Protein AF-0000000083108757 (afdb_homodimer)

Nearest PDB structures (foldseek):
  1luc-assembly1_A  TM=7.631E-01  e=4.977E-15  Vibrio harveyi
  1xkj-assembly1_A  TM=7.632E-01  e=8.273E-14  Vibrio harveyi
  3fgc-assembly2_C  TM=7.037E-01  e=3.645E-14  Vibrio harveyi
  3fgc-assembly1_A  TM=7.265E-01  e=8.772E-14  Vibrio harveyi
  6fri-assembly2_C  TM=7.377E-01  e=7.221E-13  Photobacterium leiognathi

Sequence (750 aa):
MTVQCAAFLRTTLPLDLSGLDELDSGRYHSIWLPDHMVSFWPDSIWTPEFTDLAAASPSPHRHLDGLAVAAAAAVLTENVPLVSAVVDTVRRHPAMLAQTALTIQHLAKGRFILGLGSGESENTLPYGFDFARPVSRFEEALAVIRSLWESERPVDFDGRFYSLRHARLDTEPYEGRAPQIWVGASGPRMLEIAGRHADGWWPAGAWTPEHYAQMLSVVRTSAQRAGRDPMAITPCFIQVCLIGADDDALAEILRAPLVKAFLLQVSAETLRGFGFEHPMGEGWRGFQDIDPAVLTRERIAAFLARVQPEMILAVVPHGTPKEVAEIVKTYVDAGLRVPKILDYGAMAGLRYAAASAANVRAAEDELMQLCGVPAMTVQCAAFLRTTLPLDLSGLDELDSGRYHSIWLPDHMVSFWPDSIWTPEFTDLAAASPSPHRHLDGLAVAAAAAVLTENVPLVSAVVDTVRRHPAMLAQTALTIQHLAKGRFILGLGSGESENTLPYGFDFARPVSRFEEALAVIRSLWESERPVDFDGRFYSLRHARLDTEPYEGRAPQIWVGASGPRMLEIAGRHADGWWPAGAWTPEHYAQMLSVVRTSAQRAGRDPMAITPCFIQVCLIGADDDALAEILRAPLVKAFLLQVSAETLRGFGFEHPMGEGWRGFQDIDPAVLTRERIAAFLARVQPEMILAVVPHGTPKEVAEIVKTYVDAGLRVPKILDYGAMAGLRYAAASAANVRAAEDELMQLCGVPA

Solvent-accessible surface area (backbone atoms only — not comparable to full-atom values): 38375 Å² total; per-residue (Å²): 130,77,70,37,40,36,43,76,47,76,41,32,70,84,72,72,72,82,57,44,62,66,60,34,66,66,78,30,60,26,36,32,26,38,48,48,46,52,53,86,71,47,72,68,55,59,32,68,89,52,31,61,47,33,76,79,35,91,57,85,26,22,36,26,36,25,63,38,52,47,18,29,46,22,67,69,46,87,69,44,29,40,30,36,61,33,40,40,60,63,82,39,50,36,71,57,49,41,38,41,48,47,37,34,15,52,54,31,72,55,33,30,30,48,19,31,31,48,62,56,63,74,63,31,48,26,63,51,46,80,75,72,61,34,63,63,47,33,55,54,34,53,51,51,27,50,50,42,71,71,41,94,57,61,36,71,40,86,56,96,84,50,39,30,48,66,27,63,50,58,49,67,39,46,94,76,45,68,67,48,37,27,27,54,32,67,50,73,70,43,25,39,49,34,20,61,67,30,45,20,37,25,42,85,70,62,64,41,40,66,53,41,30,51,52,50,48,47,21,31,50,31,7,44,76,65,73,42,66,43,83,64,39,45,38,36,35,72,41,60,26,37,60,18,92,43,72,66,48,39,53,54,30,52,66,20,53,58,38,49,51,54,55,55,54,47,29,14,66,59,37,41,74,74,74,39,81,36,63,82,33,81,80,35,62,8,61,80,64,58,40,67,87,72,48,37,56,69,55,46,50,54,31,55,71,58,59,50,59,66,65,53,59,65,54,28,50,47,39,31,36,61,49,28,17,56,50,52,46,48,32,37,74,39,58,44,28,32,44,24,74,37,50,51,29,28,53,43,18,60,71,40,41,72,44,28,63,59,44,40,51,48,16,49,52,41,31,34,54,76,68,72,41,84,127,129,76,71,36,39,37,43,77,46,76,42,31,70,85,70,71,72,83,56,43,63,65,58,34,66,66,75,29,60,26,37,32,26,39,47,50,47,52,54,88,71,44,69,69,57,58,32,67,89,52,30,61,48,33,75,77,35,91,57,83,25,24,36,24,37,26,64,39,51,47,18,29,48,22,67,68,45,88,70,46,28,41,28,35,60,32,40,40,59,64,83,38,50,36,70,56,50,41,39,40,49,46,37,34,14,51,54,31,72,56,33,30,30,49,19,31,32,48,61,55,62,72,65,30,48,27,64,51,46,80,73,72,61,35,63,63,49,33,55,53,34,52,51,51,27,50,49,41,71,71,41,92,58,61,36,72,41,87,57,96,83,50,40,30,49,65,27,64,50,58,50,68,41,48,94,76,45,68,67,48,36,27,28,53,31,68,51,72,68,42,24,39,48,34,21,62,67,29,44,21,35,27,41,87,68,63,64,42,41,66,54,41,29,51,52,52,48,47,20,30,50,31,7,44,76,65,73,42,68,42,83,63,39,44,38,34,36,72,42,59,24,38,62,18,91,42,71,68,48,40,54,54,29,51,67,20,55,58,40,49,50,53,55,55,54,47,29,14,66,60,38,40,74,75,75,39,80,36,64,83,34,80,78,36,60,8,60,80,64,54,42,65,89,73,49,38,54,67,56,46,50,55,32,55,72,58,59,50,59,66,64,53,60,66,54,29,50,49,38,31,34,60,50,28,16,54,50,53,45,46,30,37,74,41,58,43,28,32,45,25,73,37,51,50,31,27,52,43,18,59,72,40,40,72,45,27,65,60,44,39,52,48,16,50,52,42,30,33,55,76,69,73,40,85,126

Radius of gyration: 27.82 Å; Cα contacts (8 Å, |Δi|>4): 1594; chains: 2; bounding box: 58×86×63 Å

Secondary structure (DSSP, 8-state):
------EE---BSSP--TTHHHHTSSSSS-EEE---SS-SS-GGG-STTT-THHHH-S-S--B--HHHHHHHHHHH-SSS-EEES-EETTTS-HHHHHHHHHHHHHHTTT-EEEEEE---GGGTGGGT---SSHHHHHHHHHHHHHHHHH-SS-EEEE-SS-EEEEE------GGG-PPEEEEE--SHHHHHHHHHH-SEEE-S---SHHHHHHHHHHHHHHHHHTT--GGGSEEEEEEEEEE-SSHHHHHHHHHSHHHHGGGGGS-HHHHHHTT---TT-TT--GGGG--TTT--HHHHHHHHHH--HHHHHTTS-EESHHHHHHHHHHHHHTT--EEEEEEGGGGG-HHHHHHHHHHHHHHHHHHHHHHT---/------EE---BSSP--TTHHHHTSSSSS-EEE---SS-SS-GGG-STTT-THHHH-S-TT-B--HHHHHHHHHHH-SSS-EEES-EETTTS-HHHHHHHHHHHHHHTTT-EEEEEE---GGGTGGGT---SSHHHHHHHHHHHHHHHHH-SS-EEEE-SS-EEEEE------GGG-PPEEEEE--SHHHHHHHHHH-SEEE-S---SHHHHHHHHHHHHHHHHHTT--GGGSEEEEEEEEEE-SSHHHHHHHHHSHHHHGGGGGS-HHHHHHTT---TT-TT--GGGG--TTT--HHHHHHHHHH--HHHHHTTS-EESHHHHHHHHHHHHHTT--EEEEEEGGGGG-HHHHHHHHHHHHHHHHHHHHHHT---

Foldseek 3Di:
DAFAAEAEQEQFPPHDCPCLCVNQVPRGQAYEFEAFQADLDFQLQLDPVFFQVCVVPVGRRRGHGRLVVLLVSLQVHAHHAYEYQAAECFVPPLVRVLQSQQNSCVSNLNRYAHEYELDACVRAVVVPTDSPPSLVSRLLSLVVSCCQQPDPWQDADDDPVDTGDRHHDNSHHRVRDGHFYEYADDDLSSLLSCLQRHQEYEYPFDQALVSLLVSLVSSLVSVVVNVHHSVSYAYEYEAEEAADQAPVLSVLLLLRLVLLCQCLQPAQVRLVVLPDGQQLGNGRGHSRPRDNVVCDSVNSVSNSVPRDSVSSVSRHQYYHLLSSLVRVLSSVVSPHRYYYYFHPSLRSHDVSVVCRVVRRVSNSCNNCVVSVHDD/DAFAAEAEQEQFPPHDCPCLCVNQVPRGQAYEFEAFQADLDFQLQLDPVFFQVCVVPVGRRRGHGRLVVLLVSLQVHAHHAYEYLAAECFVPPLVRVLQSQQNSCVSNLNRYAHEYELDACQRAVVVPTDSPPSLVSRLLSLVVSCQQQPDPWQDADDDPVDTGDRHHDNSHHRVRDGHFYEYADDDLSSLLSCLQRHQEYEYPFDQALVSLLVSLVSSLVSVVVNVHHSVSYAYEYEAEEAADQAPVLSVLLLLRLVLLCQCLQPAQVRLVVLPDGQQLGNGRGHSRPRDNVVCHSVNSVSNSVPRDSVSSVSRHQYYHLLSSLVRVLSSVVSPHRYYYYFHPSLRSHDVSVVCRVVRRVSNSCNNCVVSVHDD

InterPro domains:
  IPR011251 Luciferase-like domain [PF00296] (44-336)
  IPR036661 Luciferase-like domain superfamily [G3DSA:3.20.20.30] (19-348)
  IPR036661 Luciferase-like domain superfamily [SSF51679] (23-337)
  IPR050564 F420-dependent glucose-6-phosphate dehydrogenase/mer [PTHR43244] (61-337)

pLDDT: mean 95.13, std 5.5, range [57.59, 98.94]

Organism: NCBI:txid185642

Structure (mmCIF, N/CA/C/O backbone):
data_AF-0000000083108757-model_v1
#
loop_
_entity.id
_entity.type
_entity.pdbx_description
1 polymer 'Phthiodiolone/phenolphthiodiolone dimycocerosates ketoreductase'
#
loop_
_atom_site.group_PDB
_atom_site.id
_atom_site.type_symbol
_atom_site.label_atom_id
_atom_site.label_alt_id
_atom_site.label_comp_id
_atom_site.label_asym_id
_atom_site.label_entity_id
_atom_site.label_seq_id
_atom_site.pdbx_PDB_ins_code
_atom_site.Cartn_x
_atom_site.Cartn_y
_atom_site.Cartn_z
_atom_site.occupancy
_atom_site.B_iso_or_equiv
_atom_site.auth_seq_id
_atom_site.auth_comp_id
_atom_site.auth_asym_id
_atom_site.auth_atom_id
_atom_site.pdbx_PDB_model_num
ATOM 1 N N . MET A 1 1 ? 22.047 24.969 1.645 1 74.69 1 MET A N 1
ATOM 2 C CA . MET A 1 1 ? 20.906 24.5 0.857 1 74.69 1 MET A CA 1
ATOM 3 C C . MET A 1 1 ? 20 25.656 0.464 1 74.69 1 MET A C 1
ATOM 5 O O . MET A 1 1 ? 19.719 26.531 1.281 1 74.69 1 MET A O 1
ATOM 9 N N . THR A 1 2 ? 19.625 25.672 -0.758 1 88.06 2 THR A N 1
ATOM 10 C CA . THR A 1 2 ? 18.75 26.703 -1.276 1 88.06 2 THR A CA 1
ATOM 11 C C . THR A 1 2 ? 17.297 26.469 -0.83 1 88.06 2 THR A C 1
ATOM 13 O O . THR A 1 2 ? 16.875 25.328 -0.657 1 88.06 2 THR A O 1
ATOM 16 N N . VAL A 1 3 ? 16.625 27.562 -0.493 1 96.38 3 VAL A N 1
ATOM 17 C CA . VAL A 1 3 ? 15.227 27.484 -0.08 1 96.38 3 VAL A CA 1
ATOM 18 C C . VAL A 1 3 ? 14.352 27.141 -1.283 1 96.38 3 VAL A C 1
ATOM 20 O O . VAL A 1 3 ? 14.5 27.719 -2.355 1 96.38 3 VAL A O 1
ATOM 23 N N . GLN A 1 4 ? 13.555 26.203 -1.188 1 97 4 GLN A N 1
ATOM 24 C CA . GLN A 1 4 ? 12.586 25.812 -2.217 1 97 4 GLN A CA 1
ATOM 25 C C . GLN A 1 4 ? 11.312 25.25 -1.595 1 97 4 GLN A C 1
ATOM 27 O O . GLN A 1 4 ? 11.383 24.406 -0.702 1 97 4 GLN A O 1
ATOM 32 N N . CYS A 1 5 ? 10.18 25.656 -2.086 1 97.81 5 CYS A N 1
ATOM 33 C CA . CYS A 1 5 ? 8.906 25.25 -1.506 1 97.81 5 CYS A CA 1
ATOM 34 C C . CYS A 1 5 ? 8.555 23.812 -1.905 1 97.81 5 CYS A C 1
ATOM 36 O O . CYS A 1 5 ? 8.969 23.344 -2.965 1 97.81 5 CYS A O 1
ATOM 38 N N . ALA A 1 6 ? 7.855 23.172 -1.035 1 98.12 6 ALA A N 1
ATOM 39 C CA . ALA A 1 6 ? 7.219 21.891 -1.372 1 98.12 6 ALA A CA 1
ATOM 40 C C . ALA A 1 6 ? 5.754 22.109 -1.75 1 98.12 6 ALA A C 1
ATOM 42 O O . ALA A 1 6 ? 5.16 23.125 -1.42 1 98.12 6 ALA A O 1
ATOM 43 N N . ALA A 1 7 ? 5.215 21.156 -2.459 1 96.88 7 ALA A N 1
ATOM 44 C CA . ALA A 1 7 ? 3.793 21.141 -2.797 1 96.88 7 ALA A CA 1
ATOM 45 C C . ALA A 1 7 ? 3.066 20.016 -2.061 1 96.88 7 ALA A C 1
ATOM 47 O O . ALA A 1 7 ? 3.701 19.109 -1.51 1 96.88 7 ALA A O 1
ATOM 48 N N . PHE A 1 8 ? 1.773 20.141 -2.074 1 94.38 8 PHE A N 1
ATOM 49 C CA . PHE A 1 8 ? 0.914 19.109 -1.505 1 94.38 8 PHE A CA 1
ATOM 50 C C . PHE A 1 8 ? 0.016 18.5 -2.576 1 94.38 8 PHE A C 1
ATOM 52 O O . PHE A 1 8 ? -0.58 19.219 -3.377 1 94.38 8 PHE A O 1
ATOM 59 N N . LEU A 1 9 ? -0.003 17.25 -2.588 1 95.81 9 LEU A N 1
ATOM 60 C CA . LEU A 1 9 ? -1.047 16.516 -3.307 1 95.81 9 LEU A CA 1
ATOM 61 C C . LEU A 1 9 ? -2.068 15.938 -2.336 1 95.81 9 LEU A C 1
ATOM 63 O O . LEU A 1 9 ? -1.738 15.062 -1.535 1 95.81 9 LEU A O 1
ATOM 67 N N . ARG A 1 10 ? -3.285 16.453 -2.445 1 93.5 10 ARG A N 1
ATOM 68 C CA . ARG A 1 10 ? -4.332 15.984 -1.545 1 93.5 10 ARG A CA 1
ATOM 69 C C . ARG A 1 10 ? -4.68 14.523 -1.821 1 93.5 10 ARG A C 1
ATOM 71 O O . ARG A 1 10 ? -4.879 14.141 -2.975 1 93.5 10 ARG A O 1
ATOM 78 N N . THR A 1 11 ? -4.734 13.719 -0.762 1 97.19 11 THR A N 1
ATOM 79 C CA . THR A 1 11 ? -5.074 12.305 -0.881 1 97.19 11 THR A CA 1
ATOM 80 C C . THR A 1 11 ? -6.461 12.031 -0.305 1 97.19 11 THR A C 1
ATOM 82 O O . THR A 1 11 ? -6.625 11.164 0.554 1 97.19 11 THR A O 1
ATOM 85 N N . THR A 1 12 ? -7.441 12.781 -0.716 1 96.31 12 THR A N 1
ATOM 86 C CA . THR A 1 12 ? -8.852 12.648 -0.369 1 96.31 12 THR A CA 1
ATOM 87 C C . THR A 1 12 ? -9.727 12.656 -1.623 1 96.31 12 THR A C 1
ATOM 89 O O . THR A 1 12 ? -9.266 13.031 -2.701 1 96.31 12 THR A O 1
ATOM 92 N N . LEU A 1 13 ? -10.922 12.242 -1.473 1 96.69 13 LEU A N 1
ATOM 93 C CA . LEU A 1 13 ? -11.883 12.375 -2.559 1 96.69 13 LEU A CA 1
ATOM 94 C C . LEU A 1 13 ? -12.422 13.797 -2.633 1 96.69 13 LEU A C 1
ATOM 96 O O . LEU A 1 13 ? -12.609 14.453 -1.603 1 96.69 13 LEU A O 1
ATOM 100 N N . PRO A 1 14 ? -12.766 14.367 -3.793 1 95.25 14 PRO A N 1
ATOM 101 C CA . PRO A 1 14 ? -12.375 13.742 -5.059 1 95.25 14 PRO A CA 1
ATOM 102 C C . PRO A 1 14 ? -10.883 13.844 -5.332 1 95.25 14 PRO A C 1
ATOM 104 O O . PRO A 1 14 ? -10.273 14.891 -5.113 1 95.25 14 PRO A O 1
ATOM 107 N N . LEU A 1 15 ? -10.312 12.773 -5.781 1 96.12 15 LEU A N 1
ATOM 108 C CA . LEU A 1 15 ? -8.891 12.75 -6.129 1 96.12 15 LEU A CA 1
ATOM 109 C C . LEU A 1 15 ? -8.656 13.422 -7.477 1 96.12 15 LEU A C 1
ATOM 111 O O . LEU A 1 15 ? -9.344 13.125 -8.453 1 96.12 15 LEU A O 1
ATOM 115 N N . ASP A 1 16 ? -7.781 14.359 -7.48 1 95.25 16 ASP A N 1
ATOM 116 C CA . ASP A 1 16 ? -7.449 15.07 -8.711 1 95.25 16 ASP A CA 1
ATOM 117 C C . ASP A 1 16 ? -5.953 14.984 -9.008 1 95.25 16 ASP A C 1
ATOM 119 O O . ASP A 1 16 ? -5.148 15.672 -8.375 1 95.25 16 ASP A O 1
ATOM 123 N N . LEU A 1 17 ? -5.617 14.195 -10.039 1 97.62 17 LEU A N 1
ATOM 124 C CA . LEU A 1 17 ? -4.219 14.008 -10.398 1 97.62 17 LEU A CA 1
ATOM 125 C C . LEU A 1 17 ? -3.844 14.883 -11.594 1 97.62 17 LEU A C 1
ATOM 127 O O . LEU A 1 17 ? -2.693 14.875 -12.031 1 97.62 17 LEU A O 1
ATOM 131 N N . SER A 1 18 ? -4.754 15.672 -12.102 1 95 18 SER A N 1
ATOM 132 C CA . SER A 1 18 ? -4.527 16.453 -13.305 1 95 18 SER A CA 1
ATOM 133 C C . SER A 1 18 ? -3.525 17.578 -13.055 1 95 18 SER A C 1
ATOM 135 O O . SER A 1 18 ? -2.918 18.094 -13.992 1 95 18 SER A O 1
ATOM 137 N N . GLY A 1 19 ? -3.283 17.953 -11.812 1 94.81 19 GLY A N 1
ATOM 138 C CA . GLY A 1 19 ? -2.361 19.031 -11.477 1 94.81 19 GLY A CA 1
ATOM 139 C C . GLY A 1 19 ? -0.922 18.562 -11.352 1 94.81 19 GLY A C 1
ATOM 140 O O . GLY A 1 19 ? -0.015 19.375 -11.156 1 94.81 19 GLY A O 1
ATOM 141 N N . LEU A 1 20 ? -0.687 17.266 -11.531 1 97.62 20 LEU A N 1
ATOM 142 C CA . LEU A 1 20 ? 0.631 16.703 -11.273 1 97.62 20 LEU A CA 1
ATOM 143 C C . LEU A 1 20 ? 1.667 17.25 -12.242 1 97.62 20 LEU A C 1
ATOM 145 O O . LEU A 1 20 ? 2.832 17.438 -11.875 1 97.62 20 LEU A O 1
ATOM 149 N N . ASP A 1 21 ? 1.25 17.516 -13.461 1 96.06 21 ASP A N 1
ATOM 150 C CA . ASP A 1 21 ? 2.18 18.078 -14.438 1 96.06 21 ASP A CA 1
ATOM 151 C C . ASP A 1 21 ? 2.742 19.422 -13.961 1 96.06 21 ASP A C 1
ATOM 153 O O . ASP A 1 21 ? 3.941 19.672 -14.094 1 96.06 21 ASP A O 1
ATOM 157 N N . GLU A 1 22 ? 1.905 20.203 -13.391 1 95.69 22 GLU A N 1
ATOM 158 C CA . GLU A 1 22 ? 2.342 21.5 -12.859 1 95.69 22 GLU A CA 1
ATOM 159 C C . GLU A 1 22 ? 3.236 21.312 -11.633 1 95.69 22 GLU A C 1
ATOM 161 O O . GLU A 1 22 ? 4.242 22.016 -11.484 1 95.69 22 GLU A O 1
ATOM 166 N N . LEU A 1 23 ? 2.857 20.391 -10.828 1 97.19 23 LEU A N 1
ATOM 167 C CA . LEU A 1 23 ? 3.635 20.141 -9.617 1 97.19 23 LEU A CA 1
ATOM 168 C C . LEU A 1 23 ? 5.004 19.562 -9.961 1 97.19 23 LEU A C 1
ATOM 170 O O . LEU A 1 23 ? 5.961 19.734 -9.203 1 97.19 23 LEU A O 1
ATOM 174 N N . ASP A 1 24 ? 5.082 18.938 -11.078 1 97.62 24 ASP A N 1
ATOM 175 C CA . ASP A 1 24 ? 6.305 18.281 -11.516 1 97.62 24 ASP A CA 1
ATOM 176 C C . ASP A 1 24 ? 7.141 19.188 -12.414 1 97.62 24 ASP A C 1
ATOM 178 O O . ASP A 1 24 ? 8.062 18.719 -13.094 1 97.62 24 ASP A O 1
ATOM 182 N N . SER A 1 25 ? 6.949 20.422 -12.516 1 94.06 25 SER A N 1
ATOM 183 C CA . SER A 1 25 ? 7.516 21.391 -13.453 1 94.06 25 SER A CA 1
ATOM 184 C C . SER A 1 25 ? 8.93 21.797 -13.047 1 94.06 25 SER A C 1
ATOM 186 O O . SER A 1 25 ? 9.656 22.422 -13.82 1 94.06 25 SER A O 1
ATOM 188 N N . GLY A 1 26 ? 9.32 21.516 -11.82 1 89.81 26 GLY A N 1
ATOM 189 C CA . GLY A 1 26 ? 10.594 21.984 -11.297 1 89.81 26 GLY A CA 1
ATOM 190 C C . GLY A 1 26 ? 10.453 23.125 -10.297 1 89.81 26 GLY A C 1
ATOM 191 O O . GLY A 1 26 ? 11.414 23.469 -9.609 1 89.81 26 GLY A O 1
ATOM 192 N N . ARG A 1 27 ? 9.312 23.641 -10.148 1 93.31 27 ARG A N 1
ATOM 193 C CA . ARG A 1 27 ? 9.055 24.719 -9.211 1 93.31 27 ARG A CA 1
ATOM 194 C C . ARG A 1 27 ? 9.211 24.25 -7.77 1 93.31 27 ARG A C 1
ATOM 196 O O . ARG A 1 27 ? 9.648 25 -6.902 1 93.31 27 ARG A O 1
ATOM 203 N N . TYR A 1 28 ? 8.922 23.062 -7.59 1 97.31 28 TYR A N 1
ATOM 204 C CA . TYR A 1 28 ? 8.82 22.578 -6.219 1 97.31 28 TYR A CA 1
ATOM 205 C C . TYR A 1 28 ? 9.984 21.641 -5.883 1 97.31 28 TYR A C 1
ATOM 207 O O . TYR A 1 28 ? 10.477 20.922 -6.75 1 97.31 28 TYR A O 1
ATOM 215 N N . HIS A 1 29 ? 10.383 21.688 -4.629 1 97.5 29 HIS A N 1
ATOM 216 C CA . HIS A 1 29 ? 11.398 20.766 -4.109 1 97.5 29 HIS A CA 1
ATOM 217 C C . HIS A 1 29 ? 10.898 19.328 -4.125 1 97.5 29 HIS A C 1
ATOM 219 O O . HIS A 1 29 ? 11.648 18.422 -4.496 1 97.5 29 HIS A O 1
ATOM 225 N N . SER A 1 30 ? 9.648 19.172 -3.818 1 98.38 30 SER A N 1
ATOM 226 C CA . SER A 1 30 ? 9.031 17.859 -3.652 1 98.38 30 SER A CA 1
ATOM 227 C C . SER A 1 30 ? 7.512 17.969 -3.561 1 98.38 30 SER A C 1
ATOM 229 O O . SER A 1 30 ? 6.977 19.062 -3.322 1 98.38 30 SER A O 1
ATOM 231 N N . ILE A 1 31 ? 6.844 16.891 -3.787 1 98.62 31 ILE A N 1
ATOM 232 C CA . ILE A 1 31 ? 5.402 16.75 -3.609 1 98.62 31 ILE A CA 1
ATOM 233 C C . ILE A 1 31 ? 5.113 15.898 -2.371 1 98.62 31 ILE A C 1
ATOM 235 O O . ILE A 1 31 ? 5.555 14.75 -2.281 1 98.62 31 ILE A O 1
ATOM 239 N N . TRP A 1 32 ? 4.445 16.484 -1.418 1 98.56 32 TRP A N 1
ATOM 240 C CA . TRP A 1 32 ? 4.137 15.82 -0.159 1 98.56 32 TRP A CA 1
ATOM 241 C C . TRP A 1 32 ? 2.738 15.219 -0.195 1 98.56 32 TRP A C 1
ATOM 243 O O . TRP A 1 32 ? 1.785 15.867 -0.635 1 98.56 32 TRP A O 1
ATOM 253 N N . LEU A 1 33 ? 2.627 13.945 0.245 1 98.38 33 LEU A N 1
ATOM 254 C CA . LEU A 1 33 ? 1.369 13.203 0.242 1 98.38 33 LEU A CA 1
ATOM 255 C C . LEU A 1 33 ? 1.001 12.75 1.651 1 98.38 33 LEU A C 1
ATOM 257 O O . LEU A 1 33 ? 1.691 11.914 2.24 1 98.38 33 LEU A O 1
ATOM 261 N N . PRO A 1 34 ? -0.101 13.258 2.227 1 96.5 34 PRO A N 1
ATOM 262 C CA . PRO A 1 34 ? -0.539 12.828 3.557 1 96.5 34 PRO A CA 1
ATOM 263 C C . PRO A 1 34 ? -1.144 11.422 3.557 1 96.5 34 PRO A C 1
ATOM 265 O O . PRO A 1 34 ? -1.545 10.922 2.506 1 96.5 34 PRO A O 1
ATOM 268 N N . ASP A 1 35 ? -1.166 10.805 4.699 1 97.38 35 ASP A N 1
ATOM 269 C CA . ASP A 1 35 ? -1.742 9.477 4.891 1 97.38 35 ASP A CA 1
ATOM 270 C C . AS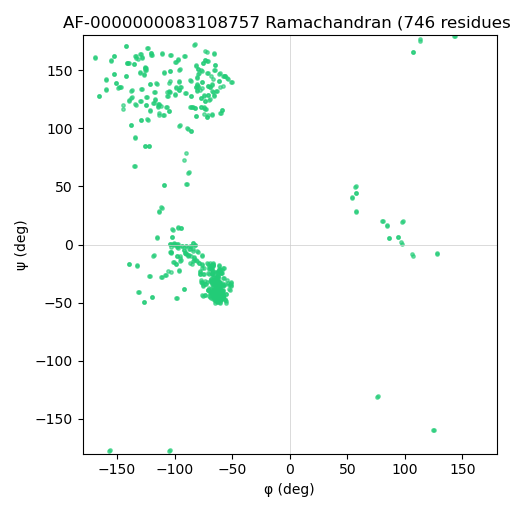P A 1 35 ? -2.549 9.406 6.184 1 97.38 35 ASP A C 1
ATOM 272 O O . ASP A 1 35 ? -1.979 9.328 7.273 1 97.38 35 ASP A O 1
ATOM 276 N N . HIS A 1 36 ? -3.902 9.453 6.039 1 95.5 36 HIS A N 1
ATOM 277 C CA . HIS A 1 36 ? -4.816 9.445 7.176 1 95.5 36 HIS A CA 1
ATOM 278 C C . HIS A 1 36 ? -5.98 8.492 6.941 1 95.5 36 HIS A C 1
ATOM 280 O O . HIS A 1 36 ? -6.293 8.148 5.797 1 95.5 36 HIS A O 1
ATOM 286 N N . MET A 1 37 ? -6.527 8.047 8.078 1 94.88 37 MET A N 1
ATOM 287 C CA . MET A 1 37 ? -7.824 7.379 8.031 1 94.88 37 MET A CA 1
ATOM 288 C C . MET A 1 37 ? -8.961 8.383 8.234 1 94.88 37 MET A C 1
ATOM 290 O O . MET A 1 37 ? -9.984 8.305 7.547 1 94.88 37 MET A O 1
ATOM 294 N N . VAL A 1 38 ? -8.68 9.32 9.141 1 92.44 38 VAL A N 1
ATOM 295 C CA . VAL A 1 38 ? -9.688 10.32 9.469 1 92.44 38 VAL A CA 1
ATOM 296 C C . VAL A 1 38 ? -9.023 11.688 9.641 1 92.44 38 VAL A C 1
ATOM 298 O O . VAL A 1 38 ? -7.812 11.766 9.883 1 92.44 38 VAL A O 1
ATOM 301 N N . SER A 1 39 ? -9.844 12.695 9.438 1 90.38 39 SER A N 1
ATOM 302 C CA . SER A 1 39 ? -9.422 14.062 9.734 1 90.38 39 SER A CA 1
ATOM 303 C C . SER A 1 39 ? -9.602 14.383 11.211 1 90.38 39 SER A C 1
ATOM 305 O O . SER A 1 39 ? -10.18 13.594 11.961 1 90.38 39 SER A O 1
ATOM 307 N N . PHE A 1 40 ? -9.094 15.531 11.594 1 83 40 PHE A N 1
ATOM 308 C CA . PHE A 1 40 ? -9.164 15.914 13 1 83 40 PHE A CA 1
ATOM 309 C C . PHE A 1 40 ? -10.461 16.641 13.289 1 83 40 PHE A C 1
ATOM 311 O O . PHE A 1 40 ? -10.82 16.844 14.453 1 83 40 PHE A O 1
ATOM 318 N N . TRP A 1 41 ? -11.25 17.016 12.266 1 82.88 41 TRP A N 1
ATOM 319 C CA . TRP A 1 41 ? -12.492 17.75 12.484 1 82.88 41 TRP A CA 1
ATOM 320 C C . TRP A 1 41 ? -13.586 16.812 12.992 1 82.88 41 TRP A C 1
ATOM 322 O O . TRP A 1 41 ? -13.781 15.727 12.445 1 82.88 41 TRP A O 1
ATOM 332 N N . PRO A 1 42 ? -14.266 17.297 14 1 78.75 42 PRO A N 1
ATOM 333 C CA . PRO A 1 42 ? -15.391 16.484 14.461 1 78.75 42 PRO A CA 1
ATOM 334 C C . PRO A 1 42 ? -16.531 16.422 13.438 1 78.75 42 PRO A C 1
ATOM 336 O O . PRO A 1 42 ? -16.828 17.406 12.781 1 78.75 42 PRO A O 1
ATOM 339 N N . ASP A 1 43 ? -17.172 15.336 13.359 1 79.25 43 ASP A N 1
ATOM 340 C CA . ASP A 1 43 ? -18.281 15.125 12.445 1 79.25 43 ASP A CA 1
ATOM 341 C C . ASP A 1 43 ? -19.438 16.078 12.758 1 79.25 43 ASP A C 1
ATOM 343 O O . ASP A 1 43 ? -20.156 16.516 11.859 1 79.25 43 ASP A O 1
ATOM 347 N N . SER A 1 44 ? -19.5 16.406 13.969 1 80.81 44 SER A N 1
ATOM 348 C CA . SER A 1 44 ? -20.672 17.125 14.453 1 80.81 44 SER A CA 1
ATOM 349 C C . SER A 1 44 ? -20.719 18.547 13.883 1 80.81 44 SER A C 1
ATOM 351 O O . SER A 1 44 ? -21.781 19.172 13.859 1 80.81 44 SER A O 1
ATOM 353 N N . ILE A 1 45 ? -19.625 18.969 13.367 1 84.44 45 ILE A N 1
ATOM 354 C CA . ILE A 1 45 ? -19.625 20.344 12.875 1 84.44 45 ILE A CA 1
ATOM 355 C C . ILE A 1 45 ? -19.438 20.344 11.359 1 84.44 45 ILE A C 1
ATOM 357 O O . ILE A 1 45 ? -19.281 21.406 10.758 1 84.44 45 ILE A O 1
ATOM 361 N N . TRP A 1 46 ? -19.422 19.203 10.766 1 90.44 46 TRP A N 1
ATOM 362 C CA . TRP A 1 46 ? -19.422 19.109 9.305 1 90.44 46 TRP A CA 1
ATOM 363 C C . TRP A 1 46 ? -20.844 19.094 8.766 1 90.44 46 TRP A C 1
ATOM 365 O O . TRP A 1 46 ? -21.297 18.078 8.211 1 90.44 46 TRP A O 1
ATOM 375 N N . THR A 1 47 ? -21.547 20.156 9.023 1 91.62 47 THR A N 1
ATOM 376 C CA . THR A 1 47 ? -22.922 20.359 8.602 1 91.62 47 THR A CA 1
ATOM 377 C C . THR A 1 47 ? -23.109 21.734 7.969 1 91.62 47 THR A C 1
ATOM 379 O O . THR A 1 47 ? -22.297 22.641 8.188 1 91.62 47 THR A O 1
ATOM 382 N N . PRO A 1 48 ? -24.172 21.859 7.195 1 92.06 48 PRO A N 1
ATOM 383 C CA . PRO A 1 48 ? -24.422 23.156 6.547 1 92.06 48 PRO A CA 1
ATOM 384 C C . PRO A 1 48 ? -24.578 24.297 7.551 1 92.06 48 PRO A C 1
ATOM 386 O O . PRO A 1 48 ? -24.359 25.453 7.203 1 92.06 48 PRO A O 1
ATOM 389 N N . GLU A 1 49 ? -24.906 23.953 8.727 1 91.06 49 GLU A N 1
ATOM 390 C CA . GLU A 1 49 ? -25.031 24.953 9.781 1 91.06 49 GLU A CA 1
ATOM 391 C C . GLU A 1 49 ? -23.688 25.594 10.109 1 91.06 49 GLU A C 1
ATOM 393 O O . GLU A 1 49 ? -23.625 26.797 10.375 1 91.06 49 GLU A O 1
ATOM 398 N N . PHE A 1 50 ? -22.641 24.844 9.945 1 92.19 50 PHE A N 1
ATOM 399 C CA . PHE A 1 50 ? -21.344 25.312 10.406 1 92.19 50 PHE A CA 1
ATOM 400 C C . PHE A 1 50 ? -20.453 25.672 9.219 1 92.19 50 PHE A C 1
ATOM 402 O O . PHE A 1 50 ? -19.547 26.5 9.344 1 92.19 50 PHE A O 1
ATOM 409 N N . THR A 1 51 ? -20.688 25.078 8.117 1 95.12 51 THR A N 1
ATOM 410 C CA . THR A 1 51 ? -19.812 25.328 6.973 1 95.12 51 THR A CA 1
ATOM 411 C C . THR A 1 51 ? -20.516 24.953 5.672 1 95.12 51 THR A C 1
ATOM 413 O O . THR A 1 51 ? -21.203 23.938 5.602 1 95.12 51 THR A O 1
ATOM 416 N N . ASP A 1 52 ? -20.328 25.734 4.59 1 96 52 ASP A N 1
ATOM 417 C CA . ASP A 1 52 ? -20.891 25.422 3.283 1 96 52 ASP A CA 1
ATOM 418 C C . ASP A 1 52 ? -20.062 24.359 2.562 1 96 52 ASP A C 1
ATOM 420 O O . ASP A 1 52 ? -20.484 23.828 1.541 1 96 52 ASP A O 1
ATOM 424 N N . LEU A 1 53 ? -18.938 24 3.16 1 95.06 53 LEU A N 1
ATOM 425 C CA . LEU A 1 53 ? -18.125 22.906 2.621 1 95.06 53 LEU A CA 1
ATOM 426 C C . LEU A 1 53 ? -18.859 21.578 2.725 1 95.06 53 LEU A C 1
ATOM 428 O O . LEU A 1 53 ? -18.625 20.672 1.917 1 95.06 53 LEU A O 1
ATOM 432 N N . ALA A 1 54 ? -19.719 21.484 3.686 1 93.94 54 ALA A N 1
ATOM 433 C CA . ALA A 1 54 ? -20.453 20.25 3.926 1 93.94 54 ALA A CA 1
ATOM 434 C C . ALA A 1 54 ? -21.438 19.969 2.795 1 93.94 54 ALA A C 1
ATOM 436 O O . ALA A 1 54 ? -21.906 18.844 2.631 1 93.94 54 ALA A O 1
ATOM 437 N N . ALA A 1 55 ? -21.75 21.047 2.045 1 92.5 55 ALA A N 1
ATOM 438 C CA . ALA A 1 55 ? -22.625 20.875 0.884 1 92.5 55 ALA A CA 1
ATOM 439 C C . ALA A 1 55 ? -21.875 20.219 -0.272 1 92.5 55 ALA A C 1
ATOM 441 O O . ALA A 1 55 ? -22.469 19.5 -1.079 1 92.5 55 ALA A O 1
ATOM 442 N N . ALA A 1 56 ? -20.578 20.406 -0.25 1 90.5 56 ALA A N 1
ATOM 443 C CA . ALA A 1 56 ? -19.75 19.938 -1.366 1 90.5 56 ALA A CA 1
ATOM 444 C C . ALA A 1 56 ? -19.141 18.578 -1.064 1 90.5 56 ALA A C 1
ATOM 446 O O . ALA A 1 56 ? -18.75 17.844 -1.98 1 90.5 56 ALA A O 1
ATOM 447 N N . SER A 1 57 ? -19.016 18.234 0.151 1 92.44 57 SER A N 1
ATOM 448 C CA . SER A 1 57 ? -18.422 16.984 0.594 1 92.44 57 SER A CA 1
ATOM 449 C C . SER A 1 57 ? -19.234 16.359 1.722 1 92.44 57 SER A C 1
ATOM 451 O O . SER A 1 57 ? -19.453 16.984 2.762 1 92.44 57 SER A O 1
ATOM 453 N N . PRO A 1 58 ? -19.594 15.141 1.532 1 91.44 58 PRO A N 1
ATOM 454 C CA . PRO A 1 58 ? -20.469 14.523 2.533 1 91.44 58 PRO A CA 1
ATOM 455 C C . PRO A 1 58 ? -19.75 14.266 3.857 1 91.44 58 PRO A C 1
ATOM 457 O O . PRO A 1 58 ? -20.406 14.07 4.887 1 91.44 58 PRO A O 1
ATOM 460 N N . SER A 1 59 ? -18.422 14.219 3.781 1 92.75 59 SER A N 1
ATOM 461 C CA . SER A 1 59 ? -17.641 13.938 4.98 1 92.75 59 SER A CA 1
ATOM 462 C C . SER A 1 59 ? -16.25 14.555 4.887 1 92.75 59 SER A C 1
ATOM 464 O O . SER A 1 59 ? -15.672 14.625 3.807 1 92.75 59 SER A O 1
ATOM 466 N N . PRO A 1 60 ? -15.719 14.977 6.043 1 91.06 60 PRO A N 1
ATOM 467 C CA . PRO A 1 60 ? -14.336 15.461 6.035 1 91.06 60 PRO A CA 1
ATOM 468 C C . PRO A 1 60 ? -13.312 14.32 6.109 1 91.06 60 PRO A C 1
ATOM 470 O O . PRO A 1 60 ? -12.109 14.57 6.148 1 91.06 60 PRO A O 1
ATOM 473 N N . HIS A 1 61 ? -13.766 13.023 6.172 1 93.81 61 HIS A N 1
ATOM 474 C CA . HIS A 1 61 ? -12.906 11.883 6.453 1 93.81 61 HIS A CA 1
ATOM 475 C C . HIS A 1 61 ? -12.75 10.992 5.223 1 93.81 61 HIS A C 1
ATOM 477 O O . HIS A 1 61 ? -12.57 9.773 5.352 1 93.81 61 HIS A O 1
ATOM 483 N N . ARG A 1 62 ? -12.797 11.555 4.012 1 95.69 62 ARG A N 1
ATOM 484 C CA . ARG A 1 62 ? -12.758 10.781 2.777 1 95.69 62 ARG A CA 1
ATOM 485 C C . ARG A 1 62 ? -11.32 10.562 2.309 1 95.69 62 ARG A C 1
ATOM 487 O O . ARG A 1 62 ? -10.992 10.82 1.148 1 95.69 62 ARG A O 1
ATOM 494 N N . HIS A 1 63 ? -10.484 10.062 3.227 1 97.12 63 HIS A N 1
ATOM 495 C CA . HIS A 1 63 ? -9.047 9.922 3.006 1 97.12 63 HIS A CA 1
ATOM 496 C C . HIS A 1 63 ? -8.734 8.664 2.201 1 97.12 63 HIS A C 1
ATOM 498 O O . HIS A 1 63 ? -9.359 7.621 2.404 1 97.12 63 HIS A O 1
ATOM 504 N N . LEU A 1 64 ? -7.762 8.781 1.351 1 98.62 64 LEU A N 1
ATOM 505 C CA . LEU A 1 64 ? -7.234 7.684 0.549 1 98.62 64 LEU A CA 1
ATOM 506 C C . LEU A 1 64 ? -5.906 7.188 1.116 1 98.62 64 LEU A C 1
ATOM 508 O O . LEU A 1 64 ? -5.312 7.836 1.979 1 98.62 64 LEU A O 1
ATOM 512 N N . ASP A 1 65 ? -5.516 5.973 0.67 1 98.75 65 ASP A N 1
ATOM 513 C CA . ASP A 1 65 ? -4.203 5.43 1.007 1 98.75 65 ASP A CA 1
ATOM 514 C C . ASP A 1 65 ? -3.086 6.238 0.349 1 98.75 65 ASP A C 1
ATOM 516 O O . ASP A 1 65 ? -2.908 6.184 -0.869 1 98.75 65 ASP A O 1
ATOM 520 N N . GLY A 1 66 ? -2.332 6.918 1.167 1 98.69 66 GLY A N 1
ATOM 521 C CA . GLY A 1 66 ? -1.323 7.832 0.658 1 98.69 66 GLY A CA 1
ATOM 522 C C . GLY A 1 66 ? -0.252 7.141 -0.165 1 98.69 66 GLY A C 1
ATOM 523 O O . GLY A 1 66 ? 0.247 7.703 -1.141 1 98.69 66 GLY A O 1
ATOM 524 N N . LEU A 1 67 ? 0.119 5.906 0.191 1 98.88 67 LEU A N 1
ATOM 525 C CA . LEU A 1 67 ? 1.189 5.215 -0.518 1 98.88 67 LEU A CA 1
ATOM 526 C C . LEU A 1 67 ? 0.7 4.691 -1.863 1 98.88 67 LEU A C 1
ATOM 528 O O . LEU A 1 67 ? 1.463 4.645 -2.832 1 98.88 67 LEU A O 1
ATOM 532 N N . ALA A 1 68 ? -0.589 4.305 -1.955 1 98.88 68 ALA A N 1
ATOM 533 C CA . ALA A 1 68 ? -1.152 3.934 -3.252 1 98.88 68 ALA A CA 1
ATOM 534 C C . ALA A 1 68 ? -1.194 5.133 -4.195 1 98.88 68 ALA A C 1
ATOM 536 O O . ALA A 1 68 ? -0.843 5.016 -5.371 1 98.88 68 ALA A O 1
ATOM 537 N N . VAL A 1 69 ? -1.566 6.281 -3.674 1 98.94 69 VAL A N 1
ATOM 538 C CA . VAL A 1 69 ? -1.585 7.496 -4.48 1 98.94 69 VAL A CA 1
ATOM 539 C C . VAL A 1 69 ? -0.16 7.871 -4.883 1 98.94 69 VAL A C 1
ATOM 541 O O . VAL A 1 69 ? 0.079 8.312 -6.008 1 98.94 69 VAL A O 1
ATOM 544 N N . ALA A 1 70 ? 0.788 7.695 -3.951 1 98.94 70 ALA A N 1
ATOM 545 C CA . ALA A 1 70 ? 2.188 7.973 -4.262 1 98.94 70 ALA A CA 1
ATOM 546 C C . ALA A 1 70 ? 2.682 7.098 -5.406 1 98.94 70 ALA A C 1
ATOM 548 O O . ALA A 1 70 ? 3.41 7.562 -6.285 1 98.94 70 ALA A O 1
ATOM 549 N N . ALA A 1 71 ? 2.291 5.824 -5.402 1 98.94 71 ALA A N 1
ATOM 550 C CA . ALA A 1 71 ? 2.678 4.91 -6.477 1 98.94 71 ALA A CA 1
ATOM 551 C C . ALA A 1 71 ? 2.123 5.375 -7.82 1 98.94 71 ALA A C 1
ATOM 553 O O . ALA A 1 71 ? 2.828 5.355 -8.828 1 98.94 71 ALA A O 1
ATOM 554 N N . ALA A 1 72 ? 0.865 5.812 -7.844 1 98.94 72 ALA A N 1
ATOM 555 C CA . ALA A 1 72 ? 0.253 6.355 -9.055 1 98.94 72 ALA A CA 1
ATOM 556 C C . ALA A 1 72 ? 0.979 7.617 -9.516 1 98.94 72 ALA A C 1
ATOM 558 O O . ALA A 1 72 ? 1.326 7.742 -10.695 1 98.94 72 ALA A O 1
ATOM 559 N N . ALA A 1 73 ? 1.264 8.516 -8.555 1 98.88 73 ALA A N 1
ATOM 560 C CA . ALA A 1 73 ? 1.941 9.773 -8.875 1 98.88 73 ALA A CA 1
ATOM 561 C C . ALA A 1 73 ? 3.348 9.508 -9.406 1 98.88 73 ALA A C 1
ATOM 563 O O . ALA A 1 73 ? 3.842 10.25 -10.266 1 98.88 73 ALA A O 1
ATOM 564 N N . ALA A 1 74 ? 3.963 8.469 -8.898 1 98.88 74 ALA A N 1
ATOM 565 C CA . ALA A 1 74 ? 5.336 8.133 -9.273 1 98.88 74 ALA A CA 1
ATOM 566 C C . ALA A 1 74 ? 5.453 7.91 -10.773 1 98.88 74 ALA A C 1
ATOM 568 O O . ALA A 1 74 ? 6.41 8.367 -11.406 1 98.88 74 ALA A O 1
ATOM 569 N N . VAL A 1 75 ? 4.441 7.25 -11.398 1 98.69 75 VAL A N 1
ATOM 570 C CA . VAL A 1 75 ? 4.543 6.898 -12.805 1 98.69 75 VAL A CA 1
ATOM 571 C C . VAL A 1 75 ? 3.936 8.008 -13.664 1 98.69 75 VAL A C 1
ATOM 573 O O . VAL A 1 75 ? 4.02 7.973 -14.891 1 98.69 75 VAL A O 1
ATOM 576 N N . LEU A 1 76 ? 3.342 9.031 -13.023 1 98.44 76 LEU A N 1
ATOM 577 C CA . LEU A 1 76 ? 2.752 10.148 -13.742 1 98.44 76 LEU A CA 1
ATOM 578 C C . LEU A 1 76 ? 3.658 11.375 -13.68 1 98.44 76 LEU A C 1
ATOM 580 O O . LEU A 1 76 ? 3.346 12.414 -14.266 1 98.44 76 LEU A O 1
ATOM 584 N N . THR A 1 77 ? 4.762 11.32 -12.898 1 98.5 77 THR A N 1
ATOM 585 C CA . THR A 1 77 ? 5.738 12.398 -12.789 1 98.5 77 THR A CA 1
ATOM 586 C C . THR A 1 77 ? 7.137 11.906 -13.141 1 98.5 77 THR A C 1
ATOM 588 O O . THR A 1 77 ? 7.375 10.695 -13.211 1 98.5 77 THR A O 1
ATOM 591 N N . GLU A 1 78 ? 8.117 12.875 -13.312 1 97.75 78 GLU A N 1
ATOM 592 C CA . GLU A 1 78 ? 9.438 12.477 -13.789 1 97.75 78 GLU A CA 1
ATOM 593 C C . GLU A 1 78 ? 10.539 13.227 -13.055 1 97.75 78 GLU A C 1
ATOM 595 O O . GLU A 1 78 ? 11.703 12.812 -13.078 1 97.75 78 GLU A O 1
ATOM 600 N N . ASN A 1 79 ? 10.219 14.32 -12.383 1 97.62 79 ASN A N 1
ATOM 601 C CA . ASN A 1 79 ? 11.281 15.234 -11.984 1 97.62 7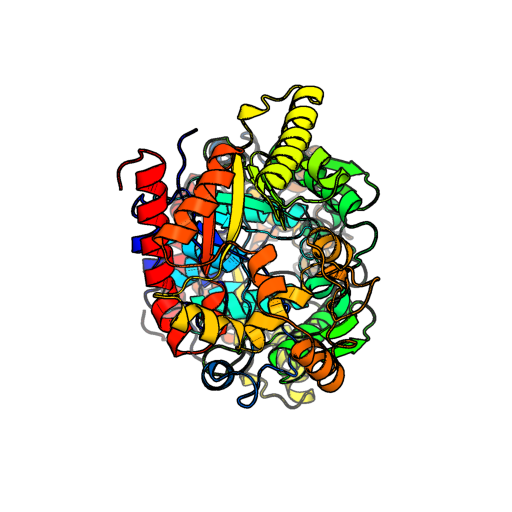9 ASN A CA 1
ATOM 602 C C . ASN A 1 79 ? 11.336 15.391 -10.469 1 97.62 79 ASN A C 1
ATOM 604 O O . ASN A 1 79 ? 12.414 15.312 -9.867 1 97.62 79 ASN A O 1
ATOM 608 N N . VAL A 1 80 ? 10.203 15.555 -9.875 1 97.25 80 VAL A N 1
ATOM 609 C CA . VAL A 1 80 ? 10.133 16.047 -8.508 1 97.25 80 VAL A CA 1
ATOM 610 C C . VAL A 1 80 ? 10.031 14.867 -7.539 1 97.25 80 VAL A C 1
ATOM 612 O O . VAL A 1 80 ? 9.32 13.898 -7.801 1 97.25 80 VAL A O 1
ATOM 615 N N . PRO A 1 81 ? 10.789 14.875 -6.434 1 98.5 81 PRO A N 1
ATOM 616 C CA . PRO A 1 81 ? 10.633 13.844 -5.406 1 98.5 81 PRO A CA 1
ATOM 617 C C . PRO A 1 81 ? 9.211 13.773 -4.852 1 98.5 81 PRO A C 1
ATOM 619 O O . PRO A 1 81 ? 8.516 14.789 -4.801 1 98.5 81 PRO A O 1
ATOM 622 N N . LEU A 1 82 ? 8.766 12.602 -4.531 1 98.81 82 LEU A N 1
ATOM 623 C CA . LEU A 1 82 ? 7.508 12.336 -3.854 1 98.81 82 LEU A CA 1
ATOM 624 C C . LEU A 1 82 ? 7.746 11.938 -2.402 1 98.81 82 LEU A C 1
ATOM 626 O O . LEU A 1 82 ? 8.531 11.023 -2.125 1 98.81 82 LEU A O 1
ATOM 630 N N . VAL A 1 83 ? 7.082 12.586 -1.404 1 98.88 83 VAL A N 1
ATOM 631 C CA . VAL A 1 83 ? 7.352 12.359 0.013 1 98.88 83 VAL A CA 1
ATOM 632 C C . VAL A 1 83 ? 6.062 11.969 0.73 1 98.88 83 VAL A C 1
ATOM 634 O O . VAL A 1 83 ? 5.07 12.695 0.678 1 98.88 83 VAL A O 1
ATOM 637 N N . SER A 1 84 ? 6.039 10.789 1.326 1 98.69 84 SER A N 1
ATOM 638 C CA . SER A 1 84 ? 4.949 10.531 2.262 1 98.69 84 SER A CA 1
ATOM 639 C C . SER A 1 84 ? 5.035 11.445 3.48 1 98.69 84 SER A C 1
ATOM 641 O O . SER A 1 84 ? 6.047 11.453 4.184 1 98.69 84 SER A O 1
ATOM 643 N N . ALA A 1 85 ? 3.98 12.18 3.91 1 96.94 85 ALA A N 1
ATOM 644 C CA . ALA A 1 85 ? 4.078 13.242 4.91 1 96.94 85 ALA A CA 1
ATOM 645 C C . ALA A 1 85 ? 2.947 13.141 5.93 1 96.94 85 ALA A C 1
ATOM 647 O O . ALA A 1 85 ? 2.064 14 5.98 1 96.94 85 ALA A O 1
ATOM 648 N N . VAL A 1 86 ? 2.977 12.141 6.68 1 95.5 86 VAL A N 1
ATOM 649 C CA . VAL A 1 86 ? 3.844 10.984 6.859 1 95.5 86 VAL A CA 1
ATOM 650 C C . VAL A 1 86 ? 2.998 9.719 6.977 1 95.5 86 VAL A C 1
ATOM 652 O O . VAL A 1 86 ? 1.785 9.789 7.184 1 95.5 86 VAL A O 1
ATOM 655 N N . VAL A 1 87 ? 3.584 8.617 6.789 1 97.56 87 VAL A N 1
ATOM 656 C CA . VAL A 1 87 ? 3.002 7.324 7.129 1 97.56 87 VAL A CA 1
ATOM 657 C C . VAL A 1 87 ? 3.5 6.875 8.5 1 97.56 87 VAL A C 1
ATOM 659 O O . VAL A 1 87 ? 4.648 7.133 8.867 1 97.56 87 VAL A O 1
ATOM 662 N N . ASP A 1 88 ? 2.562 6.285 9.281 1 96.44 88 ASP A N 1
ATOM 663 C CA . ASP A 1 88 ? 2.982 5.832 10.602 1 96.44 88 ASP A CA 1
ATOM 664 C C . ASP A 1 88 ? 3.459 4.383 10.562 1 96.44 88 ASP A C 1
ATOM 666 O O . ASP A 1 88 ? 3.164 3.652 9.617 1 96.44 88 ASP A O 1
ATOM 670 N N . THR A 1 89 ? 4.184 3.992 11.594 1 96.31 89 THR A N 1
ATOM 671 C CA . THR A 1 89 ? 4.723 2.639 11.688 1 96.31 89 THR A CA 1
ATOM 672 C C . THR A 1 89 ? 3.822 1.758 12.547 1 96.31 89 THR A C 1
ATOM 674 O O . THR A 1 89 ? 4.258 0.723 13.055 1 96.31 89 THR A O 1
ATOM 677 N N . VAL A 1 90 ? 2.578 2.252 12.805 1 95.56 90 VAL A N 1
ATOM 678 C CA . VAL A 1 90 ? 1.632 1.492 13.617 1 95.56 90 VAL A CA 1
ATOM 679 C C . VAL A 1 90 ? 0.663 0.738 12.711 1 95.56 90 VAL A C 1
ATOM 681 O O . VAL A 1 90 ? 0.524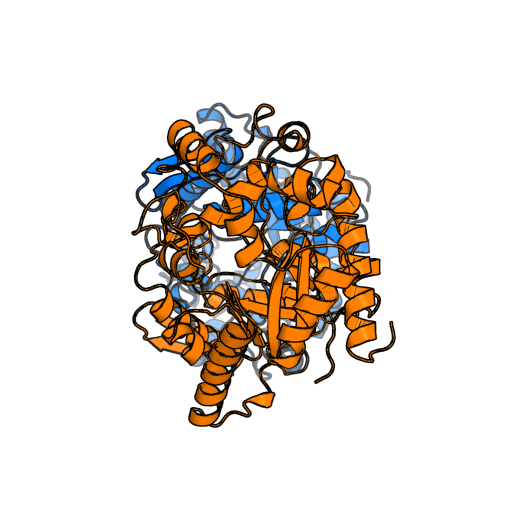 -0.483 12.82 1 95.56 90 VAL A O 1
ATOM 684 N N . ARG A 1 91 ? 0.169 1.446 11.742 1 96.62 91 ARG A N 1
ATOM 685 C CA . ARG A 1 91 ? -0.829 0.844 10.867 1 96.62 91 ARG A CA 1
ATOM 686 C C . ARG A 1 91 ? -0.174 -0.082 9.844 1 96.62 91 ARG A C 1
ATOM 688 O O . ARG A 1 91 ? -0.812 -1.009 9.344 1 96.62 91 ARG A O 1
ATOM 695 N N . ARG A 1 92 ? 1.091 0.112 9.562 1 97.12 92 ARG A N 1
ATOM 696 C CA . ARG A 1 92 ? 1.819 -0.689 8.586 1 97.12 92 ARG A CA 1
ATOM 697 C C . ARG A 1 92 ? 3.062 -1.316 9.203 1 97.12 92 ARG A C 1
ATOM 699 O O . ARG A 1 92 ? 3.883 -0.618 9.805 1 97.12 92 ARG A O 1
ATOM 706 N N . HIS A 1 93 ? 3.18 -2.582 9.062 1 97.56 93 HIS A N 1
ATOM 707 C CA . HIS A 1 93 ? 4.348 -3.301 9.555 1 97.56 93 HIS A CA 1
ATOM 708 C C . HIS A 1 93 ? 5.621 -2.818 8.875 1 97.56 93 HIS A C 1
ATOM 710 O O . HIS A 1 93 ? 5.633 -2.584 7.66 1 97.56 93 HIS A O 1
ATOM 716 N N . PRO A 1 94 ? 6.758 -2.697 9.633 1 98.25 94 PRO A N 1
ATOM 717 C CA . PRO A 1 94 ? 7.969 -2.111 9.055 1 98.25 94 PRO A CA 1
ATOM 718 C C . PRO A 1 94 ? 8.516 -2.926 7.879 1 98.25 94 PRO A C 1
ATOM 720 O O . PRO A 1 94 ? 9.086 -2.361 6.941 1 98.25 94 PRO A O 1
ATOM 723 N N . ALA A 1 95 ? 8.359 -4.254 7.891 1 98.31 95 ALA A N 1
ATOM 724 C CA . ALA A 1 95 ? 8.805 -5.055 6.758 1 98.31 95 ALA A CA 1
ATOM 725 C C . ALA A 1 95 ? 8.016 -4.719 5.496 1 98.31 95 ALA A C 1
ATOM 727 O O . ALA A 1 95 ? 8.57 -4.656 4.402 1 98.31 95 ALA A O 1
ATOM 728 N N . MET A 1 96 ? 6.715 -4.469 5.656 1 98.31 96 MET A N 1
ATOM 729 C CA . MET A 1 96 ? 5.875 -4.066 4.531 1 98.31 96 MET A CA 1
ATOM 730 C C . MET A 1 96 ? 6.246 -2.672 4.043 1 98.31 96 MET A C 1
ATOM 732 O O . MET A 1 96 ? 6.332 -2.432 2.838 1 98.31 96 MET A O 1
ATOM 736 N N . LEU A 1 97 ? 6.512 -1.799 4.992 1 98.69 97 LEU A N 1
ATOM 737 C CA . LEU A 1 97 ? 6.922 -0.447 4.625 1 98.69 97 LEU A CA 1
ATOM 738 C C . LEU A 1 97 ? 8.227 -0.469 3.844 1 98.69 97 LEU A C 1
ATOM 740 O O . LEU A 1 97 ? 8.391 0.28 2.877 1 98.69 97 LEU A O 1
ATOM 744 N N . ALA A 1 98 ? 9.141 -1.325 4.305 1 98.81 98 ALA A N 1
ATOM 745 C CA . ALA A 1 98 ? 10.422 -1.458 3.609 1 98.81 98 ALA A CA 1
ATOM 746 C C . ALA A 1 98 ? 10.219 -1.866 2.154 1 98.81 98 ALA A C 1
ATOM 748 O O . ALA A 1 98 ? 10.797 -1.266 1.246 1 98.81 98 ALA A O 1
ATOM 749 N N . GLN A 1 99 ? 9.367 -2.822 1.916 1 98.75 99 GLN A N 1
ATOM 750 C CA . GLN A 1 99 ? 9.109 -3.301 0.562 1 98.75 99 GLN A CA 1
ATOM 751 C C . GLN A 1 99 ? 8.375 -2.248 -0.262 1 98.75 99 GLN A C 1
ATOM 753 O O . GLN A 1 99 ? 8.734 -1.982 -1.409 1 98.75 99 GLN A O 1
ATOM 758 N N . THR A 1 100 ? 7.355 -1.636 0.33 1 98.88 100 THR A N 1
ATOM 759 C CA . THR A 1 100 ? 6.551 -0.645 -0.379 1 98.88 100 THR A CA 1
ATOM 760 C C . THR A 1 100 ? 7.41 0.546 -0.797 1 98.88 100 THR A C 1
ATOM 762 O O . THR A 1 100 ? 7.305 1.026 -1.928 1 98.88 100 THR A O 1
ATOM 765 N N . ALA A 1 101 ? 8.273 0.959 0.085 1 98.94 101 ALA A N 1
ATOM 766 C CA . ALA A 1 101 ? 9.125 2.109 -0.209 1 98.94 101 ALA A CA 1
ATOM 767 C C . ALA A 1 101 ? 10.062 1.812 -1.375 1 98.94 101 ALA A C 1
ATOM 769 O O . ALA A 1 101 ? 10.219 2.637 -2.281 1 98.94 101 ALA A O 1
ATOM 770 N N . LEU A 1 102 ? 10.68 0.656 -1.358 1 98.88 102 LEU A N 1
ATOM 771 C CA . LEU A 1 102 ? 11.547 0.278 -2.465 1 98.88 102 LEU A CA 1
ATOM 772 C C . LEU A 1 102 ? 10.766 0.178 -3.768 1 98.88 102 LEU A C 1
ATOM 774 O O . LEU A 1 102 ? 11.25 0.579 -4.824 1 98.88 102 LEU A O 1
ATOM 778 N N . THR A 1 103 ? 9.547 -0.36 -3.686 1 98.94 103 THR A N 1
ATOM 779 C CA . THR A 1 103 ? 8.703 -0.48 -4.863 1 98.94 103 THR A CA 1
ATOM 780 C C . THR A 1 103 ? 8.406 0.894 -5.465 1 98.94 103 THR A C 1
ATOM 782 O O . THR A 1 103 ? 8.609 1.108 -6.66 1 98.94 103 THR A O 1
ATOM 785 N N . ILE A 1 104 ? 7.977 1.827 -4.633 1 98.94 104 ILE A N 1
ATOM 786 C CA . ILE A 1 104 ? 7.637 3.154 -5.129 1 98.94 104 ILE A CA 1
ATOM 787 C C . ILE A 1 104 ? 8.898 3.865 -5.609 1 98.94 104 ILE A C 1
ATOM 789 O O . ILE A 1 104 ? 8.867 4.609 -6.594 1 98.94 104 ILE A O 1
ATOM 793 N N . GLN A 1 105 ? 10.023 3.617 -4.973 1 98.88 105 GLN A N 1
ATOM 794 C CA . GLN A 1 105 ? 11.289 4.172 -5.441 1 98.88 105 GLN A CA 1
ATOM 795 C C . GLN A 1 105 ? 11.578 3.748 -6.879 1 98.88 105 GLN A C 1
ATOM 797 O O . GLN A 1 105 ? 11.977 4.57 -7.703 1 98.88 105 GLN A O 1
ATOM 802 N N . HIS A 1 106 ? 11.367 2.477 -7.156 1 98.81 106 HIS A N 1
ATOM 803 C CA . HIS A 1 106 ? 11.578 1.995 -8.516 1 98.81 106 HIS A CA 1
ATOM 804 C C . HIS A 1 106 ? 10.578 2.621 -9.484 1 98.81 106 HIS A C 1
ATOM 806 O O . HIS A 1 106 ? 10.945 3.027 -10.586 1 98.81 106 HIS A O 1
ATOM 812 N N . LEU A 1 107 ? 9.32 2.729 -9.078 1 98.81 107 LEU A N 1
ATOM 813 C CA . LEU A 1 107 ? 8.297 3.359 -9.914 1 98.81 107 LEU A CA 1
ATOM 814 C C . LEU A 1 107 ? 8.641 4.816 -10.188 1 98.81 107 LEU A C 1
ATOM 816 O O . LEU A 1 107 ? 8.359 5.336 -11.266 1 98.81 107 LEU A O 1
ATOM 820 N N . ALA A 1 108 ? 9.328 5.465 -9.203 1 98.75 108 ALA A N 1
ATOM 821 C CA . ALA A 1 108 ? 9.633 6.891 -9.273 1 98.75 108 ALA A CA 1
ATOM 822 C C . ALA A 1 108 ? 11.055 7.121 -9.773 1 98.75 108 ALA A C 1
ATOM 824 O O . ALA A 1 108 ? 11.523 8.258 -9.836 1 98.75 108 ALA A O 1
ATOM 825 N N . LYS A 1 109 ? 11.781 6.055 -10.078 1 98.19 109 LYS A N 1
ATOM 826 C CA . LYS A 1 109 ? 13.156 6.121 -10.562 1 98.19 109 LYS A CA 1
ATOM 827 C C . LYS A 1 109 ? 14.055 6.863 -9.578 1 98.19 109 LYS A C 1
ATOM 829 O O . LYS A 1 109 ? 14.773 7.789 -9.961 1 98.19 109 LYS A O 1
ATOM 834 N N . GLY A 1 110 ? 13.859 6.512 -8.328 1 98.56 110 GLY A N 1
ATOM 835 C CA . GLY A 1 110 ? 14.766 6.961 -7.285 1 98.56 110 GLY A CA 1
ATOM 836 C C . GLY A 1 110 ? 14.266 8.188 -6.547 1 98.56 110 GLY A C 1
ATOM 837 O O . GLY A 1 110 ? 14.891 8.641 -5.586 1 98.56 110 GLY A O 1
ATOM 838 N N . ARG A 1 111 ? 13.086 8.711 -6.852 1 98.5 111 ARG A N 1
ATOM 839 C CA . ARG A 1 111 ? 12.672 10.023 -6.367 1 98.5 111 ARG A CA 1
ATOM 840 C C . ARG A 1 111 ? 11.789 9.898 -5.129 1 98.5 111 ARG A C 1
ATOM 842 O O . ARG A 1 111 ? 11.391 10.906 -4.539 1 98.5 111 ARG A O 1
ATOM 849 N N . PHE A 1 112 ? 11.492 8.703 -4.703 1 98.88 112 PHE A N 1
ATOM 850 C CA . PHE A 1 112 ? 10.594 8.547 -3.572 1 98.88 112 PHE A CA 1
ATOM 851 C C . PHE A 1 112 ? 11.336 8.734 -2.254 1 98.88 112 PHE A C 1
ATOM 853 O O . PHE A 1 112 ? 12.438 8.211 -2.076 1 98.88 112 PHE A O 1
ATOM 860 N N . ILE A 1 113 ? 10.781 9.477 -1.31 1 98.88 113 ILE A N 1
ATOM 861 C CA . ILE A 1 113 ? 11.242 9.68 0.057 1 98.88 113 ILE A CA 1
ATOM 862 C C . ILE A 1 113 ? 10.211 9.141 1.042 1 98.88 113 ILE A C 1
ATOM 864 O O . ILE A 1 113 ? 9.031 9.508 0.979 1 98.88 113 ILE A O 1
ATOM 868 N N . LEU A 1 114 ? 10.656 8.25 1.906 1 98.88 114 LEU A N 1
ATOM 869 C CA . LEU A 1 114 ? 9.766 7.664 2.904 1 98.88 114 LEU A CA 1
ATOM 870 C C . LEU A 1 114 ? 9.68 8.547 4.145 1 98.88 114 LEU A C 1
ATOM 872 O O . LEU A 1 114 ? 10.57 8.516 4.996 1 98.88 114 LEU A O 1
ATOM 876 N N . GLY A 1 115 ? 8.617 9.352 4.176 1 98.81 115 GLY A N 1
ATOM 877 C CA . GLY A 1 115 ? 8.352 10.117 5.387 1 98.81 115 GLY A CA 1
ATOM 878 C C . GLY A 1 115 ? 7.551 9.336 6.414 1 98.81 115 GLY A C 1
ATOM 879 O O . GLY A 1 115 ? 6.469 8.828 6.117 1 98.81 115 GLY A O 1
ATOM 880 N N . LEU A 1 116 ? 8.102 9.312 7.613 1 98.69 116 LEU A N 1
ATOM 881 C CA . LEU A 1 116 ? 7.539 8.469 8.664 1 98.69 116 LEU A CA 1
ATOM 882 C C . LEU A 1 116 ? 7.238 9.297 9.914 1 98.69 116 LEU A C 1
ATOM 884 O O . LEU A 1 116 ? 7.875 10.32 10.148 1 98.69 116 LEU A O 1
ATOM 888 N N . GLY A 1 117 ? 6.27 8.844 10.656 1 97.25 117 GLY A N 1
ATOM 889 C CA . GLY A 1 117 ? 5.957 9.328 11.992 1 97.25 117 GLY A CA 1
ATOM 890 C C . GLY A 1 117 ? 5.523 8.227 12.938 1 97.25 117 GLY A C 1
ATOM 891 O O . GLY A 1 117 ? 5.285 7.09 12.516 1 97.25 117 GLY A O 1
ATOM 892 N N . SER A 1 118 ? 5.41 8.555 14.211 1 94.75 118 SER A N 1
ATOM 893 C CA . SER A 1 118 ? 5.105 7.562 15.227 1 94.75 118 SER A CA 1
ATOM 894 C C . SER A 1 118 ? 3.613 7.254 15.273 1 94.75 118 SER A C 1
ATOM 896 O O . SER A 1 118 ? 3.191 6.273 15.891 1 94.75 118 SER A O 1
ATOM 898 N N . GLY A 1 119 ? 2.834 8.086 14.641 1 90.81 119 GLY A N 1
ATOM 899 C CA . GLY A 1 119 ? 1.406 7.82 14.57 1 90.81 119 GLY A CA 1
ATOM 900 C C . GLY A 1 119 ? 0.582 8.734 15.461 1 90.81 119 GLY A C 1
ATOM 901 O O . GLY A 1 119 ? 1.133 9.516 16.234 1 90.81 119 GLY A O 1
ATOM 902 N N . GLU A 1 120 ? -0.753 8.727 15.195 1 88 120 GLU A N 1
ATOM 903 C CA . GLU A 1 120 ? -1.752 9.469 15.953 1 88 120 GLU A CA 1
ATOM 904 C C . GLU A 1 120 ? -2.875 8.555 16.438 1 88 120 GLU A C 1
ATOM 906 O O . GLU A 1 120 ? -3.289 7.645 15.711 1 88 120 GLU A O 1
ATOM 911 N N . SER A 1 121 ? -3.418 8.828 17.562 1 88.31 121 SER A N 1
ATOM 912 C CA . SER A 1 121 ? -4.395 7.949 18.203 1 88.31 121 SER A CA 1
ATOM 913 C C . SER A 1 121 ? -5.668 7.844 17.359 1 88.31 121 SER A C 1
ATOM 915 O O . SER A 1 121 ? -6.25 6.762 17.25 1 88.31 121 SER A O 1
ATOM 917 N N . GLU A 1 122 ? -6.102 8.953 16.75 1 86.38 122 GLU A N 1
ATOM 918 C CA . GLU A 1 122 ? -7.367 8.977 16.016 1 86.38 122 GLU A CA 1
ATOM 919 C C . GLU A 1 122 ? -7.305 8.094 14.773 1 86.38 122 GLU A C 1
ATOM 921 O O . GLU A 1 122 ? -8.336 7.633 14.281 1 86.38 122 GLU A O 1
ATOM 926 N N . ASN A 1 123 ? -6.105 7.836 14.266 1 91.19 123 ASN A N 1
ATOM 927 C CA . ASN A 1 123 ? -5.922 7.031 13.07 1 91.19 123 ASN A CA 1
ATOM 928 C C . ASN A 1 123 ? -5.586 5.582 13.414 1 91.19 123 ASN A C 1
ATOM 930 O O . ASN A 1 123 ? -5.445 4.746 12.516 1 91.19 123 ASN A O 1
ATOM 934 N N . THR A 1 124 ? -5.469 5.199 14.758 1 93.44 124 THR A N 1
ATOM 935 C CA . THR A 1 124 ? -4.969 3.875 15.125 1 93.44 124 THR A CA 1
ATOM 936 C C . THR A 1 124 ? -5.945 3.166 16.062 1 93.44 124 THR A C 1
ATOM 938 O O . THR A 1 124 ? -6.488 2.113 15.711 1 93.44 124 THR A O 1
ATOM 941 N N . LEU A 1 125 ? -6.379 3.859 17.125 1 92.44 125 LEU A N 1
ATOM 942 C CA . LEU A 1 125 ? -7.117 3.227 18.203 1 92.44 125 LEU A CA 1
ATOM 943 C C . LEU A 1 125 ? -8.484 2.746 17.734 1 92.44 125 LEU A C 1
ATOM 945 O O . LEU A 1 125 ? -8.898 1.624 18.031 1 92.44 125 LEU A O 1
ATOM 949 N N . PRO A 1 126 ? -9.211 3.566 16.922 1 93.25 126 PRO A N 1
ATOM 950 C CA . PRO A 1 126 ? -10.531 3.104 16.484 1 93.25 126 PRO A CA 1
ATOM 951 C C . PRO A 1 126 ? -10.461 1.822 15.656 1 93.25 126 PRO A C 1
ATOM 953 O O . PRO A 1 126 ? -11.453 1.094 15.562 1 93.25 126 PRO A O 1
ATOM 956 N N . TYR A 1 127 ? -9.289 1.519 15.141 1 96.56 127 TYR A N 1
ATOM 957 C CA . TYR A 1 127 ? -9.141 0.386 14.234 1 96.56 127 TYR A CA 1
ATOM 958 C C . TYR A 1 127 ? -8.5 -0.801 14.938 1 96.56 127 TYR A C 1
ATOM 960 O O . TYR A 1 127 ? -8.188 -1.812 14.305 1 96.56 127 TYR A O 1
ATOM 968 N N . GLY A 1 128 ? -8.195 -0.616 16.219 1 96.38 128 GLY A N 1
ATOM 969 C CA . GLY A 1 128 ? -7.77 -1.737 17.031 1 96.38 128 GLY A CA 1
ATOM 970 C C . GLY A 1 128 ? -6.262 -1.89 17.094 1 96.38 128 GLY A C 1
ATOM 971 O O . GLY A 1 128 ? -5.758 -2.885 17.625 1 96.38 128 GLY A O 1
ATOM 972 N N . PHE A 1 129 ? -5.512 -1.002 16.562 1 95.94 129 PHE A N 1
ATOM 973 C CA . PHE A 1 129 ? -4.055 -1.06 16.656 1 95.94 129 PHE A CA 1
ATOM 974 C C . PHE A 1 129 ? -3.582 -0.749 18.062 1 95.94 129 PHE A C 1
ATOM 976 O O . PHE A 1 129 ? -4.188 0.068 18.766 1 95.94 129 PHE A O 1
ATOM 983 N N . ASP A 1 130 ? -2.477 -1.384 18.438 1 92.06 130 ASP A N 1
ATOM 984 C CA . ASP A 1 130 ? -1.825 -1.063 19.703 1 92.06 130 ASP A CA 1
ATOM 985 C C . ASP A 1 130 ? -1.024 0.233 19.594 1 92.06 130 ASP A C 1
ATOM 987 O O . ASP A 1 130 ? -0.077 0.321 18.812 1 92.06 130 ASP A O 1
ATOM 991 N N . PHE A 1 131 ? -1.411 1.139 20.359 1 90.88 131 PHE A N 1
ATOM 992 C CA . PHE A 1 131 ? -0.748 2.438 20.312 1 90.88 131 PHE A CA 1
ATOM 993 C C . PHE A 1 131 ? -0.003 2.717 21.609 1 90.88 131 PHE A C 1
ATOM 995 O O . PHE A 1 131 ? 0.227 3.875 21.953 1 90.88 131 PHE A O 1
ATOM 1002 N N . ALA A 1 132 ? 0.395 1.574 22.188 1 90.5 132 ALA A N 1
ATOM 1003 C CA . ALA A 1 132 ? 1.226 1.713 23.375 1 90.5 132 ALA A CA 1
ATOM 1004 C C . ALA A 1 132 ? 2.682 1.981 23 1 90.5 132 ALA A C 1
ATOM 1006 O O . ALA A 1 132 ? 3.217 1.361 22.078 1 90.5 132 ALA A O 1
ATOM 1007 N N . ARG A 1 133 ? 3.383 2.908 23.547 1 94.31 133 ARG A N 1
ATOM 1008 C CA . ARG A 1 133 ? 4.793 3.254 23.375 1 94.31 133 ARG A CA 1
ATOM 1009 C C . ARG A 1 133 ? 5.121 3.547 21.922 1 94.31 133 ARG A C 1
ATOM 1011 O O . ARG A 1 133 ? 6.059 2.973 21.359 1 94.31 133 ARG A O 1
ATOM 1018 N N . PRO A 1 134 ? 4.379 4.383 21.203 1 94.06 134 PRO A N 1
ATOM 1019 C CA . PRO A 1 134 ? 4.52 4.613 19.766 1 94.06 134 PRO A CA 1
ATOM 1020 C C . PRO A 1 134 ? 5.922 5.078 19.375 1 94.06 134 PRO A C 1
ATOM 1022 O O . PRO A 1 134 ? 6.414 4.738 18.297 1 94.06 134 PRO A O 1
ATOM 1025 N N . VAL A 1 135 ? 6.648 5.785 20.312 1 96.88 135 VAL A N 1
ATOM 1026 C CA . VAL A 1 135 ? 7.965 6.316 19.969 1 96.88 135 VAL A CA 1
ATOM 1027 C C . VAL A 1 135 ? 8.992 5.188 19.969 1 96.88 135 VAL A C 1
ATOM 1029 O O . VAL A 1 135 ? 9.812 5.086 19.062 1 96.88 135 VAL A O 1
ATOM 1032 N N . SER A 1 136 ? 8.906 4.293 21.016 1 97.5 136 SER A N 1
ATOM 1033 C CA . SER A 1 136 ? 9.805 3.145 21.062 1 97.5 136 SER A CA 1
ATOM 1034 C C . SER A 1 136 ? 9.562 2.213 19.875 1 97.5 136 SER A C 1
ATOM 1036 O O . SER A 1 136 ? 10.516 1.693 19.297 1 97.5 136 SER A O 1
ATOM 1038 N N . ARG A 1 137 ? 8.336 2.023 19.594 1 97.19 137 ARG A N 1
ATOM 1039 C CA . ARG A 1 137 ? 7.969 1.199 18.453 1 97.19 137 ARG A CA 1
ATOM 1040 C C . ARG A 1 137 ? 8.516 1.794 17.156 1 97.19 137 ARG A C 1
ATOM 1042 O O . ARG A 1 137 ? 9.008 1.067 16.297 1 97.19 137 ARG A O 1
ATOM 1049 N N . PHE A 1 138 ? 8.461 3.086 17.047 1 98.31 138 PHE A N 1
ATOM 1050 C CA . PHE A 1 138 ? 8.938 3.809 15.883 1 98.31 138 PHE A CA 1
ATOM 1051 C C . PHE A 1 138 ? 10.438 3.596 15.688 1 98.31 138 PHE A C 1
ATOM 1053 O O . PHE A 1 138 ? 10.891 3.281 14.586 1 98.31 138 PHE A O 1
ATOM 1060 N N . GLU A 1 139 ? 11.117 3.775 16.688 1 98.38 139 GLU A N 1
ATOM 1061 C CA . GLU A 1 139 ? 12.57 3.627 16.609 1 98.38 139 GLU A CA 1
ATOM 1062 C C . GLU A 1 139 ? 12.953 2.211 16.188 1 98.38 139 GLU A C 1
ATOM 1064 O O . GLU A 1 139 ? 13.836 2.023 15.352 1 98.38 139 GLU A O 1
ATOM 1069 N N . GLU A 1 140 ? 12.297 1.229 16.812 1 98.25 140 GLU A N 1
ATOM 1070 C CA . GLU A 1 140 ? 12.555 -0.16 16.453 1 98.25 140 GLU A CA 1
ATOM 1071 C C . GLU A 1 140 ? 12.172 -0.429 15 1 98.25 140 GLU A C 1
ATOM 1073 O O . GLU A 1 140 ? 12.859 -1.171 14.297 1 98.25 140 GLU A O 1
ATOM 1078 N N . ALA A 1 141 ? 11.094 0.171 14.523 1 98.56 141 ALA A N 1
ATOM 1079 C CA . ALA A 1 141 ? 10.656 0.025 13.133 1 98.56 141 ALA A CA 1
ATOM 1080 C C . ALA A 1 141 ? 11.719 0.547 12.172 1 98.56 141 ALA A C 1
ATOM 1082 O O . ALA A 1 141 ? 11.984 -0.072 11.141 1 98.56 141 ALA A O 1
ATOM 1083 N N . LEU A 1 142 ? 12.328 1.679 12.492 1 98.62 142 LEU A N 1
ATOM 1084 C CA . LEU A 1 142 ? 13.398 2.232 11.672 1 98.62 142 LEU A CA 1
ATOM 1085 C C . LEU A 1 142 ? 14.555 1.241 11.539 1 98.62 142 LEU A C 1
ATOM 1087 O O . LEU A 1 142 ? 15.094 1.049 10.445 1 98.62 142 LEU A O 1
ATOM 1091 N N . ALA A 1 143 ? 14.82 0.608 12.648 1 98.19 143 ALA A N 1
ATOM 1092 C CA . ALA A 1 143 ? 15.906 -0.368 12.648 1 98.19 143 ALA A CA 1
ATOM 1093 C C . ALA A 1 143 ? 15.578 -1.559 11.75 1 98.19 143 ALA A C 1
ATOM 1095 O O . ALA A 1 143 ? 16.438 -2.037 11.008 1 98.19 143 ALA A O 1
ATOM 1096 N N . VAL A 1 144 ? 14.391 -1.981 11.805 1 98.62 144 VAL A N 1
ATOM 1097 C CA . VAL A 1 144 ? 13.945 -3.104 10.984 1 98.62 144 VAL A CA 1
ATOM 1098 C C . VAL A 1 144 ? 14.023 -2.73 9.508 1 98.62 144 VAL A C 1
ATOM 1100 O O . VAL A 1 144 ? 14.602 -3.471 8.703 1 98.62 144 VAL A O 1
ATOM 1103 N N . ILE A 1 145 ? 13.516 -1.568 9.133 1 98.69 145 ILE A N 1
ATOM 1104 C CA . ILE A 1 145 ? 13.5 -1.113 7.746 1 98.69 145 ILE A CA 1
ATOM 1105 C C . ILE A 1 145 ? 14.93 -1.025 7.215 1 98.69 145 ILE A C 1
ATOM 1107 O O . ILE A 1 145 ? 15.242 -1.572 6.156 1 98.69 145 ILE A O 1
ATOM 1111 N N . ARG A 1 146 ? 15.797 -0.443 7.953 1 97.5 146 ARG A N 1
ATOM 1112 C CA . ARG A 1 146 ? 17.188 -0.262 7.527 1 97.5 146 ARG A CA 1
ATOM 1113 C C . ARG A 1 146 ? 17.906 -1.604 7.414 1 97.5 146 ARG A C 1
ATOM 1115 O O . ARG A 1 146 ? 18.656 -1.829 6.469 1 97.5 146 ARG A O 1
ATOM 1122 N N . SER A 1 147 ? 17.609 -2.496 8.398 1 97.19 147 SER A N 1
ATOM 1123 C CA . SER A 1 147 ? 18.25 -3.809 8.359 1 97.19 147 SER A CA 1
ATOM 1124 C C . SER A 1 147 ? 17.844 -4.574 7.098 1 97.19 147 SER A C 1
ATOM 1126 O O . SER A 1 147 ? 18.688 -5.223 6.473 1 97.19 147 SER A O 1
ATOM 1128 N N . LEU A 1 148 ? 16.656 -4.434 6.691 1 97.75 148 LEU A N 1
ATOM 1129 C CA . LEU A 1 148 ? 16.172 -5.141 5.516 1 97.75 148 LEU A CA 1
ATOM 1130 C C . LEU A 1 148 ? 16.719 -4.512 4.238 1 97.75 148 LEU A C 1
ATOM 1132 O O . LEU A 1 148 ? 17 -5.215 3.266 1 97.75 148 LEU A O 1
ATOM 1136 N N . TRP A 1 149 ? 16.859 -3.182 4.223 1 97.94 149 TRP A N 1
ATOM 1137 C CA . TRP A 1 149 ? 17.359 -2.486 3.037 1 97.94 149 TRP A CA 1
ATOM 1138 C C . TRP A 1 149 ? 18.844 -2.732 2.848 1 97.94 149 TRP A C 1
ATOM 1140 O O . TRP A 1 149 ? 19.328 -2.807 1.715 1 97.94 149 TRP A O 1
ATOM 1150 N N . GLU A 1 150 ? 19.562 -2.889 3.887 1 94.44 150 GLU A N 1
ATOM 1151 C CA . GLU A 1 150 ? 21.031 -2.828 3.828 1 94.44 150 GLU A CA 1
ATOM 1152 C C . GLU A 1 150 ? 21.641 -4.227 3.82 1 94.44 150 GLU A C 1
ATOM 1154 O O . GLU A 1 150 ? 22.797 -4.398 3.449 1 94.44 150 GLU A O 1
ATOM 1159 N N . SER A 1 151 ? 20.828 -5.16 4.164 1 91.31 151 SER A N 1
ATOM 1160 C CA . SER A 1 151 ? 21.406 -6.496 4.301 1 91.31 151 SER A CA 1
ATOM 1161 C C . SER A 1 151 ? 21.438 -7.227 2.965 1 91.31 151 SER A C 1
ATOM 1163 O O . SER A 1 151 ? 20.484 -7.137 2.182 1 91.31 151 SER A O 1
ATOM 1165 N N . GLU A 1 152 ? 22.5 -7.941 2.752 1 86.56 152 GLU A N 1
ATOM 1166 C CA . GLU A 1 152 ? 22.609 -8.805 1.583 1 86.56 152 GLU A CA 1
ATOM 1167 C C . GLU A 1 152 ? 22.203 -10.242 1.912 1 86.56 152 GLU A C 1
ATOM 1169 O O . GLU A 1 152 ? 22.094 -11.078 1.018 1 86.56 152 GLU A O 1
ATOM 1174 N N . ARG A 1 153 ? 22.031 -10.516 3.166 1 86.31 153 ARG A N 1
ATOM 1175 C CA . ARG A 1 153 ? 21.641 -11.828 3.67 1 86.31 153 ARG A CA 1
ATOM 1176 C C . ARG A 1 153 ? 20.328 -11.758 4.438 1 86.31 153 ARG A C 1
ATOM 1178 O O . ARG A 1 153 ? 19.875 -10.672 4.781 1 86.31 153 ARG A O 1
ATOM 1185 N N . PRO A 1 154 ? 19.719 -12.938 4.625 1 90.62 154 PRO A N 1
ATOM 1186 C CA . PRO A 1 154 ? 18.531 -12.93 5.469 1 90.62 154 PRO A CA 1
ATOM 1187 C C . PRO A 1 154 ? 18.766 -12.297 6.836 1 90.62 154 PRO A C 1
ATOM 1189 O O . PRO A 1 154 ? 19.828 -12.477 7.426 1 90.62 154 PRO A O 1
ATOM 1192 N N . VAL A 1 155 ? 17.797 -11.578 7.332 1 94.88 155 VAL A N 1
ATOM 1193 C CA . VAL A 1 155 ? 17.938 -10.742 8.523 1 94.88 155 VAL A CA 1
ATOM 1194 C C . VAL A 1 155 ? 17.266 -11.422 9.711 1 94.88 155 VAL A C 1
ATOM 1196 O O . VAL A 1 155 ? 16.156 -11.93 9.586 1 94.88 155 VAL A O 1
ATOM 1199 N N . ASP A 1 156 ? 18 -11.469 10.805 1 96.06 156 ASP A N 1
ATOM 1200 C CA . ASP A 1 156 ? 17.422 -11.773 12.109 1 96.06 156 ASP A CA 1
ATOM 1201 C C . ASP A 1 156 ? 17.312 -10.516 12.969 1 96.06 156 ASP A C 1
ATOM 1203 O O . ASP A 1 156 ? 18.25 -9.703 13 1 96.06 156 ASP A O 1
ATOM 1207 N N . PHE A 1 157 ? 16.203 -10.297 13.531 1 97.44 157 PHE A N 1
ATOM 1208 C CA . PHE A 1 157 ? 15.938 -9.156 14.398 1 97.44 157 PHE A CA 1
ATOM 1209 C C . PHE A 1 157 ? 15.094 -9.578 15.594 1 97.44 157 PHE A C 1
ATOM 1211 O O . PHE A 1 157 ? 14.016 -10.148 15.43 1 97.44 157 PHE A O 1
ATOM 1218 N N . ASP A 1 158 ? 15.562 -9.344 16.766 1 97.5 158 ASP A N 1
ATOM 1219 C CA . ASP A 1 158 ? 14.859 -9.672 18 1 97.5 158 ASP A CA 1
ATOM 1220 C C . ASP A 1 158 ? 14.641 -8.438 18.859 1 97.5 158 ASP A C 1
ATOM 1222 O O . ASP A 1 158 ? 15.406 -8.18 19.797 1 97.5 158 ASP A O 1
ATOM 1226 N N . GLY A 1 159 ? 13.57 -7.754 18.531 1 97.62 159 GLY A N 1
ATOM 1227 C CA . GLY A 1 159 ? 13.242 -6.547 19.281 1 97.62 159 GLY A CA 1
ATOM 1228 C C . GLY A 1 159 ? 12.109 -6.746 20.25 1 97.62 159 GLY A C 1
ATOM 1229 O O . GLY A 1 159 ? 11.648 -7.875 20.469 1 97.62 159 GLY A O 1
ATOM 1230 N N . ARG A 1 160 ? 11.711 -5.648 20.922 1 96.75 160 ARG A N 1
ATOM 1231 C CA . ARG A 1 160 ? 10.586 -5.66 21.844 1 96.75 160 ARG A CA 1
ATOM 1232 C C . ARG A 1 160 ? 9.258 -5.742 21.094 1 96.75 160 ARG A C 1
ATOM 1234 O O . ARG A 1 160 ? 8.32 -6.391 21.562 1 96.75 160 ARG A O 1
ATOM 1241 N N . PHE A 1 161 ? 9.219 -5.125 19.922 1 96.94 161 PHE A N 1
ATOM 1242 C CA . PHE A 1 161 ? 7.953 -4.977 19.219 1 96.94 161 PHE A CA 1
ATOM 1243 C C . PHE A 1 161 ? 7.945 -5.82 17.938 1 96.94 161 PHE A C 1
ATOM 1245 O O . PHE A 1 161 ? 6.887 -6.238 17.469 1 96.94 161 PHE A O 1
ATOM 1252 N N . TYR A 1 162 ? 9.109 -6.039 17.375 1 97.56 162 TYR A N 1
ATOM 1253 C CA . TYR A 1 162 ? 9.219 -6.758 16.109 1 97.56 162 TYR A CA 1
ATOM 1254 C C . TYR A 1 162 ? 10.258 -7.871 16.203 1 97.56 162 TYR A C 1
ATOM 1256 O O . TYR A 1 162 ? 11.242 -7.746 16.938 1 97.56 162 TYR A O 1
ATOM 1264 N N . SER A 1 163 ? 9.953 -8.922 15.445 1 97.62 163 SER A N 1
ATOM 1265 C CA . SER A 1 163 ? 10.891 -10.031 15.32 1 97.62 163 SER A CA 1
ATOM 1266 C C . SER A 1 163 ? 10.984 -10.516 13.875 1 97.62 163 SER A C 1
ATOM 1268 O O . SER A 1 163 ? 9.969 -10.602 13.18 1 97.62 163 SER A O 1
ATOM 1270 N N . LEU A 1 164 ? 12.156 -10.695 13.414 1 97.12 164 LEU A N 1
ATOM 1271 C CA . LEU A 1 164 ? 12.461 -11.297 12.117 1 97.12 164 LEU A CA 1
ATOM 1272 C C . LEU A 1 164 ? 13.336 -12.531 12.281 1 97.12 164 LEU A C 1
ATOM 1274 O O . LEU A 1 164 ? 14.227 -12.555 13.133 1 97.12 164 LEU A O 1
ATOM 1278 N N . ARG A 1 165 ? 13.008 -13.547 11.523 1 94.38 165 ARG A N 1
ATOM 1279 C CA . ARG A 1 165 ? 13.805 -14.766 11.492 1 94.38 165 ARG A CA 1
ATOM 1280 C C . ARG A 1 165 ? 14.141 -15.164 10.055 1 94.38 165 ARG A C 1
ATOM 1282 O O . ARG A 1 165 ? 13.266 -15.625 9.312 1 94.38 165 ARG A O 1
ATOM 1289 N N . HIS A 1 166 ? 15.32 -14.992 9.68 1 90.94 166 HIS A N 1
ATOM 1290 C CA . HIS A 1 166 ? 15.781 -15.281 8.32 1 90.94 166 HIS A CA 1
ATOM 1291 C C . HIS A 1 166 ? 14.922 -14.562 7.285 1 90.94 166 HIS A C 1
ATOM 1293 O O . HIS A 1 166 ? 14.523 -15.156 6.285 1 90.94 166 HIS A O 1
ATOM 1299 N N . ALA A 1 167 ? 14.602 -13.367 7.617 1 94.25 167 ALA A N 1
ATOM 1300 C CA . ALA A 1 167 ? 13.734 -12.586 6.738 1 94.25 167 ALA A CA 1
ATOM 1301 C C . ALA A 1 167 ? 14.516 -12 5.57 1 94.25 167 ALA A C 1
ATOM 1303 O O . ALA A 1 167 ? 15.633 -11.5 5.75 1 94.25 167 ALA A O 1
ATOM 1304 N N . ARG A 1 168 ? 13.891 -12.125 4.379 1 91.88 168 ARG A N 1
ATOM 1305 C CA . ARG A 1 168 ? 14.555 -11.625 3.182 1 91.88 168 ARG A CA 1
ATOM 1306 C C . ARG A 1 168 ? 13.766 -10.469 2.562 1 91.88 168 ARG A C 1
ATOM 1308 O O . ARG A 1 168 ? 12.539 -10.5 2.535 1 91.88 168 ARG A O 1
ATOM 1315 N N . LEU A 1 169 ? 14.477 -9.477 2.135 1 96.25 169 LEU A N 1
ATOM 1316 C CA . LEU A 1 169 ? 13.992 -8.469 1.199 1 96.25 169 LEU A CA 1
ATOM 1317 C C . LEU A 1 169 ? 15.023 -8.203 0.107 1 96.25 169 LEU A C 1
ATOM 1319 O O . LEU A 1 169 ? 15.883 -7.328 0.254 1 96.25 169 LEU A O 1
ATOM 1323 N N . ASP A 1 170 ? 14.867 -8.938 -0.959 1 95.25 170 ASP A N 1
ATOM 1324 C CA . ASP A 1 170 ? 15.938 -8.961 -1.951 1 95.25 170 ASP A CA 1
ATOM 1325 C C . ASP A 1 170 ? 15.695 -7.93 -3.047 1 95.25 170 ASP A C 1
ATOM 1327 O O . ASP A 1 170 ? 16.484 -7.824 -3.994 1 95.25 170 ASP A O 1
ATOM 1331 N N . THR A 1 171 ? 14.602 -7.211 -2.982 1 96.56 171 THR A N 1
ATOM 1332 C CA . THR A 1 171 ? 14.438 -6.039 -3.834 1 96.56 171 THR A CA 1
ATOM 1333 C C . THR A 1 171 ? 15.539 -5.02 -3.566 1 96.56 171 THR A C 1
ATOM 1335 O O . THR A 1 171 ? 15.602 -4.434 -2.484 1 96.56 171 THR A O 1
ATOM 1338 N N . GLU A 1 172 ? 16.359 -4.836 -4.531 1 95.94 172 GLU A N 1
ATOM 1339 C CA . GLU A 1 172 ? 17.469 -3.92 -4.332 1 95.94 172 GLU A CA 1
ATOM 1340 C C . GLU A 1 172 ? 17.031 -2.469 -4.488 1 95.94 172 GLU A C 1
ATOM 1342 O O . GLU A 1 172 ? 16.094 -2.176 -5.238 1 95.94 172 GLU A O 1
ATOM 1347 N N . PRO A 1 173 ? 17.719 -1.594 -3.787 1 97.31 173 PRO A N 1
ATOM 1348 C CA . PRO A 1 173 ? 17.438 -0.169 -3.98 1 97.31 173 PRO A CA 1
ATOM 1349 C C . PRO A 1 173 ? 17.688 0.292 -5.414 1 97.31 173 PRO A C 1
ATOM 1351 O O . PRO A 1 173 ? 18.562 -0.255 -6.098 1 97.31 173 PRO A O 1
ATOM 1354 N N . TYR A 1 174 ? 16.922 1.24 -5.879 1 97.94 174 TYR A N 1
ATOM 1355 C CA . TYR A 1 174 ? 17.078 1.827 -7.203 1 97.94 174 TYR A CA 1
ATOM 1356 C C . TYR A 1 174 ? 18.469 2.438 -7.359 1 97.94 174 TYR A C 1
ATOM 1358 O O . TYR A 1 174 ? 18.859 3.328 -6.598 1 97.94 174 TYR A O 1
ATOM 1366 N N . GLU A 1 175 ? 19.281 1.94 -8.234 1 97.12 175 GLU A N 1
ATOM 1367 C CA . GLU A 1 175 ? 20.641 2.391 -8.523 1 97.12 175 GLU A CA 1
ATOM 1368 C C . GLU A 1 175 ? 21.516 2.35 -7.27 1 97.12 175 GLU A C 1
ATOM 1370 O O . GLU A 1 175 ? 22.344 3.23 -7.059 1 97.12 175 GLU A O 1
ATOM 1375 N N . GLY A 1 176 ? 21.188 1.469 -6.402 1 95.81 176 GLY A N 1
ATOM 1376 C CA . GLY A 1 176 ? 22.047 1.149 -5.281 1 95.81 176 GLY A CA 1
ATOM 1377 C C . GLY A 1 176 ? 21.844 2.068 -4.09 1 95.81 176 GLY A C 1
ATOM 1378 O O . GLY A 1 176 ? 22.547 1.952 -3.084 1 95.81 176 GLY A O 1
ATOM 1379 N N . ARG A 1 177 ? 20.875 2.934 -4.164 1 95.88 177 ARG A N 1
ATOM 1380 C CA . ARG A 1 177 ? 20.641 3.859 -3.057 1 95.88 177 ARG A CA 1
ATOM 1381 C C . ARG A 1 177 ? 19.266 3.658 -2.443 1 95.88 177 ARG A C 1
ATOM 1383 O O . ARG A 1 177 ? 18.25 3.828 -3.121 1 95.88 177 ARG A O 1
ATOM 1390 N N . ALA A 1 178 ? 19.266 3.375 -1.179 1 97.25 178 ALA A N 1
ATOM 1391 C CA . ALA A 1 178 ? 17.984 3.209 -0.48 1 97.25 178 ALA A CA 1
ATOM 1392 C C . ALA A 1 178 ? 17.203 4.52 -0.446 1 97.25 178 ALA A C 1
ATOM 1394 O O . ALA A 1 178 ? 17.797 5.602 -0.546 1 97.25 178 ALA A O 1
ATOM 1395 N N . PRO A 1 179 ? 15.891 4.418 -0.336 1 98.31 179 PRO A N 1
ATOM 1396 C CA . PRO A 1 179 ? 15.109 5.645 -0.177 1 98.31 179 PRO A CA 1
ATOM 1397 C C . PRO A 1 179 ? 15.555 6.477 1.025 1 98.31 179 PRO A C 1
ATOM 1399 O O . PRO A 1 179 ? 15.977 5.922 2.041 1 98.31 179 PRO A O 1
ATOM 1402 N N . GLN A 1 180 ? 15.477 7.762 0.865 1 98.5 180 GLN A N 1
ATOM 1403 C CA . GLN A 1 180 ? 15.648 8.617 2.037 1 98.5 180 GLN A CA 1
ATOM 1404 C C . GLN A 1 180 ? 14.508 8.414 3.035 1 98.5 180 GLN A C 1
ATOM 1406 O O . GLN A 1 180 ? 13.391 8.086 2.648 1 98.5 180 GLN A O 1
ATOM 1411 N N . ILE A 1 181 ? 14.883 8.633 4.273 1 98.75 181 ILE A N 1
ATOM 1412 C CA . ILE A 1 181 ? 13.883 8.609 5.336 1 98.75 181 ILE A CA 1
ATOM 1413 C C . ILE A 1 181 ? 13.75 10.008 5.941 1 98.75 181 ILE A C 1
ATOM 1415 O O . ILE A 1 181 ? 14.727 10.578 6.422 1 98.75 181 ILE A O 1
ATOM 1419 N N . TRP A 1 182 ? 12.586 10.578 5.848 1 98.81 182 TRP A N 1
ATOM 1420 C CA . TRP A 1 182 ? 12.25 11.805 6.566 1 98.81 182 TRP A CA 1
ATOM 1421 C C . TRP A 1 182 ? 11.359 11.5 7.77 1 98.81 182 TRP A C 1
ATOM 1423 O O . TRP A 1 182 ? 10.625 10.516 7.773 1 98.81 182 TRP A O 1
ATOM 1433 N N . VAL A 1 183 ? 11.492 12.32 8.828 1 98.69 183 VAL A N 1
ATOM 1434 C CA . VAL A 1 183 ? 10.789 11.992 10.07 1 98.69 183 VAL A CA 1
ATOM 1435 C C . VAL A 1 183 ? 10.016 13.211 10.555 1 98.69 183 VAL A C 1
ATOM 1437 O O . VAL A 1 183 ? 10.57 14.312 10.656 1 98.69 183 VAL A O 1
ATOM 1440 N N . GLY A 1 184 ? 8.703 13.031 10.734 1 97.69 184 GLY A N 1
ATOM 1441 C CA . GLY A 1 184 ? 7.949 13.992 11.523 1 97.69 184 GLY A CA 1
ATOM 1442 C C . GLY A 1 184 ? 8.195 13.859 13.016 1 97.69 184 GLY A C 1
ATOM 1443 O O . GLY A 1 184 ? 7.883 12.828 13.609 1 97.69 184 GLY A O 1
ATOM 1444 N N . ALA A 1 185 ? 8.75 14.906 13.641 1 96.88 185 ALA A N 1
ATOM 1445 C CA . ALA A 1 185 ? 9.148 14.812 15.039 1 96.88 185 ALA A CA 1
ATOM 1446 C C . ALA A 1 185 ? 9 16.156 15.75 1 96.88 185 ALA A C 1
ATOM 1448 O O . ALA A 1 185 ? 9.383 17.203 15.211 1 96.88 185 ALA A O 1
ATOM 1449 N N . SER A 1 186 ? 8.438 16.109 16.953 1 93.56 186 SER A N 1
ATOM 1450 C CA . SER A 1 186 ? 8.305 17.328 17.734 1 93.56 186 SER A CA 1
ATOM 1451 C C . SER A 1 186 ? 8.797 17.109 19.172 1 93.56 186 SER A C 1
ATOM 1453 O O . SER A 1 186 ? 9.484 17.969 19.734 1 93.56 186 SER A O 1
ATOM 1455 N N . GLY A 1 187 ? 8.477 15.984 19.75 1 92.81 187 GLY A N 1
ATOM 1456 C CA . GLY A 1 187 ? 8.898 15.703 21.109 1 92.81 187 GLY A CA 1
ATOM 1457 C C . GLY A 1 187 ? 10.383 15.438 21.234 1 92.81 187 GLY A C 1
ATOM 1458 O O . GLY A 1 187 ? 11.031 15.062 20.266 1 92.81 187 GLY A O 1
ATOM 1459 N N . PRO A 1 188 ? 10.891 15.617 22.422 1 95.25 188 PRO A N 1
ATOM 1460 C CA . PRO A 1 188 ? 12.344 15.531 22.609 1 95.25 188 PRO A CA 1
ATOM 1461 C C . PRO A 1 188 ? 12.922 14.203 22.141 1 95.25 188 PRO A C 1
ATOM 1463 O O . PRO A 1 188 ? 13.93 14.188 21.438 1 95.25 188 PRO A O 1
ATOM 1466 N N . ARG A 1 189 ? 12.336 13.125 22.516 1 97.31 189 ARG A N 1
ATOM 1467 C CA . ARG A 1 189 ? 12.859 11.828 22.109 1 97.31 189 ARG A CA 1
ATOM 1468 C C . ARG A 1 189 ? 12.797 11.656 20.594 1 97.31 189 ARG A C 1
ATOM 1470 O O . ARG A 1 189 ? 13.727 11.125 19.984 1 97.31 189 ARG A O 1
ATOM 1477 N N . MET A 1 190 ? 11.703 12.109 20.016 1 97.69 190 MET A N 1
ATOM 1478 C CA . MET A 1 190 ? 11.539 12 18.562 1 97.69 190 MET A CA 1
ATOM 1479 C C . MET A 1 190 ? 12.555 12.875 17.828 1 97.69 190 MET A C 1
ATOM 1481 O O . MET A 1 190 ? 13.047 12.5 16.766 1 97.69 190 MET A O 1
ATOM 1485 N N . LEU A 1 191 ? 12.844 14 18.391 1 98.5 191 LEU A N 1
ATOM 1486 C CA . LEU A 1 191 ? 13.844 14.875 17.781 1 98.5 191 LEU A CA 1
ATOM 1487 C C . LEU A 1 191 ? 15.219 14.211 17.797 1 98.5 191 LEU A C 1
ATOM 1489 O O . LEU A 1 191 ? 15.953 14.289 16.812 1 98.5 191 LEU A O 1
ATOM 1493 N N . GLU A 1 192 ? 15.484 13.562 18.875 1 98.69 192 GLU A N 1
ATOM 1494 C CA . GLU A 1 192 ? 16.75 12.844 18.969 1 98.69 192 GLU A CA 1
ATOM 1495 C C . GLU A 1 192 ? 16.828 11.711 17.953 1 98.69 192 GLU A C 1
ATOM 1497 O O . GLU A 1 192 ? 17.859 11.523 17.297 1 98.69 192 GLU A O 1
ATOM 1502 N N . ILE A 1 193 ? 15.758 11.023 17.812 1 98.62 193 ILE A N 1
ATOM 1503 C CA . ILE A 1 193 ? 15.688 9.938 16.844 1 98.62 193 ILE A CA 1
ATOM 1504 C C . ILE A 1 193 ? 15.883 10.492 15.43 1 98.62 193 ILE A C 1
ATOM 1506 O O . ILE A 1 193 ? 16.625 9.914 14.625 1 98.62 193 ILE A O 1
ATOM 1510 N N . ALA A 1 194 ? 15.227 11.602 15.086 1 98.62 194 ALA A N 1
ATOM 1511 C CA . ALA A 1 194 ? 15.367 12.227 13.781 1 98.62 194 ALA A CA 1
ATOM 1512 C C . ALA A 1 194 ? 16.828 12.586 13.5 1 98.62 194 ALA A C 1
ATOM 1514 O O . ALA A 1 194 ? 17.328 12.336 12.406 1 98.62 194 ALA A O 1
ATOM 1515 N N . GLY A 1 195 ? 17.469 13.117 14.492 1 98.69 195 GLY A N 1
ATOM 1516 C CA . GLY A 1 195 ? 18.859 13.453 14.32 1 98.69 195 GLY A CA 1
ATOM 1517 C C . GLY A 1 195 ? 19.734 12.25 14.008 1 98.69 195 GLY A C 1
ATOM 1518 O O . GLY A 1 195 ? 20.609 12.32 13.141 1 98.69 195 GLY A O 1
ATOM 1519 N N . ARG A 1 196 ? 19.422 11.141 14.664 1 98.31 196 ARG A N 1
ATOM 1520 C CA . ARG A 1 196 ? 20.25 9.945 14.531 1 98.31 196 ARG A CA 1
ATOM 1521 C C . ARG A 1 196 ? 19.969 9.227 13.211 1 98.31 196 ARG A C 1
ATOM 1523 O O . ARG A 1 196 ? 20.859 8.578 12.656 1 98.31 196 ARG A O 1
ATOM 1530 N N . HIS A 1 197 ? 18.734 9.438 12.664 1 97.75 197 HIS A N 1
ATOM 1531 C CA . HIS A 1 197 ? 18.375 8.453 11.648 1 97.75 197 HIS A CA 1
ATOM 1532 C C . HIS A 1 197 ? 17.828 9.117 10.398 1 97.75 197 HIS A C 1
ATOM 1534 O O . HIS A 1 197 ? 17.781 8.508 9.328 1 97.75 197 HIS A O 1
ATOM 1540 N N . ALA A 1 198 ? 17.406 10.328 10.43 1 98.5 198 ALA A N 1
ATOM 1541 C CA . ALA A 1 198 ? 16.594 10.883 9.344 1 98.5 198 ALA A CA 1
ATOM 1542 C C . ALA A 1 198 ? 17.469 11.641 8.344 1 98.5 198 ALA A C 1
ATOM 1544 O O . ALA A 1 198 ? 18.516 12.188 8.711 1 98.5 198 ALA A O 1
ATOM 1545 N N . ASP A 1 199 ? 17.016 11.656 7.105 1 98.56 199 ASP A N 1
ATOM 1546 C CA . ASP A 1 199 ? 17.625 12.477 6.059 1 98.56 199 ASP A CA 1
ATOM 1547 C C . ASP A 1 199 ? 16.891 13.812 5.922 1 98.56 199 ASP A C 1
ATOM 1549 O O . ASP A 1 199 ? 17.391 14.727 5.258 1 98.56 199 ASP A O 1
ATOM 1553 N N . GLY A 1 200 ? 15.734 13.945 6.488 1 98.69 200 GLY A N 1
ATOM 1554 C CA . GLY A 1 200 ? 14.914 15.141 6.566 1 98.69 200 GLY A CA 1
ATOM 1555 C C . GLY A 1 200 ? 14 15.164 7.777 1 98.69 200 GLY A C 1
ATOM 1556 O O . GLY A 1 200 ? 13.742 14.117 8.391 1 98.69 200 GLY A O 1
ATOM 1557 N N . TRP A 1 201 ? 13.539 16.297 8.086 1 98.62 201 TRP A N 1
ATOM 1558 C CA . TRP A 1 201 ? 12.766 16.469 9.312 1 98.62 201 TRP A CA 1
ATOM 1559 C C . TRP A 1 201 ? 11.758 17.594 9.172 1 98.62 201 TRP A C 1
ATOM 1561 O O . TRP A 1 201 ? 12.039 18.625 8.539 1 98.62 201 TRP A O 1
ATOM 1571 N N . TRP A 1 202 ? 10.547 17.328 9.711 1 96.44 202 TRP A N 1
ATOM 1572 C CA . TRP A 1 202 ? 9.641 18.453 9.945 1 96.44 202 TRP A CA 1
ATOM 1573 C C . TRP A 1 202 ? 8.875 18.266 11.25 1 96.44 202 TRP A C 1
ATOM 1575 O O . TRP A 1 202 ? 8.562 17.141 11.641 1 96.44 202 TRP A O 1
ATOM 1585 N N . PRO A 1 203 ? 8.586 19.297 11.984 1 95.25 203 PRO A N 1
ATOM 1586 C CA . PRO A 1 203 ? 7.762 19.234 13.195 1 95.25 203 PRO A CA 1
ATOM 1587 C C . PRO A 1 203 ? 6.266 19.219 12.898 1 95.25 203 PRO A C 1
ATOM 1589 O O . PRO A 1 203 ? 5.84 19.703 11.844 1 95.25 203 PRO A O 1
ATOM 1592 N N . ALA A 1 204 ? 5.551 18.625 13.844 1 83.81 204 ALA A N 1
ATOM 1593 C CA . ALA A 1 204 ? 4.094 18.734 13.758 1 83.81 204 ALA A CA 1
ATOM 1594 C C . ALA A 1 204 ? 3.639 20.172 14.008 1 83.81 204 ALA A C 1
ATOM 1596 O O . ALA A 1 204 ? 2.584 20.578 13.523 1 83.81 204 ALA A O 1
ATOM 1597 N N . GLY A 1 205 ? 4.41 20.828 14.781 1 84.31 205 GLY A N 1
ATOM 1598 C CA . GLY A 1 205 ? 4.141 22.219 15.094 1 84.31 205 GLY A CA 1
ATOM 1599 C C . GLY A 1 205 ? 5.359 22.969 15.602 1 84.31 205 GLY A C 1
ATOM 1600 O O . GLY A 1 205 ? 6.16 22.406 16.359 1 84.31 205 GLY A O 1
ATOM 1601 N N . ALA A 1 206 ? 5.523 24.109 15.023 1 84.12 206 ALA A N 1
ATOM 1602 C CA . ALA A 1 206 ? 6.453 25.125 15.508 1 84.12 206 ALA A CA 1
ATOM 1603 C C . ALA A 1 206 ? 5.801 26.5 15.531 1 84.12 206 ALA A C 1
ATOM 1605 O O . ALA A 1 206 ? 5.395 27.031 14.492 1 84.12 206 ALA A O 1
ATOM 1606 N N . TRP A 1 207 ? 5.742 27.062 16.656 1 86.94 207 TRP A N 1
ATOM 1607 C CA . TRP A 1 207 ? 4.812 28.172 16.859 1 86.94 207 TRP A CA 1
ATOM 1608 C C . TRP A 1 207 ? 5.527 29.516 16.75 1 86.94 207 TRP A C 1
ATOM 1610 O O . TRP A 1 207 ? 4.883 30.562 16.625 1 86.94 207 TRP A O 1
ATOM 1620 N N . THR A 1 208 ? 6.816 29.547 16.828 1 93.56 208 THR A N 1
ATOM 1621 C CA . THR A 1 208 ? 7.66 30.703 16.547 1 93.56 208 THR A CA 1
ATOM 1622 C C . THR A 1 208 ? 8.938 30.281 15.828 1 93.56 208 THR A C 1
ATOM 1624 O O . THR A 1 208 ? 9.328 29.109 15.898 1 93.56 208 THR A O 1
ATOM 1627 N N . PRO A 1 209 ? 9.539 31.234 15.086 1 97 209 PRO A N 1
ATOM 1628 C CA . PRO A 1 209 ? 10.828 30.906 14.461 1 97 209 PRO A CA 1
ATOM 1629 C C . PRO A 1 209 ? 11.875 30.453 15.477 1 97 209 PRO A C 1
ATOM 1631 O O . PRO A 1 209 ? 12.688 29.578 15.172 1 97 209 PRO A O 1
ATOM 1634 N N . GLU A 1 210 ? 11.828 31.031 16.688 1 96.44 210 GLU A N 1
ATOM 1635 C CA . GLU A 1 210 ? 12.766 30.625 17.734 1 96.44 210 GLU A CA 1
ATOM 1636 C C . GLU A 1 210 ? 12.523 29.188 18.156 1 96.44 210 GLU A C 1
ATOM 1638 O O . GLU A 1 210 ? 13.477 28.422 18.359 1 96.44 210 GLU A O 1
ATOM 1643 N N . HIS A 1 211 ? 11.242 28.891 18.297 1 95.38 211 HIS A N 1
ATOM 1644 C CA . HIS A 1 211 ? 10.883 27.516 18.641 1 95.38 211 HIS A CA 1
ATOM 1645 C C . HIS A 1 211 ? 11.367 26.547 17.578 1 95.38 211 HIS A C 1
ATOM 1647 O O . HIS A 1 211 ? 11.906 25.484 17.906 1 95.38 211 HIS A O 1
ATOM 1653 N N . TYR A 1 212 ? 11.195 26.859 16.297 1 97.69 212 TYR A N 1
ATOM 1654 C CA . TYR A 1 212 ? 11.664 26.031 15.188 1 97.69 212 TYR A CA 1
ATOM 1655 C C . TYR A 1 212 ? 13.18 25.844 15.25 1 97.69 212 TYR A C 1
ATOM 1657 O O . TYR A 1 212 ? 13.672 24.719 15.133 1 97.69 212 TYR A O 1
ATOM 1665 N N . ALA A 1 213 ? 13.883 26.953 15.484 1 98.25 213 ALA A N 1
ATOM 1666 C CA . ALA A 1 213 ? 15.344 26.922 15.555 1 98.25 213 ALA A CA 1
ATOM 1667 C C . ALA A 1 213 ? 15.812 26.031 16.703 1 98.25 213 ALA A C 1
ATOM 1669 O O . ALA A 1 213 ? 16.812 25.312 16.562 1 98.25 213 ALA A O 1
ATOM 1670 N N . GLN A 1 214 ? 15.117 26.109 17.766 1 97.94 214 GLN A N 1
ATOM 1671 C CA . GLN A 1 214 ? 15.469 25.281 18.922 1 97.94 214 GLN A CA 1
ATOM 1672 C C . GLN A 1 214 ? 15.336 23.797 18.609 1 97.94 214 GLN A C 1
ATOM 1674 O O . GLN A 1 214 ? 16.219 23 18.922 1 97.94 214 GLN A O 1
ATOM 1679 N N . MET A 1 215 ? 14.227 23.406 18.016 1 98.25 215 MET A N 1
ATOM 1680 C CA . MET A 1 215 ? 14.008 22 17.656 1 98.25 215 MET A CA 1
ATOM 1681 C C . MET A 1 215 ? 15.047 21.547 16.641 1 98.25 215 MET A C 1
ATOM 1683 O O . MET A 1 215 ? 15.594 20.453 16.766 1 98.25 215 MET A O 1
ATOM 1687 N N . LEU A 1 216 ? 15.305 22.406 15.625 1 98.62 216 LEU A N 1
ATOM 1688 C CA . LEU A 1 216 ? 16.312 22.078 14.625 1 98.62 216 LEU A CA 1
ATOM 1689 C C . LEU A 1 216 ? 17.688 21.875 15.273 1 98.62 216 LEU A C 1
ATOM 1691 O O . LEU A 1 216 ? 18.422 20.969 14.898 1 98.62 216 LEU A O 1
ATOM 1695 N N . SER A 1 217 ? 17.969 22.734 16.266 1 98.56 217 SER A N 1
ATOM 1696 C CA . SER A 1 217 ? 19.234 22.609 16.984 1 98.56 217 SER A CA 1
ATOM 1697 C C . SER A 1 217 ? 19.344 21.266 17.688 1 98.56 217 SER A C 1
ATOM 1699 O O . SER A 1 217 ? 20.406 20.656 17.703 1 98.56 217 SER A O 1
ATOM 1701 N N . VAL A 1 218 ? 18.25 20.797 18.281 1 98.69 218 VAL A N 1
ATOM 1702 C CA . VAL A 1 218 ? 18.234 19.484 18.953 1 98.69 218 VAL A CA 1
ATOM 1703 C C . VAL A 1 218 ? 18.516 18.391 17.922 1 98.69 218 VAL A C 1
ATOM 1705 O O . VAL A 1 218 ? 19.328 17.5 18.172 1 98.69 218 VAL A O 1
ATOM 1708 N N . VAL A 1 219 ? 17.891 18.422 16.75 1 98.81 219 VAL A N 1
ATOM 1709 C CA . VAL A 1 219 ? 18.062 17.453 15.68 1 98.81 219 VAL A CA 1
ATOM 1710 C C . VAL A 1 219 ? 19.516 17.438 15.234 1 98.81 219 VAL A C 1
ATOM 1712 O O . VAL A 1 219 ? 20.141 16.375 15.133 1 98.81 219 VAL A O 1
ATOM 1715 N N . ARG A 1 220 ? 20.094 18.609 15.039 1 98.69 220 ARG A N 1
ATOM 1716 C CA . ARG A 1 220 ? 21.453 18.719 14.531 1 98.69 220 ARG A CA 1
ATOM 1717 C C . ARG A 1 220 ? 22.469 18.266 15.578 1 98.69 220 ARG A C 1
ATOM 1719 O O . ARG A 1 220 ? 23.469 17.609 15.25 1 98.69 220 ARG A O 1
ATOM 1726 N N . THR A 1 221 ? 22.219 18.609 16.797 1 98.75 221 THR A N 1
ATOM 1727 C CA . THR A 1 221 ? 23.094 18.156 17.875 1 98.75 221 THR A CA 1
ATOM 1728 C C . THR A 1 221 ? 23.078 16.625 17.984 1 98.75 221 THR A C 1
ATOM 1730 O O . THR A 1 221 ? 24.125 16 18.156 1 98.75 221 THR A O 1
ATOM 1733 N N . SER A 1 222 ? 21.875 16.125 17.922 1 98.75 222 SER A N 1
ATOM 1734 C CA . SER A 1 222 ? 21.734 14.664 17.953 1 98.75 222 SER A CA 1
ATOM 1735 C C . SER A 1 222 ? 22.484 14.016 16.797 1 98.75 222 SER A C 1
ATOM 1737 O O . SER A 1 222 ? 23.141 12.984 16.969 1 98.75 222 SER A O 1
ATOM 1739 N N . ALA A 1 223 ? 22.375 14.555 15.625 1 98.75 223 ALA A N 1
ATOM 1740 C CA . ALA A 1 223 ? 23.109 14.055 14.461 1 98.75 223 ALA A CA 1
ATOM 1741 C C . ALA A 1 223 ? 24.625 14.07 14.711 1 98.75 223 ALA A C 1
ATOM 1743 O O . ALA A 1 223 ? 25.312 13.086 14.453 1 98.75 223 ALA A O 1
ATOM 1744 N N . GLN A 1 224 ? 25.094 15.148 15.258 1 98.56 224 GLN A N 1
ATOM 1745 C CA . GLN A 1 224 ? 26.516 15.289 15.555 1 98.56 224 GLN A CA 1
ATOM 1746 C C . GLN A 1 224 ? 26.984 14.219 16.547 1 98.56 224 GLN A C 1
ATOM 1748 O O . GLN A 1 224 ? 28.031 13.594 16.344 1 98.56 224 GLN A O 1
ATOM 1753 N N . ARG A 1 225 ? 26.219 14.031 17.531 1 98.5 225 ARG A N 1
ATOM 1754 C CA . ARG A 1 225 ? 26.547 13.031 18.547 1 98.5 225 ARG A CA 1
ATOM 1755 C C . ARG A 1 225 ? 26.594 11.633 17.938 1 98.5 225 ARG A C 1
ATOM 1757 O O . ARG A 1 225 ? 27.375 10.781 18.391 1 98.5 225 ARG A O 1
ATOM 1764 N N . ALA A 1 226 ? 25.859 11.469 16.922 1 98.19 226 ALA A N 1
ATOM 1765 C CA . ALA A 1 226 ? 25.797 10.164 16.266 1 98.19 226 ALA A CA 1
ATOM 1766 C C . ALA A 1 226 ? 26.859 10.039 15.18 1 98.19 226 ALA A C 1
ATOM 1768 O O . ALA A 1 226 ? 26.906 9.047 14.453 1 98.19 226 ALA A O 1
ATOM 1769 N N . GLY A 1 227 ? 27.641 11.062 14.953 1 98.38 227 GLY A N 1
ATOM 1770 C CA . GLY A 1 227 ? 28.703 11.031 13.969 1 98.38 227 GLY A CA 1
ATOM 1771 C C . GLY A 1 227 ? 28.234 11.359 12.57 1 98.38 227 GLY A C 1
ATOM 1772 O O . GLY A 1 227 ? 28.922 11.039 11.586 1 98.38 227 GLY A O 1
ATOM 1773 N N . ARG A 1 228 ? 27.062 11.938 12.469 1 98 228 ARG A N 1
ATOM 1774 C CA . ARG A 1 228 ? 26.516 12.32 11.164 1 98 228 ARG A CA 1
ATOM 1775 C C . ARG A 1 228 ? 26.734 13.805 10.891 1 98 228 ARG A C 1
ATOM 1777 O O . ARG A 1 228 ? 26.922 14.586 11.82 1 98 228 ARG A O 1
ATOM 1784 N N . ASP A 1 229 ? 26.719 14.172 9.609 1 98 229 ASP A N 1
ATOM 1785 C CA . ASP A 1 229 ? 26.734 15.578 9.227 1 98 229 ASP A CA 1
ATOM 1786 C C . ASP A 1 229 ? 25.391 16.25 9.539 1 98 229 ASP A C 1
ATOM 1788 O O . ASP A 1 229 ? 24.391 15.945 8.898 1 98 229 ASP A O 1
ATOM 1792 N N . PRO A 1 230 ? 25.359 17.094 10.477 1 97.06 230 PRO A N 1
ATOM 1793 C CA . PRO A 1 230 ? 24.094 17.734 10.828 1 97.06 230 PRO A CA 1
ATOM 1794 C C . PRO A 1 230 ? 23.484 18.516 9.664 1 97.06 230 PRO A C 1
ATOM 1796 O O . PRO A 1 230 ? 22.25 18.672 9.586 1 97.06 230 PRO A O 1
ATOM 1799 N N . MET A 1 231 ? 24.297 18.938 8.734 1 96.81 231 MET A N 1
ATOM 1800 C CA . MET A 1 231 ? 23.812 19.766 7.629 1 96.81 231 MET A CA 1
ATOM 1801 C C . MET A 1 231 ? 23.234 18.891 6.516 1 96.81 231 MET A C 1
ATOM 1803 O O . MET A 1 231 ? 22.625 19.406 5.578 1 96.81 231 MET A O 1
ATOM 1807 N N . ALA A 1 232 ? 23.344 17.609 6.699 1 96.81 232 ALA A N 1
ATOM 1808 C CA . ALA A 1 232 ? 22.797 16.688 5.699 1 96.81 232 ALA A CA 1
ATOM 1809 C C . ALA A 1 232 ? 21.312 16.453 5.922 1 96.81 232 ALA A C 1
ATOM 1811 O O . ALA A 1 232 ? 20.625 15.906 5.055 1 96.81 232 ALA A O 1
ATOM 1812 N N . ILE A 1 233 ? 20.781 16.828 7.062 1 98.44 233 ILE A N 1
ATOM 1813 C CA . ILE A 1 233 ? 19.359 16.672 7.359 1 98.44 233 ILE A CA 1
ATOM 1814 C C . ILE A 1 233 ? 18.578 17.859 6.797 1 98.44 233 ILE A C 1
ATOM 1816 O O . ILE A 1 233 ? 18.828 19.016 7.172 1 98.44 233 ILE A O 1
ATOM 1820 N N . THR A 1 234 ? 17.656 17.609 5.879 1 98.69 234 THR A N 1
ATOM 1821 C CA . THR A 1 234 ? 16.859 18.656 5.25 1 98.69 234 THR A CA 1
ATOM 1822 C C . THR A 1 234 ? 15.82 19.203 6.223 1 98.69 234 THR A C 1
ATOM 1824 O O . THR A 1 234 ? 14.938 18.453 6.672 1 98.69 234 THR A O 1
ATOM 1827 N N . PRO A 1 235 ? 15.914 20.438 6.562 1 98.56 235 PRO A N 1
ATOM 1828 C CA . PRO A 1 235 ? 14.914 21.016 7.461 1 98.56 235 PRO A CA 1
ATOM 1829 C C . PRO A 1 235 ? 13.641 21.438 6.73 1 98.56 235 PRO A C 1
ATOM 1831 O O . PRO A 1 235 ? 13.68 22.328 5.879 1 98.56 235 PRO A O 1
ATOM 1834 N N . CYS A 1 236 ? 12.555 20.828 7.07 1 98.5 236 CYS A N 1
ATOM 1835 C CA . CYS A 1 236 ? 11.258 21.047 6.434 1 98.5 236 CYS A CA 1
ATOM 1836 C C . CYS A 1 236 ? 10.227 21.531 7.441 1 98.5 236 CYS A C 1
ATOM 1838 O O . CYS A 1 236 ? 10.469 21.5 8.648 1 98.5 236 CYS A O 1
ATOM 1840 N N . PHE A 1 237 ? 9.141 22.047 6.902 1 98.06 237 PHE A N 1
ATOM 1841 C CA . PHE A 1 237 ? 8.055 22.453 7.785 1 98.06 237 PHE A CA 1
ATOM 1842 C C . PHE A 1 237 ? 6.773 22.688 6.992 1 98.06 237 PHE A C 1
ATOM 1844 O O . PHE A 1 237 ? 6.793 23.359 5.957 1 98.06 237 PHE A O 1
ATOM 1851 N N . ILE A 1 238 ? 5.707 22.047 7.434 1 96.38 238 ILE A N 1
ATOM 1852 C CA . ILE A 1 238 ? 4.383 22.406 6.93 1 96.38 238 ILE A CA 1
ATOM 1853 C C . ILE A 1 238 ? 3.861 23.641 7.676 1 96.38 238 ILE A C 1
ATOM 1855 O O . ILE A 1 238 ? 3.508 23.547 8.852 1 96.38 238 ILE A O 1
ATOM 1859 N N . GLN A 1 239 ? 3.77 24.719 7.023 1 94.56 239 GLN A N 1
ATOM 1860 C CA . GLN A 1 239 ? 3.314 25.969 7.621 1 94.56 239 GLN A CA 1
ATOM 1861 C C . GLN A 1 239 ? 1.824 26.188 7.379 1 94.56 239 GLN A C 1
ATOM 1863 O O . GLN A 1 239 ? 1.425 26.641 6.305 1 94.56 239 GLN A O 1
ATOM 1868 N N . VAL A 1 240 ? 1.079 25.922 8.438 1 96.06 240 VAL A N 1
ATOM 1869 C CA . VAL A 1 240 ? -0.34 26.25 8.367 1 96.06 240 VAL A CA 1
ATOM 1870 C C . VAL A 1 240 ? -0.522 27.766 8.477 1 96.06 240 VAL A C 1
ATOM 1872 O O . VAL A 1 240 ? -0.055 28.375 9.438 1 96.06 240 VAL A O 1
ATOM 1875 N N . CYS A 1 241 ? -1.154 28.312 7.492 1 97.88 241 CYS A N 1
ATOM 1876 C CA . CYS A 1 241 ? -1.321 29.766 7.426 1 97.88 241 CYS A CA 1
ATOM 1877 C C . CYS A 1 241 ? -2.783 30.125 7.207 1 97.88 241 CYS A C 1
ATOM 1879 O O . CYS A 1 241 ? -3.6 29.281 6.859 1 97.88 241 CYS A O 1
ATOM 1881 N N . LEU A 1 242 ? -3.078 31.359 7.512 1 98.5 242 LEU A N 1
ATOM 1882 C CA . LEU A 1 242 ? -4.316 32 7.082 1 98.5 242 LEU A CA 1
ATOM 1883 C C . LEU A 1 242 ? -4.031 33.125 6.109 1 98.5 242 LEU A C 1
ATOM 1885 O O . LEU A 1 242 ? -3.465 34.156 6.496 1 98.5 242 LEU A O 1
ATOM 1889 N N . ILE A 1 243 ? -4.453 32.938 4.852 1 98.69 243 ILE A N 1
ATOM 1890 C CA . ILE A 1 243 ? -4.129 33.906 3.814 1 98.69 243 ILE A CA 1
ATOM 1891 C C . ILE A 1 243 ? -5.406 34.594 3.338 1 98.69 243 ILE A C 1
ATOM 1893 O O . ILE A 1 243 ? -6.332 33.938 2.863 1 98.69 243 ILE A O 1
ATOM 1897 N N . GLY A 1 244 ? -5.48 35.875 3.479 1 96.75 244 GLY A N 1
ATOM 1898 C CA . GLY A 1 244 ? -6.562 36.719 2.984 1 96.75 244 GLY A CA 1
ATOM 1899 C C . GLY A 1 244 ? -6.082 37.844 2.111 1 96.75 244 GLY A C 1
ATOM 1900 O O . GLY A 1 244 ? -4.98 38.375 2.309 1 96.75 244 GLY A O 1
ATOM 1901 N N . ALA A 1 245 ? -6.953 38.25 1.235 1 95.06 245 ALA A N 1
ATOM 1902 C CA . ALA A 1 245 ? -6.605 39.344 0.307 1 95.06 245 ALA A CA 1
ATOM 1903 C C . ALA A 1 245 ? -6.426 40.656 1.042 1 95.06 245 ALA A C 1
ATOM 1905 O O . ALA A 1 245 ? -5.68 41.531 0.592 1 95.06 245 ALA A O 1
ATOM 1906 N N . ASP A 1 246 ? -7.172 40.844 2.133 1 95.81 246 ASP A N 1
ATOM 1907 C CA . ASP A 1 246 ? -7.113 42.031 2.975 1 95.81 246 ASP A CA 1
ATOM 1908 C C . ASP A 1 246 ? -7.598 41.719 4.391 1 95.81 246 ASP A C 1
ATOM 1910 O O . ASP A 1 246 ? -7.883 40.562 4.723 1 95.81 246 ASP A O 1
ATOM 1914 N N . ASP A 1 247 ? -7.613 42.781 5.152 1 96 247 ASP A N 1
ATOM 1915 C CA . ASP A 1 247 ? -7.965 42.625 6.559 1 96 247 ASP A CA 1
ATOM 1916 C C . ASP A 1 247 ? -9.406 42.125 6.723 1 96 247 ASP A C 1
ATOM 1918 O O . ASP A 1 247 ? -9.711 41.375 7.641 1 96 247 ASP A O 1
ATOM 1922 N N . ASP A 1 248 ? -10.25 42.562 5.867 1 97.44 248 ASP A N 1
ATOM 1923 C CA . ASP A 1 248 ? -11.648 42.156 5.941 1 97.44 248 ASP A CA 1
ATOM 1924 C C . ASP A 1 248 ? -11.797 40.656 5.652 1 97.44 248 ASP A C 1
ATOM 1926 O O . ASP A 1 248 ? -12.539 39.969 6.344 1 97.44 248 ASP A O 1
ATOM 1930 N N . ALA A 1 249 ? -11.094 40.25 4.641 1 97.38 249 ALA A N 1
ATOM 1931 C CA . ALA A 1 249 ? -11.109 38.844 4.312 1 97.38 249 ALA A CA 1
ATOM 1932 C C . ALA A 1 249 ? -10.57 38 5.469 1 97.38 249 ALA A C 1
ATOM 1934 O O . ALA A 1 249 ? -11.156 36.969 5.82 1 97.38 249 ALA A O 1
ATOM 1935 N N . LEU A 1 250 ? -9.508 38.406 6.043 1 98 250 LEU A N 1
ATOM 1936 C CA . LEU A 1 250 ? -8.914 37.688 7.164 1 98 250 LEU A CA 1
ATOM 1937 C C . LEU A 1 250 ? -9.883 37.625 8.344 1 98 250 LEU A C 1
ATOM 1939 O O . LEU A 1 250 ? -10.016 36.562 8.992 1 98 250 LEU A O 1
ATOM 1943 N N . ALA A 1 251 ? -10.578 38.75 8.562 1 97.88 251 ALA A N 1
ATOM 1944 C CA . ALA A 1 251 ? -11.555 38.781 9.648 1 97.88 251 ALA A CA 1
ATOM 1945 C C . ALA A 1 251 ? -12.688 37.781 9.398 1 97.88 251 ALA A C 1
ATOM 1947 O O . ALA A 1 251 ? -13.156 37.125 10.328 1 97.88 251 ALA A O 1
ATOM 1948 N N . GLU A 1 252 ? -13.125 37.75 8.211 1 97.81 252 GLU A N 1
ATOM 1949 C CA . GLU A 1 252 ? -14.172 36.781 7.852 1 97.81 252 GLU A CA 1
ATOM 1950 C C . GLU A 1 252 ? -13.695 35.344 8.031 1 97.81 252 GLU A C 1
ATOM 1952 O O . GLU A 1 252 ? -14.422 34.5 8.57 1 97.81 252 GLU A O 1
ATOM 1957 N N . ILE A 1 253 ? -12.477 35.062 7.617 1 98.38 253 ILE A N 1
ATOM 1958 C CA . ILE A 1 253 ? -11.883 33.719 7.75 1 98.38 253 ILE A CA 1
ATOM 1959 C C . ILE A 1 253 ? -11.852 33.312 9.227 1 98.38 253 ILE A C 1
ATOM 1961 O O . ILE A 1 253 ? -12.242 32.219 9.578 1 98.38 253 ILE A O 1
ATOM 1965 N N . LEU A 1 254 ? -11.484 34.219 10.062 1 98.12 254 LEU A N 1
ATOM 1966 C CA . LEU A 1 254 ? -11.281 33.938 11.477 1 98.12 254 LEU A CA 1
ATOM 1967 C C . LEU A 1 254 ? -12.609 33.688 12.188 1 98.12 254 LEU A C 1
ATOM 1969 O O . LEU A 1 254 ? -12.641 33.156 13.297 1 98.12 254 LEU A O 1
ATOM 1973 N N . ARG A 1 255 ? -13.719 34.094 11.555 1 96.75 255 ARG A N 1
ATOM 1974 C CA . ARG A 1 255 ? -15.031 33.906 12.148 1 96.75 255 ARG A CA 1
ATOM 1975 C C . ARG A 1 255 ? -15.578 32.5 11.828 1 96.75 255 ARG A C 1
ATOM 1977 O O . ARG A 1 255 ? -16.547 32.062 12.445 1 96.75 255 ARG A O 1
ATOM 1984 N N . ALA A 1 256 ? -15.008 31.875 10.867 1 96.81 256 ALA A N 1
ATOM 1985 C CA . ALA A 1 256 ? -15.516 30.594 10.414 1 96.81 256 ALA A CA 1
ATOM 1986 C C . ALA A 1 256 ? -15.289 29.5 11.469 1 96.81 256 ALA A C 1
ATOM 1988 O O . ALA A 1 256 ? -14.172 29.359 11.977 1 96.81 256 ALA A O 1
ATOM 1989 N N . PRO A 1 257 ? -16.25 28.688 11.734 1 95.56 257 PRO A N 1
ATOM 1990 C CA . PRO A 1 257 ? -16.156 27.688 12.781 1 95.56 257 PRO A CA 1
ATOM 1991 C C . PRO A 1 257 ? -15.023 26.688 12.547 1 95.56 257 PRO A C 1
ATOM 1993 O O . PRO A 1 257 ? -14.289 26.344 13.477 1 95.56 257 PRO A O 1
ATOM 1996 N N . LEU A 1 258 ? -14.867 26.234 11.359 1 94.81 258 LEU A N 1
ATOM 1997 C CA . LEU A 1 258 ? -13.844 25.234 11.086 1 94.81 258 LEU A CA 1
ATOM 1998 C C . LEU A 1 258 ? -12.453 25.828 11.227 1 94.81 258 LEU A C 1
ATOM 2000 O O . LEU A 1 258 ? -11.492 25.125 11.555 1 94.81 258 LEU A O 1
ATOM 2004 N N . VAL A 1 259 ? -12.32 27.094 10.938 1 96.88 259 VAL A N 1
ATOM 2005 C CA . VAL A 1 259 ? -11.039 27.766 11.172 1 96.88 259 VAL A CA 1
ATOM 2006 C C . VAL A 1 259 ? -10.773 27.875 12.672 1 96.88 259 VAL A C 1
ATOM 2008 O O . VAL A 1 259 ? -9.68 27.562 13.141 1 96.88 259 VAL A O 1
ATOM 2011 N N . LYS A 1 260 ? -11.797 28.203 13.406 1 95.94 260 LYS A N 1
ATOM 2012 C CA . LYS A 1 260 ? -11.688 28.25 14.867 1 95.94 260 LYS A CA 1
ATOM 2013 C C . LYS A 1 260 ? -11.273 26.906 15.43 1 95.94 260 LYS A C 1
ATOM 2015 O O . LYS A 1 260 ? -10.492 26.828 16.375 1 95.94 260 LYS A O 1
ATOM 2020 N N . ALA A 1 261 ? -11.742 25.906 14.805 1 92.81 261 ALA A N 1
ATOM 2021 C CA . ALA A 1 261 ? -11.508 24.547 15.281 1 92.81 261 ALA A CA 1
ATOM 2022 C C . ALA A 1 261 ? -10.031 24.172 15.18 1 92.81 261 ALA A C 1
ATOM 2024 O O . ALA A 1 261 ? -9.586 23.203 15.805 1 92.81 261 ALA A O 1
ATOM 2025 N N . PHE A 1 262 ? -9.289 24.875 14.453 1 93.06 262 PHE A N 1
ATOM 2026 C CA . PHE A 1 262 ? -7.852 24.656 14.375 1 93.06 262 PHE A CA 1
ATOM 2027 C C . PHE A 1 262 ? -7.238 24.609 15.773 1 93.06 262 PHE A C 1
ATOM 2029 O O . PHE A 1 262 ? -6.312 23.828 16.016 1 93.06 262 PHE A O 1
ATOM 2036 N N . LEU A 1 263 ? -7.742 25.375 16.672 1 94.19 263 LEU A N 1
ATOM 2037 C CA . LEU A 1 263 ? -7.172 25.516 18.016 1 94.19 263 LEU A CA 1
ATOM 2038 C C . LEU A 1 263 ? -7.297 24.203 18.797 1 94.19 263 LEU A C 1
ATOM 2040 O O . LEU A 1 263 ? -6.633 24.031 19.812 1 94.19 263 LEU A O 1
ATOM 2044 N N . LEU A 1 264 ? -8.172 23.344 18.328 1 90.94 264 LEU A N 1
ATOM 2045 C CA . LEU A 1 264 ? -8.258 22.031 18.969 1 90.94 264 LEU A CA 1
ATOM 2046 C C . LEU A 1 264 ? -6.93 21.281 18.859 1 90.94 264 LEU A C 1
ATOM 2048 O O . LEU A 1 264 ? -6.629 20.422 19.688 1 90.94 264 LEU A O 1
ATOM 2052 N N . GLN A 1 265 ? -6.129 21.641 17.875 1 89.69 265 GLN A N 1
ATOM 2053 C CA . GLN A 1 265 ? -4.863 20.953 17.641 1 89.69 265 GLN A CA 1
ATOM 2054 C C . GLN A 1 265 ? -3.738 21.562 18.453 1 89.69 265 GLN A C 1
ATOM 2056 O O . GLN A 1 265 ? -2.635 21.016 18.516 1 89.69 265 GLN A O 1
ATOM 2061 N N . VAL A 1 266 ? -4.039 22.688 19.062 1 92.19 266 VAL A N 1
ATOM 2062 C CA . VAL A 1 266 ? -3.043 23.422 19.844 1 92.19 266 VAL A CA 1
ATOM 2063 C C . VAL A 1 266 ? -3.209 23.109 21.328 1 92.19 266 VAL A C 1
ATOM 2065 O O . VAL A 1 266 ? -4.32 23.141 21.859 1 92.19 266 VAL A O 1
ATOM 2068 N N . SER A 1 267 ? -2.121 22.844 22.016 1 92.56 267 SER A N 1
ATOM 2069 C CA . SER A 1 267 ? -2.203 22.516 23.422 1 92.56 267 SER A CA 1
ATOM 2070 C C . SER A 1 267 ? -2.477 23.75 24.281 1 92.56 267 SER A C 1
ATOM 2072 O O . SER A 1 267 ? -2.16 24.875 23.859 1 92.56 267 SER A O 1
ATOM 2074 N N . ALA A 1 268 ? -3.039 23.484 25.453 1 96.06 268 ALA A N 1
ATOM 2075 C CA . ALA A 1 268 ? -3.248 24.562 26.406 1 96.06 268 ALA A CA 1
ATOM 2076 C C . ALA A 1 268 ? -1.922 25.203 26.812 1 96.06 268 ALA A C 1
ATOM 2078 O O . ALA A 1 268 ? -1.839 26.422 27 1 96.06 268 ALA A O 1
ATOM 2079 N N . GLU A 1 269 ? -0.947 24.391 26.953 1 93.56 269 GLU A N 1
ATOM 2080 C CA . GLU A 1 269 ? 0.38 24.875 27.312 1 93.56 269 GLU A CA 1
ATOM 2081 C C . GLU A 1 269 ? 0.9 25.859 26.266 1 93.56 269 GLU A C 1
ATOM 2083 O O . GLU A 1 269 ? 1.377 26.953 26.609 1 93.56 269 GLU A O 1
ATOM 2088 N N . THR A 1 270 ? 0.738 25.547 25.031 1 92.25 270 THR A N 1
ATOM 2089 C CA . THR A 1 270 ? 1.193 26.406 23.938 1 92.25 270 THR A CA 1
ATOM 2090 C C . THR A 1 270 ? 0.43 27.734 23.938 1 92.25 270 THR A C 1
ATOM 2092 O O . THR A 1 270 ? 1.034 28.797 23.859 1 92.25 270 THR A O 1
ATOM 2095 N N . LEU A 1 271 ? -0.835 27.672 24.031 1 95.56 271 LEU A N 1
ATOM 2096 C CA . LEU A 1 271 ? -1.648 28.891 23.984 1 95.56 271 LEU A CA 1
ATOM 2097 C C . LEU A 1 271 ? -1.353 29.781 25.188 1 95.56 271 LEU A C 1
ATOM 2099 O O . LEU A 1 271 ? -1.372 31 25.062 1 95.56 271 LEU A O 1
ATOM 2103 N N . ARG A 1 272 ? -1.099 29.125 26.297 1 96.06 272 ARG A N 1
ATOM 2104 C CA . ARG A 1 272 ? -0.728 29.875 27.484 1 96.06 272 ARG A CA 1
ATOM 2105 C C . ARG A 1 272 ? 0.554 30.672 27.25 1 96.06 272 ARG A C 1
ATOM 2107 O O . ARG A 1 272 ? 0.689 31.797 27.734 1 96.06 272 ARG A O 1
ATOM 2114 N N . GLY A 1 273 ? 1.412 30.141 26.547 1 94.25 273 GLY A N 1
ATOM 2115 C CA . GLY A 1 273 ? 2.646 30.828 26.188 1 94.25 273 GLY A CA 1
ATOM 2116 C C . GLY A 1 273 ? 2.418 32.094 25.406 1 94.25 273 GLY A C 1
ATOM 2117 O O . GLY A 1 273 ? 3.268 33 25.406 1 94.25 273 GLY A O 1
ATOM 2118 N N . PHE A 1 274 ? 1.33 32.188 24.797 1 95.69 274 PHE A N 1
ATOM 2119 C CA . PHE A 1 274 ? 0.985 33.375 24.031 1 95.69 274 PHE A CA 1
ATOM 2120 C C . PHE A 1 274 ? 0.037 34.281 24.828 1 95.69 274 PHE A C 1
ATOM 2122 O O . PHE A 1 274 ? -0.52 35.219 24.281 1 95.69 274 PHE A O 1
ATOM 2129 N N . GLY A 1 275 ? -0.27 33.844 26 1 95.94 275 GLY A N 1
ATOM 2130 C CA . GLY A 1 275 ? -1.029 34.688 26.891 1 95.94 275 GLY A CA 1
ATOM 2131 C C . GLY A 1 275 ? -2.518 34.375 26.891 1 95.94 275 GLY A C 1
ATOM 2132 O O . GLY A 1 275 ? -3.32 35.219 27.344 1 95.94 275 GLY A O 1
ATOM 2133 N N . PHE A 1 276 ? -2.873 33.188 26.438 1 97.38 276 PHE A N 1
ATOM 2134 C CA . PHE A 1 276 ? -4.293 32.875 26.344 1 97.38 276 PHE A CA 1
ATOM 2135 C C . PHE A 1 276 ? -4.625 31.609 27.109 1 97.38 276 PHE A C 1
ATOM 2137 O O . PHE A 1 276 ? -3.783 30.719 27.25 1 97.38 276 PHE A O 1
ATOM 2144 N N . GLU A 1 277 ? -5.84 31.578 27.594 1 96.88 277 GLU A N 1
ATOM 2145 C CA . GLU A 1 277 ? -6.383 30.344 28.156 1 96.88 277 GLU A CA 1
ATOM 2146 C C . GLU A 1 277 ? -7.102 29.516 27.094 1 96.88 277 GLU A C 1
ATOM 2148 O O . GLU A 1 277 ? -7.941 30.047 26.359 1 96.88 277 GLU A O 1
ATOM 2153 N N . HIS A 1 278 ? -6.742 28.312 27.078 1 97.38 278 HIS A N 1
ATOM 2154 C CA . HIS A 1 278 ? -7.348 27.469 26.062 1 97.38 278 HIS A CA 1
ATOM 2155 C C . HIS A 1 278 ? -8.836 27.266 26.328 1 97.38 278 HIS A C 1
ATOM 2157 O O . HIS A 1 278 ? -9.234 26.922 27.453 1 97.38 278 HIS A O 1
ATOM 2163 N N . PRO A 1 279 ? -9.625 27.328 25.312 1 96.31 279 PRO A N 1
ATOM 2164 C CA . PRO A 1 279 ? -11.07 27.203 25.5 1 96.31 279 PRO A CA 1
ATOM 2165 C C . PRO A 1 279 ? -11.492 25.812 25.984 1 96.31 279 PRO A C 1
ATOM 2167 O O . PRO A 1 279 ? -12.602 25.656 26.5 1 96.31 279 PRO A O 1
ATOM 2170 N N . MET A 1 280 ? -10.672 24.812 25.828 1 94.31 280 MET A N 1
ATOM 2171 C CA . MET A 1 280 ? -10.977 23.469 26.281 1 94.31 280 MET A CA 1
ATOM 2172 C C . MET A 1 280 ? -10.5 23.234 27.719 1 94.31 280 MET A C 1
ATOM 2174 O O . MET A 1 280 ? -10.75 22.188 28.297 1 94.31 280 MET A O 1
ATOM 2178 N N . GLY A 1 281 ? -9.781 24.188 28.203 1 94.44 281 GLY A N 1
ATOM 2179 C CA . GLY A 1 281 ? -9.297 24.078 29.562 1 94.44 281 GLY A CA 1
ATOM 2180 C C . GLY A 1 281 ? -7.793 23.938 29.656 1 94.44 281 GLY A C 1
ATOM 2181 O O . GLY A 1 281 ? -7.117 23.781 28.641 1 94.44 281 GLY A O 1
ATOM 2182 N N . GLU A 1 282 ? -7.215 23.922 30.828 1 93.94 282 GLU A N 1
ATOM 2183 C CA . GLU A 1 282 ? -5.781 24 31.094 1 93.94 282 GLU A CA 1
ATOM 2184 C C . GLU A 1 282 ? -5.09 22.672 30.797 1 93.94 282 GLU A C 1
ATOM 2186 O O . GLU A 1 282 ? -3.883 22.625 30.562 1 93.94 282 GLU A O 1
ATOM 2191 N N . GLY A 1 283 ? -5.82 21.656 30.703 1 93.19 283 GLY A N 1
ATOM 2192 C CA . GLY A 1 283 ? -5.227 20.328 30.531 1 93.19 283 GLY A CA 1
ATOM 2193 C C . GLY A 1 283 ? -5.305 19.828 29.109 1 93.19 283 GLY A C 1
ATOM 2194 O O . GLY A 1 283 ? -4.891 18.703 28.812 1 93.19 283 GLY A O 1
ATOM 2195 N N . TRP A 1 284 ? -5.766 20.672 28.172 1 93.62 284 TRP A N 1
ATOM 2196 C CA . TRP A 1 284 ? -5.941 20.234 26.797 1 93.62 284 TRP A CA 1
ATOM 2197 C C . TRP A 1 284 ? -4.594 19.984 26.125 1 93.62 284 TRP A C 1
ATOM 2199 O O . TRP A 1 284 ? -3.732 20.875 26.109 1 93.62 284 TRP A O 1
ATOM 2209 N N . ARG A 1 285 ? -4.391 18.797 25.578 1 88.94 285 ARG A N 1
ATOM 2210 C CA . ARG A 1 285 ? -3.086 18.406 25.062 1 88.94 285 ARG A CA 1
ATOM 2211 C C . ARG A 1 285 ? -3.053 18.5 23.531 1 88.94 285 ARG A C 1
ATOM 2213 O O . ARG A 1 285 ? -2.195 17.891 22.891 1 88.94 285 ARG A O 1
ATOM 2220 N N . GLY A 1 286 ? -4.086 19.172 22.906 1 85.19 286 GLY A N 1
ATOM 2221 C CA . GLY A 1 286 ? -4.102 19.359 21.469 1 85.19 286 GLY A CA 1
ATOM 2222 C C . GLY A 1 286 ? -4.48 18.109 20.703 1 85.19 286 GLY A C 1
ATOM 2223 O O . GLY A 1 286 ? -5.477 17.469 21.016 1 85.19 286 GLY A O 1
ATOM 2224 N N . PHE A 1 287 ? -3.668 17.781 19.672 1 77.25 287 PHE A N 1
ATOM 2225 C CA . PHE A 1 287 ? -3.916 16.656 18.766 1 77.25 287 PHE A CA 1
ATOM 2226 C C . PHE A 1 287 ? -4.176 15.375 19.547 1 77.25 287 PHE A C 1
ATOM 2228 O O . PHE A 1 287 ? -4.973 14.539 19.125 1 77.25 287 PHE A O 1
ATOM 2235 N N . GLN A 1 288 ? -3.574 15.227 20.656 1 77.56 288 GLN A N 1
ATOM 2236 C CA . GLN A 1 288 ? -3.617 13.984 21.422 1 77.56 288 GLN A CA 1
ATOM 2237 C C . GLN A 1 288 ? -4.996 13.758 22.031 1 77.56 288 GLN A C 1
ATOM 2239 O O . GLN A 1 288 ? -5.371 12.625 22.344 1 77.56 288 GLN A O 1
ATOM 2244 N N . ASP A 1 289 ? -5.742 14.836 22.234 1 82.88 289 ASP A N 1
ATOM 2245 C CA . ASP A 1 289 ? -7.012 14.727 22.953 1 82.88 289 ASP A CA 1
ATOM 2246 C C . ASP A 1 289 ? -8.188 14.766 21.984 1 82.88 289 ASP A C 1
ATOM 2248 O O . ASP A 1 289 ? -9.352 14.734 22.406 1 82.88 289 ASP A O 1
ATOM 2252 N N . ILE A 1 290 ? -7.898 14.922 20.703 1 80.44 290 ILE A N 1
ATOM 2253 C CA . ILE A 1 290 ? -8.977 14.969 19.719 1 80.44 290 ILE A CA 1
ATOM 2254 C C . ILE A 1 290 ? -9.594 13.578 19.562 1 80.44 290 ILE A C 1
ATOM 2256 O O . ILE A 1 290 ? -8.938 12.656 19.062 1 80.44 290 ILE A O 1
ATOM 2260 N N . ASP A 1 291 ? -10.828 13.438 20.016 1 74.56 291 ASP A N 1
ATOM 2261 C CA . ASP A 1 291 ? -11.609 12.203 20.031 1 74.56 291 ASP A CA 1
ATOM 2262 C C . ASP A 1 291 ? -13.094 12.492 19.781 1 74.56 291 ASP A C 1
ATOM 2264 O O . ASP A 1 291 ? -13.727 13.211 20.562 1 74.56 291 ASP A O 1
ATOM 2268 N N . PRO A 1 292 ? -13.578 11.945 18.781 1 68.12 292 PRO A N 1
ATOM 2269 C CA . PRO A 1 292 ? -14.992 12.219 18.5 1 68.12 292 PRO A CA 1
ATOM 2270 C C . PRO A 1 292 ? -15.898 11.898 19.688 1 68.12 292 PRO A C 1
ATOM 2272 O O . PRO A 1 292 ? -16.938 12.539 19.859 1 68.12 292 PRO A O 1
ATOM 2275 N N . ALA A 1 293 ? -15.508 10.961 20.422 1 66.44 293 ALA A N 1
ATOM 2276 C CA . ALA A 1 293 ? -16.344 10.562 21.547 1 66.44 293 ALA A CA 1
ATOM 2277 C C . ALA A 1 293 ? -16.453 11.68 22.578 1 66.44 293 ALA A C 1
ATOM 2279 O O . ALA A 1 293 ? -17.484 11.82 23.25 1 66.44 293 ALA A O 1
ATOM 2280 N N . VAL A 1 294 ? -15.5 12.453 22.641 1 70.69 294 VAL A N 1
ATOM 2281 C CA . VAL A 1 294 ? -15.469 13.492 23.672 1 70.69 294 VAL A CA 1
ATOM 2282 C C . VAL A 1 294 ? -15.836 14.836 23.047 1 70.69 294 VAL A C 1
ATOM 2284 O O . VAL A 1 294 ? -16.328 15.727 23.75 1 70.69 294 VAL A O 1
ATOM 2287 N N . LEU A 1 295 ? -15.648 14.945 21.844 1 83.88 295 LEU A N 1
ATOM 2288 C CA . LEU A 1 295 ? -15.938 16.203 21.156 1 83.88 295 LEU A CA 1
ATOM 2289 C C . LEU A 1 295 ? -17.359 16.219 20.609 1 83.88 295 LEU A C 1
ATOM 2291 O O . LEU A 1 295 ? -17.547 16.25 19.391 1 83.88 295 LEU A O 1
ATOM 2295 N N . THR A 1 296 ? -18.328 16.359 21.562 1 83.75 296 THR A N 1
ATOM 2296 C CA . THR A 1 296 ? -19.734 16.438 21.188 1 83.75 296 THR A CA 1
ATOM 2297 C C . THR A 1 296 ? -20.047 17.766 20.531 1 83.75 296 THR A C 1
ATOM 2299 O O . THR A 1 296 ? -19.266 18.719 20.641 1 83.75 296 THR A O 1
ATOM 2302 N N . ARG A 1 297 ? -21.188 17.781 19.922 1 87.69 297 ARG A N 1
ATOM 2303 C CA . ARG A 1 297 ? -21.625 19.016 19.281 1 87.69 297 ARG A CA 1
ATOM 2304 C C . ARG A 1 297 ? -21.719 20.156 20.281 1 87.69 297 ARG A C 1
ATOM 2306 O O . ARG A 1 297 ? -21.281 21.281 20.016 1 87.69 297 ARG A O 1
ATOM 2313 N N . GLU A 1 298 ? -22.281 19.859 21.422 1 90.25 298 GLU A N 1
ATOM 2314 C CA . GLU A 1 298 ? -22.438 20.875 22.453 1 90.25 298 GLU A CA 1
ATOM 2315 C C . GLU A 1 298 ? -21.078 21.375 22.953 1 90.25 298 GLU A C 1
ATOM 2317 O O . GLU A 1 298 ? -20.891 22.578 23.125 1 90.25 298 GLU A O 1
ATOM 2322 N N . ARG A 1 299 ? -20.188 20.438 23.141 1 90.38 299 ARG A N 1
ATOM 2323 C CA . ARG A 1 299 ? -18.859 20.781 23.625 1 90.38 299 ARG A CA 1
ATOM 2324 C C . ARG A 1 299 ? -18.109 21.641 22.609 1 90.38 299 ARG A C 1
ATOM 2326 O O . ARG A 1 299 ? -17.438 22.609 22.969 1 90.38 299 ARG A O 1
ATOM 2333 N N . ILE A 1 300 ? -18.25 21.312 21.375 1 91.5 300 ILE A N 1
ATOM 2334 C CA . ILE A 1 300 ? -17.562 22.047 20.312 1 91.5 300 ILE A CA 1
ATOM 2335 C C . ILE A 1 300 ? -18.188 23.438 20.156 1 91.5 300 ILE A C 1
ATOM 2337 O O . ILE A 1 300 ? -17.469 24.422 19.938 1 91.5 300 ILE A O 1
ATOM 2341 N N . ALA A 1 301 ? -19.5 23.5 20.266 1 92.31 301 ALA A N 1
ATOM 2342 C CA . ALA A 1 301 ? -20.172 24.797 20.203 1 92.31 301 ALA A CA 1
ATOM 2343 C C . ALA A 1 301 ? -19.688 25.719 21.328 1 92.31 301 ALA A C 1
ATOM 2345 O O . ALA A 1 301 ? -19.438 26.906 21.094 1 92.31 301 ALA A O 1
ATOM 2346 N N . ALA A 1 302 ? -19.562 25.172 22.453 1 94.31 302 ALA A N 1
ATOM 2347 C CA . ALA A 1 302 ? -19.047 25.938 23.594 1 94.31 302 ALA A CA 1
ATOM 2348 C C . ALA A 1 302 ? -17.609 26.375 23.344 1 94.31 302 ALA A C 1
ATOM 2350 O O . ALA A 1 302 ? -17.234 27.516 23.641 1 94.31 302 ALA A O 1
ATOM 2351 N N . PHE A 1 303 ? -16.797 25.484 22.875 1 95.25 303 PHE A N 1
ATOM 2352 C CA . PHE A 1 303 ? -15.414 25.781 22.516 1 95.25 303 PHE A CA 1
ATOM 2353 C C . PHE A 1 303 ? -15.359 26.906 21.5 1 95.25 303 PHE A C 1
ATOM 2355 O O . PHE A 1 303 ? -14.648 27.906 21.703 1 95.25 303 PHE A O 1
ATOM 2362 N N . LEU A 1 304 ? -16.188 26.828 20.453 1 95.06 304 LEU A N 1
ATOM 2363 C CA . LEU A 1 304 ? -16.172 27.812 19.375 1 95.06 304 LEU A CA 1
ATOM 2364 C C . LEU A 1 304 ? -16.562 29.188 19.875 1 95.06 304 LEU A C 1
ATOM 2366 O O . LEU A 1 304 ? -16.031 30.203 19.422 1 95.06 304 LEU A O 1
ATOM 2370 N N . ALA A 1 305 ? -17.438 29.203 20.812 1 96.06 305 ALA A N 1
ATOM 2371 C CA . ALA A 1 305 ? -17.922 30.453 21.359 1 96.06 305 ALA A CA 1
ATOM 2372 C C . ALA A 1 305 ? -16.828 31.188 22.141 1 96.06 305 ALA A C 1
ATOM 2374 O O . ALA A 1 305 ? -16.859 32.406 22.281 1 96.06 305 ALA A O 1
ATOM 2375 N N . ARG A 1 306 ? -15.852 30.438 22.547 1 97.31 306 ARG A N 1
ATOM 2376 C CA . ARG A 1 306 ? -14.828 31 23.422 1 97.31 306 ARG A CA 1
ATOM 2377 C C . ARG A 1 306 ? -13.547 31.297 22.641 1 97.31 306 ARG A C 1
ATOM 2379 O O . ARG A 1 306 ? -12.617 31.891 23.172 1 97.31 306 ARG A O 1
ATOM 2386 N N . VAL A 1 307 ? -13.523 30.875 21.422 1 97.69 307 VAL A N 1
ATOM 2387 C CA . VAL A 1 307 ? -12.336 31.109 20.609 1 97.69 307 VAL A CA 1
ATOM 2388 C C . VAL A 1 307 ? -12.281 32.562 20.188 1 97.69 307 VAL A C 1
ATOM 2390 O O . VAL A 1 307 ? -13.25 33.094 19.641 1 97.69 307 VAL A O 1
ATOM 2393 N N . GLN A 1 308 ? -11.164 33.188 20.422 1 97 308 GLN A N 1
ATOM 2394 C CA . GLN A 1 308 ? -10.898 34.531 19.969 1 97 308 GLN A CA 1
ATOM 2395 C C . GLN A 1 308 ? -9.945 34.531 18.781 1 97 308 GLN A C 1
ATOM 2397 O O . GLN A 1 308 ? -9 33.75 18.734 1 97 308 GLN A O 1
ATOM 2402 N N . PRO A 1 309 ? -10.25 35.406 17.812 1 97 309 PRO A N 1
ATOM 2403 C CA . PRO A 1 309 ? -9.383 35.469 16.625 1 97 309 PRO A CA 1
ATOM 2404 C C . PRO A 1 309 ? -7.906 35.625 16.984 1 97 309 PRO A C 1
ATOM 2406 O O . PRO A 1 309 ? -7.043 35.031 16.328 1 97 309 PRO A O 1
ATOM 2409 N N . GLU A 1 310 ? -7.609 36.375 18.062 1 97.06 310 GLU A N 1
ATOM 2410 C CA . GLU A 1 310 ? -6.234 36.656 18.469 1 97.06 310 GLU A CA 1
ATOM 2411 C C . GLU A 1 310 ? -5.5 35.375 18.859 1 97.06 310 GLU A C 1
ATOM 2413 O O . GLU A 1 310 ? -4.273 35.312 18.734 1 97.06 310 GLU A O 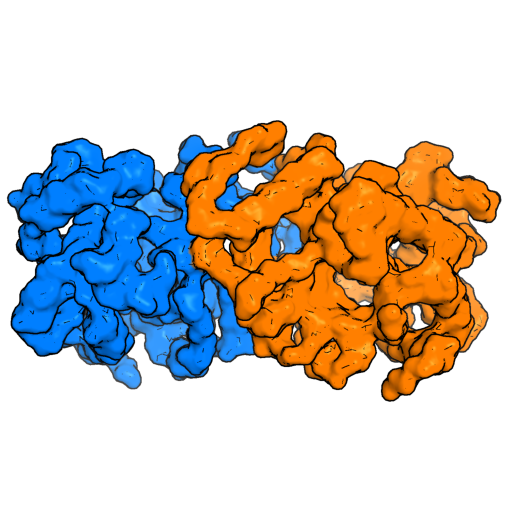1
ATOM 2418 N N . MET A 1 311 ? -6.25 34.438 19.391 1 97.31 311 MET A N 1
ATOM 2419 C CA . MET A 1 311 ? -5.648 33.156 19.766 1 97.31 311 MET A CA 1
ATOM 2420 C C . MET A 1 311 ? -5.062 32.438 18.547 1 97.31 311 MET A C 1
ATOM 2422 O O . MET A 1 311 ? -3.949 31.922 18.609 1 97.31 311 MET A O 1
ATOM 2426 N N . ILE A 1 312 ? -5.785 32.469 17.453 1 97.19 312 ILE A N 1
ATOM 2427 C CA . ILE A 1 312 ? -5.348 31.797 16.234 1 97.19 312 ILE A CA 1
ATOM 2428 C C . ILE A 1 312 ? -4.207 32.594 15.594 1 97.19 312 ILE A C 1
ATOM 2430 O O . ILE A 1 312 ? -3.193 32 15.195 1 97.19 312 ILE A O 1
ATOM 2434 N N . LEU A 1 313 ? -4.359 33.906 15.547 1 96.56 313 LEU A N 1
ATOM 2435 C CA . LEU A 1 313 ? -3.369 34.781 14.922 1 96.56 313 LEU A CA 1
ATOM 2436 C C . LEU A 1 313 ? -2.033 34.688 15.656 1 96.56 313 LEU A C 1
ATOM 2438 O O . LEU A 1 313 ? -0.981 34.938 15.062 1 96.56 313 LEU A O 1
ATOM 2442 N N . ALA A 1 314 ? -2.055 34.281 16.906 1 95.19 314 ALA A N 1
ATOM 2443 C CA . ALA A 1 314 ? -0.833 34.219 17.703 1 95.19 314 ALA A CA 1
ATOM 2444 C C . ALA A 1 314 ? -0.001 33 17.297 1 95.19 314 ALA A C 1
ATOM 2446 O O . ALA A 1 314 ? 1.213 32.969 17.5 1 95.19 314 ALA A O 1
ATOM 2447 N N . VAL A 1 315 ? -0.704 32 16.641 1 92.94 315 VAL A N 1
ATOM 2448 C CA . VAL A 1 315 ? 0.013 30.75 16.5 1 92.94 315 VAL A CA 1
ATOM 2449 C C . VAL A 1 315 ? 0.207 30.422 15.031 1 92.94 315 VAL A C 1
ATOM 2451 O O . VAL A 1 315 ? 0.976 29.516 14.688 1 92.94 315 VAL A O 1
ATOM 2454 N N . VAL A 1 316 ? -0.437 31.188 14.117 1 95.38 316 VAL A N 1
ATOM 2455 C CA . VAL A 1 316 ? -0.328 30.828 12.703 1 95.38 316 VAL A CA 1
ATOM 2456 C C . VAL A 1 316 ? 0.089 32.062 11.898 1 95.38 316 VAL A C 1
ATOM 2458 O O . VAL A 1 316 ? -0.452 33.156 12.086 1 95.38 316 VAL A O 1
ATOM 2461 N N . PRO A 1 317 ? 1.096 31.906 10.984 1 97.56 317 PRO A N 1
ATOM 2462 C CA . PRO A 1 317 ? 1.308 33 10.023 1 97.56 317 PRO A CA 1
ATOM 2463 C C . PRO A 1 317 ? 0.019 33.438 9.328 1 97.56 317 PRO A C 1
ATOM 2465 O O . PRO A 1 317 ? -0.819 32.594 9 1 97.56 317 PRO A O 1
ATOM 2468 N N . HIS A 1 318 ? -0.173 34.719 9.125 1 98.44 318 HIS A N 1
ATOM 2469 C CA . HIS A 1 318 ? -1.453 35.188 8.617 1 98.44 318 HIS A CA 1
ATOM 2470 C C . HIS A 1 318 ? -1.296 36.531 7.887 1 98.44 318 HIS A C 1
ATOM 2472 O O . HIS A 1 318 ? -0.297 37.219 8.07 1 98.44 318 HIS A O 1
ATOM 2478 N N . GLY A 1 319 ? -2.25 36.844 7.023 1 98.5 319 GLY A N 1
ATOM 2479 C CA . GLY A 1 319 ? -2.287 38.094 6.289 1 98.5 319 GLY A CA 1
ATOM 2480 C C . GLY A 1 319 ? -2.361 37.906 4.785 1 98.5 319 GLY A C 1
ATOM 2481 O O . GLY A 1 319 ? -2.861 36.875 4.309 1 98.5 319 GLY A O 1
ATOM 2482 N N . THR A 1 320 ? -1.973 38.969 4.082 1 98.25 320 THR A N 1
ATOM 2483 C CA . THR A 1 320 ? -1.849 38.875 2.633 1 98.25 320 THR A CA 1
ATOM 2484 C C . THR A 1 320 ? -0.729 37.906 2.254 1 98.25 320 THR A C 1
ATOM 2486 O O . THR A 1 320 ? 0.099 37.531 3.094 1 98.25 320 THR A O 1
ATOM 2489 N N . PRO A 1 321 ? -0.707 37.469 0.994 1 98.25 321 PRO A N 1
ATOM 2490 C CA . PRO A 1 321 ? 0.39 36.594 0.558 1 98.25 321 PRO A CA 1
ATOM 2491 C C . PRO A 1 321 ? 1.765 37.188 0.882 1 98.25 321 PRO A C 1
ATOM 2493 O O . PRO A 1 321 ? 2.654 36.469 1.336 1 98.25 321 PRO A O 1
ATOM 2496 N N . LYS A 1 322 ? 1.889 38.469 0.724 1 98.31 322 LYS A N 1
ATOM 2497 C CA . LYS A 1 322 ? 3.156 39.125 1.021 1 98.31 322 LYS A CA 1
ATOM 2498 C C . LYS A 1 322 ? 3.479 39.062 2.512 1 98.31 322 LYS A C 1
ATOM 2500 O O . LYS A 1 322 ? 4.609 38.75 2.893 1 98.31 322 LYS A O 1
ATOM 2505 N N . GLU A 1 323 ? 2.494 39.344 3.352 1 98.5 323 GLU A N 1
ATOM 2506 C CA . GLU A 1 323 ? 2.689 39.312 4.797 1 98.5 323 GLU A CA 1
ATOM 2507 C C . GLU A 1 323 ? 3.029 37.906 5.277 1 98.5 323 GLU A C 1
ATOM 2509 O O . GLU A 1 323 ? 3.912 37.719 6.117 1 98.5 323 GLU A O 1
ATOM 2514 N N . VAL A 1 324 ? 2.322 36.906 4.766 1 98.56 324 VAL A N 1
ATOM 2515 C CA . VAL A 1 324 ? 2.59 35.531 5.117 1 98.56 324 VAL A CA 1
ATOM 2516 C C . VAL A 1 324 ? 4.016 35.156 4.707 1 98.56 324 VAL A C 1
ATOM 2518 O O . VAL A 1 324 ? 4.754 34.562 5.488 1 98.56 324 VAL A O 1
ATOM 2521 N N . ALA A 1 325 ? 4.426 35.5 3.506 1 98.56 325 ALA A N 1
ATOM 2522 C CA . ALA A 1 325 ? 5.777 35.25 3.033 1 98.56 325 ALA A CA 1
ATOM 2523 C C . ALA A 1 325 ? 6.82 35.844 3.971 1 98.56 325 ALA A C 1
ATOM 2525 O O . ALA A 1 325 ? 7.84 35.219 4.262 1 98.56 325 ALA A O 1
ATOM 2526 N N . GLU A 1 326 ? 6.555 37.062 4.426 1 98.56 326 GLU A N 1
ATOM 2527 C CA . GLU A 1 326 ? 7.473 37.75 5.34 1 98.56 326 GLU A CA 1
ATOM 2528 C C . GLU A 1 326 ? 7.617 36.969 6.648 1 98.56 326 GLU A C 1
ATOM 2530 O O . GLU A 1 326 ? 8.719 36.844 7.184 1 98.56 326 GLU A O 1
ATOM 2535 N N . ILE A 1 327 ? 6.496 36.5 7.121 1 98.25 327 ILE A N 1
ATOM 2536 C CA . ILE A 1 327 ? 6.539 35.719 8.352 1 98.25 327 ILE A CA 1
ATOM 2537 C C . ILE A 1 327 ? 7.273 34.406 8.109 1 98.25 327 ILE A C 1
ATOM 2539 O O . ILE A 1 327 ? 8.148 34 8.891 1 98.25 327 ILE A O 1
ATOM 2543 N N . VAL A 1 328 ? 6.961 33.656 7.004 1 98.38 328 VAL A N 1
ATOM 2544 C CA . VAL A 1 328 ? 7.605 32.406 6.699 1 98.38 328 VAL A CA 1
ATOM 2545 C C . VAL A 1 328 ? 9.102 32.625 6.5 1 98.38 328 VAL A C 1
ATOM 2547 O O . VAL A 1 328 ? 9.914 31.766 6.871 1 98.38 328 VAL A O 1
ATOM 2550 N N . LYS A 1 329 ? 9.508 33.781 5.965 1 98.44 329 LYS A N 1
ATOM 2551 C CA . LYS A 1 329 ? 10.914 34.125 5.785 1 98.44 329 LYS A CA 1
ATOM 2552 C C . LYS A 1 329 ? 11.656 34.094 7.117 1 98.44 329 LYS A C 1
ATOM 2554 O O . LYS A 1 329 ? 12.836 33.75 7.168 1 98.44 329 LYS A O 1
ATOM 2559 N N . THR A 1 330 ? 10.984 34.469 8.172 1 98.38 330 THR A N 1
ATOM 2560 C CA . THR A 1 330 ? 11.633 34.469 9.469 1 98.38 330 THR A CA 1
ATOM 2561 C C . THR A 1 330 ? 11.945 33.031 9.898 1 98.38 330 THR A C 1
ATOM 2563 O O . THR A 1 330 ? 12.938 32.781 10.594 1 98.38 330 THR A O 1
ATOM 2566 N N . TYR A 1 331 ? 11.117 32.031 9.523 1 98.38 331 TYR A N 1
ATOM 2567 C CA . TYR A 1 331 ? 11.422 30.641 9.766 1 98.38 331 TYR A CA 1
ATOM 2568 C C . TYR A 1 331 ? 12.578 30.172 8.891 1 98.38 331 TYR A C 1
ATOM 2570 O O . TYR A 1 331 ? 13.414 29.375 9.32 1 98.38 331 TYR A O 1
ATOM 2578 N N . VAL A 1 332 ? 12.617 30.672 7.652 1 98.31 332 VAL A N 1
ATOM 2579 C CA . VAL A 1 332 ? 13.742 30.391 6.773 1 98.31 332 VAL A CA 1
ATOM 2580 C C . VAL A 1 332 ? 15.039 30.891 7.414 1 98.31 332 VAL A C 1
ATOM 2582 O O . VAL A 1 332 ? 16.047 30.188 7.426 1 98.31 332 VAL A O 1
ATOM 2585 N N . ASP A 1 333 ? 14.953 32.094 7.992 1 98 333 ASP A N 1
ATOM 2586 C CA . ASP A 1 333 ? 16.125 32.656 8.672 1 98 333 ASP A CA 1
ATOM 2587 C C . ASP A 1 333 ? 16.516 31.828 9.883 1 98 333 ASP A C 1
ATOM 2589 O O . ASP A 1 333 ? 17.672 31.797 10.281 1 98 333 ASP A O 1
ATOM 2593 N N . ALA A 1 334 ? 15.508 31.094 10.391 1 98.12 334 ALA A N 1
ATOM 2594 C CA . ALA A 1 334 ? 15.734 30.25 11.555 1 98.12 334 ALA A CA 1
ATOM 2595 C C . ALA A 1 334 ? 16.234 28.859 11.133 1 98.12 334 ALA A C 1
ATOM 2597 O O . ALA A 1 334 ? 16.484 28 11.977 1 98.12 334 ALA A O 1
ATOM 2598 N N . GLY A 1 335 ? 16.312 28.578 9.844 1 98 335 GLY A N 1
ATOM 2599 C CA . GLY A 1 335 ? 16.922 27.344 9.391 1 98 335 GLY A CA 1
ATOM 2600 C C . GLY A 1 335 ? 16.062 26.547 8.438 1 98 335 GLY A C 1
ATOM 2601 O O . GLY A 1 335 ? 16.516 25.578 7.836 1 98 335 GLY A O 1
ATOM 2602 N N . LEU A 1 336 ? 14.844 26.938 8.258 1 98.25 336 LEU A N 1
ATOM 2603 C CA . LEU A 1 336 ? 13.922 26.266 7.344 1 98.25 336 LEU A CA 1
ATOM 2604 C C . LEU A 1 336 ? 14.414 26.359 5.906 1 98.25 336 LEU A C 1
ATOM 2606 O O . LEU A 1 336 ? 14.844 27.422 5.461 1 98.25 336 LEU A O 1
ATOM 2610 N N . ARG A 1 337 ? 14.406 25.219 5.203 1 98.06 337 ARG A N 1
ATOM 2611 C CA . ARG A 1 337 ? 14.883 25.25 3.824 1 98.06 337 ARG A CA 1
ATOM 2612 C C . ARG A 1 337 ? 13.812 24.766 2.857 1 98.06 337 ARG A C 1
ATOM 2614 O O . ARG A 1 337 ? 13.797 25.156 1.689 1 98.06 337 ARG A O 1
ATOM 2621 N N . VAL A 1 338 ? 12.875 23.891 3.311 1 98.31 338 VAL A N 1
ATOM 2622 C CA . VAL A 1 338 ? 11.797 23.406 2.463 1 98.31 338 VAL A CA 1
ATOM 2623 C C . VAL A 1 338 ? 10.453 23.672 3.133 1 98.31 338 VAL A C 1
ATOM 2625 O O . VAL A 1 338 ? 9.891 22.781 3.791 1 98.31 338 VAL A O 1
ATOM 2628 N N . PRO A 1 339 ? 9.93 24.859 2.953 1 98.06 339 PRO A N 1
ATOM 2629 C CA . PRO A 1 339 ? 8.602 25.172 3.498 1 98.06 339 PRO A CA 1
ATOM 2630 C C . PRO A 1 339 ? 7.465 24.641 2.625 1 98.06 339 PRO A C 1
ATOM 2632 O O . PRO A 1 339 ? 7.562 24.672 1.396 1 98.06 339 PRO A O 1
ATOM 2635 N N . LYS A 1 340 ? 6.531 24.141 3.217 1 98 340 LYS A N 1
ATOM 2636 C CA . LYS A 1 340 ? 5.234 23.891 2.59 1 98 340 LYS A CA 1
ATOM 2637 C C . LYS A 1 340 ? 4.168 24.828 3.152 1 98 340 LYS A C 1
ATOM 2639 O O . LYS A 1 340 ? 3.752 24.688 4.305 1 98 340 LYS A O 1
ATOM 2644 N N . ILE A 1 341 ? 3.703 25.719 2.377 1 97.75 341 ILE A N 1
ATOM 2645 C CA . ILE A 1 341 ? 2.684 26.672 2.787 1 97.75 341 ILE A CA 1
ATOM 2646 C C . ILE A 1 341 ? 1.295 26.078 2.58 1 97.75 341 ILE A C 1
ATOM 2648 O O . ILE A 1 341 ? 0.939 25.688 1.465 1 97.75 341 ILE A O 1
ATOM 2652 N N . LEU A 1 342 ? 0.612 25.953 3.627 1 96.75 342 LEU A N 1
ATOM 2653 C CA . LEU A 1 342 ? -0.752 25.438 3.615 1 96.75 342 LEU A CA 1
ATOM 2654 C C . LEU A 1 342 ? -1.744 26.516 4.035 1 96.75 342 LEU A C 1
ATOM 2656 O O . LEU A 1 342 ? -1.661 27.047 5.148 1 96.75 342 LEU A O 1
ATOM 2660 N N . ASP A 1 343 ? -2.668 26.828 3.191 1 97.88 343 ASP A N 1
ATOM 2661 C CA . ASP A 1 343 ? -3.68 27.844 3.502 1 97.88 343 ASP A CA 1
ATOM 2662 C C . ASP A 1 343 ? -4.891 27.203 4.184 1 97.88 343 ASP A C 1
ATOM 2664 O O . ASP A 1 343 ? -5.801 26.719 3.516 1 97.88 343 ASP A O 1
ATOM 2668 N N . TYR A 1 344 ? -4.922 27.344 5.473 1 97.25 344 TYR A N 1
ATOM 2669 C CA . TYR A 1 344 ? -6.035 26.812 6.25 1 97.25 344 TYR A CA 1
ATOM 2670 C C . TYR A 1 344 ? -7.266 27.703 6.113 1 97.25 344 TYR A C 1
ATOM 2672 O O . TYR A 1 344 ? -8.367 27.312 6.492 1 97.25 344 TYR A O 1
ATOM 2680 N N . GLY A 1 345 ? -7.125 28.906 5.512 1 97.44 345 GLY A N 1
ATOM 2681 C CA . GLY A 1 345 ? -8.258 29.75 5.191 1 97.44 345 GLY A CA 1
ATOM 2682 C C . GLY A 1 345 ? -9.281 29.078 4.293 1 97.44 345 GLY A C 1
ATOM 2683 O O . GLY A 1 345 ? -10.438 29.484 4.246 1 97.44 345 GLY A O 1
ATOM 2684 N N . ALA A 1 346 ? -8.852 28.062 3.627 1 96.25 346 ALA A N 1
ATOM 2685 C CA . ALA A 1 346 ? -9.734 27.281 2.756 1 96.25 346 ALA A CA 1
ATOM 2686 C C . ALA A 1 346 ? -10.883 26.672 3.551 1 96.25 346 ALA A C 1
ATOM 2688 O O . ALA A 1 346 ? -11.945 26.375 2.996 1 96.25 346 ALA A O 1
ATOM 2689 N N . MET A 1 347 ? -10.727 26.531 4.832 1 95.69 347 MET A N 1
ATOM 2690 C CA . MET A 1 347 ? -11.734 25.891 5.684 1 95.69 347 MET A CA 1
ATOM 2691 C C . MET A 1 347 ? -12.812 26.891 6.082 1 95.69 347 MET A C 1
ATOM 2693 O O . MET A 1 347 ? -13.797 26.516 6.734 1 95.69 347 MET A O 1
ATOM 2697 N N . ALA A 1 348 ? -12.703 28.109 5.613 1 97.5 348 ALA A N 1
ATOM 2698 C CA . ALA A 1 348 ? -13.688 29.125 5.957 1 97.5 348 ALA A CA 1
ATOM 2699 C C . ALA A 1 348 ? -14.914 29.031 5.059 1 97.5 348 ALA A C 1
ATOM 2701 O O . ALA A 1 348 ? -15.93 29.688 5.309 1 97.5 348 ALA A O 1
ATOM 2702 N N . GLY A 1 349 ? -14.805 28.25 4.012 1 96.44 349 GLY A N 1
ATOM 2703 C CA . GLY A 1 349 ? -15.938 28.062 3.117 1 96.44 349 GLY A CA 1
ATOM 2704 C C . GLY A 1 349 ? -15.531 27.938 1.661 1 96.44 349 GLY A C 1
ATOM 2705 O O . GLY A 1 349 ? -14.352 28.047 1.328 1 96.44 349 GLY A O 1
ATOM 2706 N N . LEU A 1 350 ? -16.531 27.75 0.806 1 96.31 350 LEU A N 1
ATOM 2707 C CA . LEU A 1 350 ? -16.312 27.453 -0.606 1 96.31 350 LEU A CA 1
ATOM 2708 C C . LEU A 1 350 ? -15.586 28.594 -1.296 1 96.31 350 LEU A C 1
ATOM 2710 O O . LEU A 1 350 ? -14.703 28.375 -2.121 1 96.31 350 LEU A O 1
ATOM 2714 N N . ARG A 1 351 ? -15.969 29.781 -0.922 1 95.94 351 ARG A N 1
ATOM 2715 C CA . ARG A 1 351 ? -15.336 30.953 -1.514 1 95.94 351 ARG A CA 1
ATOM 2716 C C . ARG A 1 351 ? -13.844 30.984 -1.225 1 95.94 351 ARG A C 1
ATOM 2718 O O . ARG A 1 351 ? -13.031 31.188 -2.133 1 95.94 351 ARG A O 1
ATOM 2725 N N . TYR A 1 352 ? -13.445 30.734 -0.033 1 97.25 352 TYR A N 1
ATOM 2726 C CA . TYR A 1 352 ? -12.047 30.797 0.372 1 97.25 352 TYR A CA 1
ATOM 2727 C C . TYR A 1 352 ? -11.289 29.562 -0.097 1 97.25 352 TYR A C 1
ATOM 2729 O O . TYR A 1 352 ? -10.102 29.641 -0.418 1 97.25 352 TYR A O 1
ATOM 2737 N N . ALA A 1 353 ? -11.992 28.453 -0.177 1 95.81 353 ALA A N 1
ATOM 2738 C CA . ALA A 1 353 ? -11.391 27.25 -0.74 1 95.81 353 ALA A CA 1
ATOM 2739 C C . ALA A 1 353 ? -10.992 27.469 -2.197 1 95.81 353 ALA A C 1
ATOM 2741 O O . ALA A 1 353 ? -9.914 27.031 -2.623 1 95.81 353 ALA A O 1
ATOM 2742 N N . ALA A 1 354 ? -11.797 28.156 -2.953 1 95.19 354 ALA A N 1
ATOM 2743 C CA . ALA A 1 354 ? -11.562 28.391 -4.375 1 95.19 354 ALA A CA 1
ATOM 2744 C C . ALA A 1 354 ? -10.352 29.297 -4.582 1 95.19 354 ALA A C 1
ATOM 2746 O O . ALA A 1 354 ? -9.648 29.188 -5.59 1 95.19 354 ALA A O 1
ATOM 2747 N N . ALA A 1 355 ? -10.047 30.078 -3.598 1 96.31 355 ALA A N 1
ATOM 2748 C CA . ALA A 1 355 ? -8.984 31.078 -3.734 1 96.31 355 ALA A CA 1
ATOM 2749 C C . ALA A 1 355 ? -7.676 30.562 -3.146 1 96.31 355 ALA A C 1
ATOM 2751 O O . ALA A 1 355 ? -6.613 31.141 -3.377 1 96.31 355 ALA A O 1
ATOM 2752 N N . SER A 1 356 ? -7.73 29.469 -2.461 1 96.75 356 SER A N 1
ATOM 2753 C CA . SER A 1 356 ? -6.633 29.016 -1.616 1 96.75 356 SER A CA 1
ATOM 2754 C C . SER A 1 356 ? -5.383 28.734 -2.439 1 96.75 356 SER A C 1
ATOM 2756 O O . SER A 1 356 ? -4.289 29.172 -2.092 1 96.75 356 SER A O 1
ATOM 2758 N N . ALA A 1 357 ? -5.531 28.047 -3.561 1 94.5 357 ALA A N 1
ATOM 2759 C CA . ALA A 1 357 ? -4.383 27.656 -4.375 1 94.5 357 ALA A CA 1
ATOM 2760 C C . ALA A 1 357 ? -3.652 28.891 -4.91 1 94.5 357 ALA A C 1
ATOM 2762 O O . ALA A 1 357 ? -2.42 28.938 -4.91 1 94.5 357 ALA A O 1
ATOM 2763 N N . ALA A 1 358 ? -4.422 29.812 -5.355 1 96.44 358 ALA A N 1
ATOM 2764 C CA . ALA A 1 358 ? -3.834 31.047 -5.863 1 96.44 358 ALA A CA 1
ATOM 2765 C C . ALA A 1 358 ? -3.131 31.828 -4.754 1 96.44 358 ALA A C 1
ATOM 2767 O O . ALA A 1 358 ? -2.066 32.406 -4.973 1 96.44 358 ALA A O 1
ATOM 2768 N N . ASN A 1 359 ? -3.734 31.844 -3.578 1 97.81 359 ASN A N 1
ATOM 2769 C CA . ASN A 1 359 ? -3.125 32.5 -2.424 1 97.81 359 ASN A CA 1
ATOM 2770 C C . ASN A 1 359 ? -1.785 31.859 -2.062 1 97.81 359 ASN A C 1
ATOM 2772 O O . ASN A 1 359 ? -0.803 32.562 -1.823 1 97.81 359 ASN A O 1
ATOM 2776 N N . VAL A 1 360 ? -1.737 30.547 -2.066 1 97.75 360 VAL A N 1
ATOM 2777 C CA . VAL A 1 360 ? -0.524 29.812 -1.722 1 97.75 360 VAL A CA 1
ATOM 2778 C C . VAL A 1 360 ? 0.566 30.109 -2.75 1 97.75 360 VAL A C 1
ATOM 2780 O O . VAL A 1 360 ? 1.705 30.406 -2.389 1 97.75 360 VAL A O 1
ATOM 2783 N N . ARG A 1 361 ? 0.196 30.062 -4 1 96.94 361 ARG A N 1
ATOM 2784 C CA . ARG A 1 361 ? 1.158 30.328 -5.062 1 96.94 361 ARG A CA 1
ATOM 2785 C C . ARG A 1 361 ? 1.734 31.734 -4.945 1 96.94 361 ARG A C 1
ATOM 2787 O O . ARG A 1 361 ? 2.938 31.938 -5.117 1 96.94 361 ARG A O 1
ATOM 2794 N N . ALA A 1 362 ? 0.855 32.656 -4.676 1 98.06 362 ALA A N 1
ATOM 2795 C CA . ALA A 1 362 ? 1.296 34.062 -4.508 1 98.06 362 ALA A CA 1
ATOM 2796 C C . ALA A 1 362 ? 2.25 34.188 -3.326 1 98.06 362 ALA A C 1
ATOM 2798 O O . ALA A 1 362 ? 3.264 34.875 -3.414 1 98.06 362 ALA A O 1
ATOM 2799 N N . ALA A 1 363 ? 1.924 33.531 -2.223 1 98.44 363 ALA A N 1
ATOM 2800 C CA . ALA A 1 363 ? 2.785 33.594 -1.044 1 98.44 363 ALA A CA 1
ATOM 2801 C C . ALA A 1 363 ? 4.137 32.938 -1.328 1 98.44 363 ALA A C 1
ATOM 2803 O O . ALA A 1 363 ? 5.176 33.438 -0.898 1 98.44 363 ALA A O 1
ATOM 2804 N N . GLU A 1 364 ? 4.121 31.828 -2.018 1 97.94 364 GLU A N 1
ATOM 2805 C CA . GLU A 1 364 ? 5.355 31.156 -2.4 1 97.94 364 GLU A CA 1
ATOM 2806 C C . GLU A 1 364 ? 6.238 32.062 -3.258 1 97.94 364 GLU A C 1
ATOM 2808 O O . GLU A 1 364 ? 7.449 32.125 -3.033 1 97.94 364 GLU A O 1
ATOM 2813 N N . ASP A 1 365 ? 5.605 32.688 -4.266 1 97.44 365 ASP A N 1
ATOM 2814 C CA . ASP A 1 365 ? 6.355 33.594 -5.137 1 97.44 365 ASP A CA 1
ATOM 2815 C C . ASP A 1 365 ? 7.016 34.719 -4.34 1 97.44 365 ASP A C 1
ATOM 2817 O O . ASP A 1 365 ? 8.188 35.031 -4.555 1 97.44 365 ASP A O 1
ATOM 2821 N N . GLU A 1 366 ? 6.234 35.281 -3.441 1 97.88 366 GLU A N 1
ATOM 2822 C CA . GLU A 1 366 ? 6.77 36.344 -2.586 1 97.88 366 GLU A CA 1
ATOM 2823 C C . GLU A 1 366 ? 7.922 35.844 -1.73 1 97.88 366 GLU A C 1
ATOM 2825 O O . GLU A 1 366 ? 8.938 36.531 -1.575 1 97.88 366 GLU A O 1
ATOM 2830 N N . LEU A 1 367 ? 7.781 34.656 -1.155 1 98.19 367 LEU A N 1
ATOM 2831 C CA . LEU A 1 367 ? 8.812 34.062 -0.304 1 98.19 367 LEU A CA 1
ATOM 2832 C C . LEU A 1 367 ? 10.109 33.844 -1.087 1 98.19 367 LEU A C 1
ATOM 2834 O O . LEU A 1 367 ? 11.195 34.156 -0.6 1 98.19 367 LEU A O 1
ATOM 2838 N N . MET A 1 368 ? 9.984 33.25 -2.307 1 97 368 MET A N 1
ATOM 2839 C CA . MET A 1 368 ? 11.164 33 -3.125 1 97 368 MET A CA 1
ATOM 2840 C C . MET A 1 368 ? 11.883 34.312 -3.455 1 97 368 MET A C 1
ATOM 2842 O O . MET A 1 368 ? 13.117 34.375 -3.439 1 97 368 MET A O 1
ATOM 2846 N N . GLN A 1 369 ? 11.141 35.344 -3.715 1 96.25 369 GLN A N 1
ATOM 2847 C CA . GLN A 1 369 ? 11.727 36.656 -3.965 1 96.25 369 GLN A CA 1
ATOM 2848 C C . GLN A 1 369 ? 12.484 37.156 -2.742 1 96.25 369 GLN A C 1
ATOM 2850 O O . GLN A 1 369 ? 13.617 37.625 -2.863 1 96.25 369 GLN A O 1
ATOM 2855 N N . LEU A 1 370 ? 11.875 37 -1.622 1 97 370 LEU A N 1
ATOM 2856 C CA . LEU A 1 370 ? 12.5 37.469 -0.379 1 97 370 LEU A CA 1
ATOM 2857 C C . LEU A 1 370 ? 13.789 36.688 -0.11 1 97 370 LEU A C 1
ATOM 2859 O O . LEU A 1 370 ? 14.711 37.219 0.513 1 97 370 LEU A O 1
ATOM 2863 N N . CYS A 1 371 ? 13.828 35.438 -0.601 1 96.12 371 CYS A N 1
ATOM 2864 C CA . CYS A 1 371 ? 14.977 34.562 -0.353 1 96.12 371 CYS A CA 1
ATOM 2865 C C . CYS A 1 371 ? 16.031 34.719 -1.447 1 96.12 371 CYS A C 1
ATOM 2867 O O . CYS A 1 371 ? 17.094 34.125 -1.38 1 96.12 371 CYS A O 1
ATOM 2869 N N . GLY A 1 372 ? 15.789 35.438 -2.502 1 90.5 372 GLY A N 1
ATOM 2870 C CA . GLY A 1 372 ? 16.734 35.688 -3.588 1 90.5 372 GLY A CA 1
ATOM 2871 C C . GLY A 1 372 ? 16.797 34.531 -4.57 1 90.5 372 GLY A C 1
ATOM 2872 O O . GLY A 1 372 ? 17.859 34.25 -5.133 1 90.5 372 GLY A O 1
ATOM 2873 N N . VAL A 1 373 ? 15.867 33.719 -4.625 1 81.75 373 VAL A N 1
ATOM 2874 C CA . VAL A 1 373 ? 15.805 32.594 -5.539 1 81.75 373 VAL A CA 1
ATOM 2875 C C . VAL A 1 373 ? 14.922 32.938 -6.73 1 81.75 373 VAL A C 1
ATOM 2877 O O . VAL A 1 373 ? 13.883 33.594 -6.574 1 81.75 373 VAL A O 1
ATOM 2880 N N . PRO A 1 374 ? 15.383 32.75 -7.988 1 67.81 374 PRO A N 1
ATOM 2881 C CA . PRO A 1 374 ? 14.523 33.031 -9.133 1 67.81 374 PRO A CA 1
ATOM 2882 C C . PRO A 1 374 ? 13.227 32.219 -9.117 1 67.81 374 PRO A C 1
ATOM 2884 O O . PRO A 1 374 ? 13.211 31.094 -8.641 1 67.81 374 PRO A O 1
ATOM 2887 N N . ALA A 1 375 ? 12.203 33.031 -9.453 1 58.06 375 ALA A N 1
ATOM 2888 C CA . ALA A 1 375 ? 10.906 32.375 -9.523 1 58.06 375 ALA A CA 1
ATOM 2889 C C . ALA A 1 375 ? 10.906 31.281 -10.57 1 58.06 375 ALA A C 1
ATOM 2891 O O . ALA A 1 375 ? 11.555 31.406 -11.609 1 58.06 375 ALA A O 1
ATOM 2892 N N . MET B 1 1 ? -21.141 -17.188 -19.109 1 74.31 1 MET B N 1
ATOM 2893 C CA . MET B 1 1 ? -19.984 -16.312 -19.203 1 74.31 1 MET B CA 1
ATOM 2894 C C . MET B 1 1 ? -19.031 -16.797 -20.281 1 74.31 1 MET B C 1
ATOM 2896 O O . MET B 1 1 ? -18.75 -17.984 -20.391 1 74.31 1 MET B O 1
ATOM 2900 N N . THR B 1 2 ? -18.594 -15.891 -21.062 1 87.88 2 THR B N 1
ATOM 2901 C CA . THR B 1 2 ? -17.656 -16.188 -22.141 1 87.88 2 THR B CA 1
ATOM 2902 C C . THR B 1 2 ? -16.25 -16.406 -21.594 1 87.88 2 THR B C 1
ATOM 2904 O O . THR B 1 2 ? -15.867 -15.789 -20.594 1 87.88 2 THR B O 1
ATOM 2907 N N . VAL B 1 3 ? -15.562 -17.391 -22.156 1 96.31 3 VAL B N 1
ATOM 2908 C CA . VAL B 1 3 ? -14.188 -17.688 -21.75 1 96.31 3 VAL B CA 1
ATOM 2909 C C . VAL B 1 3 ? -13.258 -16.578 -22.234 1 96.31 3 VAL B C 1
ATOM 2911 O O . VAL B 1 3 ? -13.336 -16.141 -23.375 1 96.31 3 VAL B O 1
ATOM 2914 N N . GLN B 1 4 ? -12.5 -16.047 -21.422 1 96.94 4 GLN B N 1
ATOM 2915 C CA . GLN B 1 4 ? -11.492 -15.055 -21.75 1 96.94 4 GLN B CA 1
ATOM 2916 C C . GLN B 1 4 ? -10.266 -15.188 -20.844 1 96.94 4 GLN B C 1
ATOM 2918 O O . GLN B 1 4 ? -10.398 -15.32 -19.625 1 96.94 4 GLN B O 1
ATOM 2923 N N . CYS B 1 5 ? -9.094 -15.117 -21.406 1 97.75 5 CYS B N 1
ATOM 2924 C CA . CYS B 1 5 ? -7.859 -15.32 -20.656 1 97.75 5 CYS B CA 1
ATOM 2925 C C . CYS B 1 5 ? -7.527 -14.094 -19.812 1 97.75 5 CYS B C 1
ATOM 2927 O O . CYS B 1 5 ? -7.898 -12.977 -20.156 1 97.75 5 CYS B O 1
ATOM 2929 N N . ALA B 1 6 ? -6.891 -14.344 -18.719 1 98.12 6 ALA B N 1
ATOM 2930 C CA . ALA B 1 6 ? -6.27 -13.273 -17.938 1 98.12 6 ALA B CA 1
ATOM 2931 C C . ALA B 1 6 ? -4.781 -13.156 -18.266 1 98.12 6 ALA B C 1
ATOM 2933 O O . ALA B 1 6 ? -4.184 -14.086 -18.797 1 98.12 6 ALA B O 1
ATOM 2934 N N . ALA B 1 7 ? -4.23 -12.016 -17.969 1 96.81 7 ALA B N 1
ATOM 2935 C CA . ALA B 1 7 ? -2.793 -11.781 -18.109 1 96.81 7 ALA B CA 1
ATOM 2936 C C . ALA B 1 7 ? -2.135 -11.625 -16.734 1 96.81 7 ALA B C 1
ATOM 2938 O O . ALA B 1 7 ? -2.82 -11.438 -15.727 1 96.81 7 ALA B O 1
ATOM 2939 N N . PHE B 1 8 ? -0.847 -11.742 -16.766 1 94.38 8 PHE B N 1
ATOM 2940 C CA . PHE B 1 8 ? -0.046 -11.523 -15.57 1 94.38 8 PHE B CA 1
ATOM 2941 C C . PHE B 1 8 ? 0.899 -10.344 -15.75 1 94.38 8 PHE B C 1
ATOM 2943 O O . PHE B 1 8 ? 1.562 -10.227 -16.781 1 94.38 8 PHE B O 1
ATOM 2950 N N . LEU B 1 9 ? 0.889 -9.508 -14.805 1 95.81 9 LEU B N 1
ATOM 2951 C CA . LEU B 1 9 ? 1.95 -8.516 -14.672 1 95.81 9 LEU B CA 1
ATOM 2952 C C . LEU B 1 9 ? 2.896 -8.891 -13.531 1 95.81 9 LEU B C 1
ATOM 2954 O O . LEU B 1 9 ? 2.496 -8.898 -12.367 1 95.81 9 LEU B O 1
ATOM 2958 N N . ARG B 1 10 ? 4.133 -9.172 -13.922 1 93.5 10 ARG B N 1
ATOM 2959 C CA . ARG B 1 10 ? 5.113 -9.57 -12.914 1 93.5 10 ARG B CA 1
ATOM 2960 C C . ARG B 1 10 ? 5.43 -8.406 -11.977 1 93.5 10 ARG B C 1
ATOM 2962 O O . ARG B 1 10 ? 5.672 -7.285 -12.422 1 93.5 10 ARG B O 1
ATOM 2969 N N . THR B 1 11 ? 5.41 -8.672 -10.672 1 97.25 11 THR B N 1
ATOM 2970 C CA . THR B 1 11 ? 5.727 -7.664 -9.664 1 97.25 11 THR B CA 1
ATOM 2971 C C . THR B 1 11 ? 7.07 -7.957 -9.008 1 97.25 11 THR B C 1
ATOM 2973 O O . THR B 1 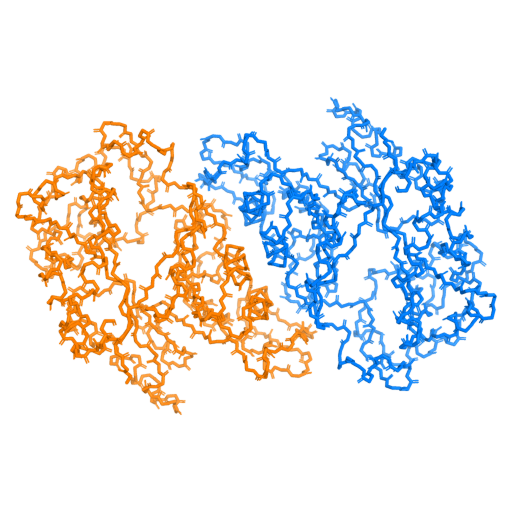11 ? 7.164 -8.047 -7.781 1 97.25 11 THR B O 1
ATOM 2976 N N . THR B 1 12 ? 8.086 -8.164 -9.781 1 96.31 12 THR B N 1
ATOM 2977 C CA . THR B 1 12 ? 9.477 -8.375 -9.383 1 96.31 12 THR B CA 1
ATOM 2978 C C . THR B 1 12 ? 10.414 -7.453 -10.164 1 96.31 12 THR B C 1
ATOM 2980 O O . THR B 1 12 ? 10.016 -6.879 -11.18 1 96.31 12 THR B O 1
ATOM 2983 N N . LEU B 1 13 ? 11.594 -7.328 -9.688 1 96.75 13 LEU B N 1
ATOM 2984 C CA . LEU B 1 13 ? 12.617 -6.621 -10.445 1 96.75 13 LEU B CA 1
ATOM 2985 C C . LEU B 1 13 ? 13.203 -7.516 -11.539 1 96.75 13 LEU B C 1
ATOM 2987 O O . LEU B 1 13 ? 13.344 -8.727 -11.344 1 96.75 13 LEU B O 1
ATOM 2991 N N . PRO B 1 14 ? 13.617 -7.027 -12.703 1 95.31 14 PRO B N 1
ATOM 2992 C CA . PRO B 1 14 ? 13.273 -5.652 -13.086 1 95.31 14 PRO B CA 1
ATOM 2993 C C . PRO B 1 14 ? 11.797 -5.48 -13.422 1 95.31 14 PRO B C 1
ATOM 2995 O O . PRO B 1 14 ? 11.211 -6.328 -14.102 1 95.31 14 PRO B O 1
ATOM 2998 N N . LEU B 1 15 ? 11.227 -4.438 -12.945 1 96.12 15 LEU B N 1
ATOM 2999 C CA . LEU B 1 15 ? 9.828 -4.129 -13.234 1 96.12 15 LEU B CA 1
ATOM 3000 C C . LEU B 1 15 ? 9.68 -3.543 -14.641 1 96.12 15 LEU B C 1
ATOM 3002 O O . LEU B 1 15 ? 10.406 -2.615 -15.008 1 96.12 15 LEU B O 1
ATOM 3006 N N . ASP B 1 16 ? 8.852 -4.117 -15.398 1 95.19 16 ASP B N 1
ATOM 3007 C CA . ASP B 1 16 ? 8.602 -3.641 -16.75 1 95.19 16 ASP B CA 1
ATOM 3008 C C . ASP B 1 16 ? 7.121 -3.316 -16.969 1 95.19 16 ASP B C 1
ATOM 3010 O O . ASP B 1 16 ? 6.301 -4.219 -17.125 1 95.19 16 ASP B O 1
ATOM 3014 N N . LEU B 1 17 ? 6.82 -2.027 -17.047 1 97.62 17 LEU B N 1
ATOM 3015 C CA . LEU B 1 17 ? 5.441 -1.588 -17.219 1 97.62 17 LEU B CA 1
ATOM 3016 C C . LEU B 1 17 ? 5.152 -1.25 -18.672 1 97.62 17 LEU B C 1
ATOM 3018 O O . LEU B 1 17 ? 4.023 -0.891 -19.016 1 97.62 17 LEU B O 1
ATOM 3022 N N . SER B 1 18 ? 6.109 -1.392 -19.547 1 95 18 SER B N 1
ATOM 3023 C CA . SER B 1 18 ? 5.969 -0.991 -20.938 1 95 18 SER B CA 1
ATOM 3024 C C . SER B 1 18 ? 4.98 -1.891 -21.672 1 95 18 SER B C 1
ATOM 3026 O O . SER B 1 18 ? 4.441 -1.509 -22.719 1 95 18 SER B O 1
ATOM 3028 N N . GLY B 1 19 ? 4.68 -3.068 -21.156 1 94.75 19 GLY B N 1
ATOM 3029 C CA . GLY B 1 19 ? 3.766 -3.998 -21.797 1 94.75 19 GLY B CA 1
ATOM 3030 C C . GLY B 1 19 ? 2.312 -3.748 -21.453 1 94.75 19 GLY B C 1
ATOM 3031 O O . GLY B 1 19 ? 1.415 -4.398 -21.984 1 94.75 19 GLY B O 1
ATOM 3032 N N . LEU B 1 20 ? 2.059 -2.764 -20.609 1 97.62 20 LEU B N 1
ATOM 3033 C CA . LEU B 1 20 ? 0.716 -2.557 -20.078 1 97.62 20 LEU B CA 1
ATOM 3034 C C . LEU B 1 20 ? -0.251 -2.162 -21.188 1 97.62 20 LEU B C 1
ATOM 3036 O O . LEU B 1 20 ? -1.43 -2.525 -21.156 1 97.62 20 LEU B O 1
ATOM 3040 N N . ASP B 1 21 ? 0.239 -1.426 -22.156 1 96 21 ASP B N 1
ATOM 3041 C CA . ASP B 1 21 ? -0.621 -1.027 -23.281 1 96 21 ASP B CA 1
ATOM 3042 C C . ASP B 1 21 ? -1.179 -2.248 -24 1 96 21 ASP B C 1
ATOM 3044 O O . ASP B 1 21 ? -2.361 -2.285 -24.344 1 96 21 ASP B O 1
ATOM 3048 N N . GLU B 1 22 ? -0.355 -3.219 -24.188 1 95.62 22 GLU B N 1
ATOM 3049 C CA . GLU B 1 22 ? -0.789 -4.449 -24.828 1 95.62 22 GLU B CA 1
ATOM 3050 C C . GLU B 1 22 ? -1.755 -5.23 -23.953 1 95.62 22 GLU B C 1
ATOM 3052 O O . GLU B 1 22 ? -2.748 -5.777 -24.438 1 95.62 22 GLU B O 1
ATOM 3057 N N . LEU B 1 23 ? -1.44 -5.25 -22.703 1 97.19 23 LEU B N 1
ATOM 3058 C CA . LEU B 1 23 ? -2.287 -5.98 -21.766 1 97.19 23 LEU B CA 1
ATOM 3059 C C . LEU B 1 23 ? -3.648 -5.312 -21.625 1 97.19 23 LEU B C 1
ATOM 3061 O O . LEU B 1 23 ? -4.641 -5.969 -21.312 1 97.19 23 LEU B O 1
ATOM 3065 N N . ASP B 1 24 ? -3.68 -4.051 -21.891 1 97.69 24 ASP B N 1
ATOM 3066 C CA . ASP B 1 24 ? -4.891 -3.254 -21.734 1 97.69 24 ASP B CA 1
ATOM 3067 C C . ASP B 1 24 ? -5.656 -3.146 -23.047 1 97.69 24 ASP B C 1
ATOM 3069 O O . ASP B 1 24 ? -6.547 -2.307 -23.188 1 97.69 24 ASP B O 1
ATOM 3073 N N . SER B 1 25 ? -5.422 -3.889 -24.047 1 94 25 SER B N 1
ATOM 3074 C CA . SER B 1 25 ? -5.914 -3.793 -25.422 1 94 25 SER B CA 1
ATOM 3075 C C . SER B 1 25 ? -7.336 -4.328 -25.547 1 94 25 SER B C 1
ATOM 3077 O O . SER B 1 25 ? -7.996 -4.141 -26.562 1 94 25 SER B O 1
ATOM 3079 N N . GLY B 1 26 ? -7.805 -5.07 -24.562 1 89.81 26 GLY B N 1
ATOM 3080 C CA . GLY B 1 26 ? -9.094 -5.734 -24.656 1 89.81 26 GLY B CA 1
ATOM 3081 C C . GLY B 1 26 ? -8.977 -7.234 -24.844 1 89.81 26 GLY B C 1
ATOM 3082 O O . GLY B 1 26 ? -9.961 -7.965 -24.703 1 89.81 26 GLY B O 1
ATOM 3083 N N . ARG B 1 27 ? -7.832 -7.703 -25.094 1 93.19 27 ARG B N 1
ATOM 3084 C CA . ARG B 1 27 ? -7.598 -9.133 -25.281 1 93.19 27 ARG B CA 1
ATOM 3085 C C . ARG B 1 27 ? -7.844 -9.906 -24 1 93.19 27 ARG B C 1
ATOM 3087 O O . ARG B 1 27 ? -8.297 -11.055 -24.031 1 93.19 27 ARG B O 1
ATOM 3094 N N . TYR B 1 28 ? -7.598 -9.281 -22.953 1 97.31 28 TYR B N 1
ATOM 3095 C CA . TYR B 1 28 ? -7.59 -10.008 -21.688 1 97.31 28 TYR B CA 1
ATOM 3096 C C . TYR B 1 28 ? -8.789 -9.617 -20.844 1 97.31 28 TYR B C 1
ATOM 3098 O O . TYR B 1 28 ? -9.25 -8.477 -20.875 1 97.31 28 TYR B O 1
ATOM 3106 N N . HIS B 1 29 ? -9.258 -10.578 -20.062 1 97.5 29 HIS B N 1
ATOM 3107 C CA . HIS B 1 29 ? -10.32 -10.352 -19.094 1 97.5 29 HIS B CA 1
ATOM 3108 C C . HIS B 1 29 ? -9.859 -9.406 -17.984 1 97.5 29 HIS B C 1
ATOM 3110 O O . HIS B 1 29 ? -10.602 -8.508 -17.578 1 97.5 29 HIS B O 1
ATOM 3116 N N . SER B 1 30 ? -8.633 -9.578 -17.594 1 98.38 30 SER B N 1
ATOM 3117 C CA . SER B 1 30 ? -8.055 -8.859 -16.453 1 98.38 30 SER B CA 1
ATOM 3118 C C . SER B 1 30 ? -6.547 -9.047 -16.391 1 98.38 30 SER B C 1
ATOM 3120 O O . SER B 1 30 ? -5.996 -9.953 -17.031 1 98.38 30 SER B O 1
ATOM 3122 N N . ILE B 1 31 ? -5.895 -8.18 -15.688 1 98.62 31 ILE B N 1
ATOM 3123 C CA . ILE B 1 31 ? -4.469 -8.25 -15.391 1 98.62 31 ILE B CA 1
ATOM 3124 C C . ILE B 1 31 ? -4.27 -8.648 -13.93 1 98.62 31 ILE B C 1
ATOM 3126 O O . ILE B 1 31 ? -4.742 -7.953 -13.023 1 98.62 31 ILE B O 1
ATOM 3130 N N . TRP B 1 32 ? -3.637 -9.766 -13.719 1 98.56 32 TRP B N 1
ATOM 3131 C CA . TRP B 1 32 ? -3.412 -10.289 -12.375 1 98.56 32 TRP B CA 1
ATOM 3132 C C . TRP B 1 32 ? -2.027 -9.906 -11.867 1 98.56 32 TRP B C 1
ATOM 3134 O O . TRP B 1 32 ? -1.037 -10.016 -12.594 1 98.56 32 TRP B O 1
ATOM 3144 N N . LEU B 1 33 ? -1.971 -9.414 -10.609 1 98.38 33 LEU B N 1
ATOM 3145 C CA . LEU B 1 33 ? -0.734 -8.961 -9.984 1 98.38 33 LEU B CA 1
ATOM 3146 C C . LEU B 1 33 ? -0.451 -9.742 -8.711 1 98.38 33 LEU B C 1
ATOM 3148 O O . LEU B 1 33 ? -1.195 -9.633 -7.73 1 98.38 33 LEU B O 1
ATOM 3152 N N . PRO B 1 34 ? 0.639 -10.523 -8.656 1 96.44 34 PRO B N 1
ATOM 3153 C CA . PRO B 1 34 ? 0.994 -11.266 -7.445 1 96.44 34 PRO B CA 1
ATOM 3154 C C . PRO B 1 34 ? 1.557 -10.367 -6.344 1 96.44 34 PRO B C 1
ATOM 3156 O O . PRO B 1 34 ? 2.002 -9.25 -6.625 1 96.44 34 PRO B O 1
ATOM 3159 N N . ASP B 1 35 ? 1.493 -10.828 -5.129 1 97.38 35 ASP B N 1
ATOM 3160 C CA . ASP B 1 35 ? 2.016 -10.117 -3.967 1 97.38 35 ASP B CA 1
ATOM 3161 C C . ASP B 1 35 ? 2.752 -11.07 -3.027 1 97.38 35 ASP B C 1
ATOM 3163 O O . ASP B 1 35 ? 2.123 -11.836 -2.297 1 97.38 35 ASP B O 1
ATOM 3167 N N . HIS B 1 36 ? 4.117 -11.023 -3.08 1 95.19 36 HIS B N 1
ATOM 3168 C CA . HIS B 1 36 ? 4.969 -11.906 -2.287 1 95.19 36 HIS B CA 1
ATOM 3169 C C . HIS B 1 36 ? 6.117 -11.133 -1.65 1 95.19 36 HIS B C 1
ATOM 3171 O O . HIS B 1 36 ? 6.484 -10.047 -2.121 1 95.19 36 HIS B O 1
ATOM 3177 N N . MET B 1 37 ? 6.59 -11.719 -0.553 1 94.75 37 MET B N 1
ATOM 3178 C CA . MET B 1 37 ? 7.871 -11.273 -0.008 1 94.75 37 MET B CA 1
ATOM 3179 C C . MET B 1 37 ? 9.016 -12.102 -0.576 1 94.75 37 MET B C 1
ATOM 3181 O O . MET B 1 37 ? 10.07 -11.562 -0.914 1 94.75 37 MET B O 1
ATOM 3185 N N . VAL B 1 38 ? 8.711 -13.391 -0.711 1 92.25 38 VAL B N 1
ATOM 3186 C CA . VAL B 1 38 ? 9.727 -14.32 -1.208 1 92.25 38 VAL B CA 1
ATOM 3187 C C . VAL B 1 38 ? 9.086 -15.32 -2.168 1 92.25 38 VAL B C 1
ATOM 3189 O O . VAL B 1 38 ? 7.871 -15.523 -2.139 1 92.25 38 VAL B O 1
ATOM 3192 N N . SER B 1 39 ? 9.953 -15.844 -3.029 1 90 39 SER B N 1
ATOM 3193 C CA . SER B 1 39 ? 9.547 -16.938 -3.908 1 90 39 SER B CA 1
ATOM 3194 C C . SER B 1 39 ? 9.633 -18.281 -3.193 1 90 39 SER B C 1
ATOM 3196 O O . SER B 1 39 ? 10.141 -18.359 -2.072 1 90 39 SER B O 1
ATOM 3198 N N . PHE B 1 40 ? 9.148 -19.281 -3.863 1 82.62 40 PHE B N 1
ATOM 3199 C CA . PHE B 1 40 ? 9.141 -20.609 -3.26 1 82.62 40 PHE B CA 1
ATOM 3200 C C . PHE B 1 40 ? 10.445 -21.344 -3.557 1 82.62 40 PHE B C 1
ATOM 3202 O O . PHE B 1 40 ? 10.734 -22.375 -2.951 1 82.62 40 PHE B O 1
ATOM 3209 N N . TRP B 1 41 ? 11.297 -20.812 -4.43 1 82.88 41 TRP B N 1
ATOM 3210 C CA . TRP B 1 41 ? 12.555 -21.469 -4.766 1 82.88 41 TRP B CA 1
ATOM 3211 C C . TRP B 1 41 ? 13.594 -21.25 -3.67 1 82.88 41 TRP B C 1
ATOM 3213 O O . TRP B 1 41 ? 13.789 -20.125 -3.207 1 82.88 41 TRP B O 1
ATOM 3223 N N . PRO B 1 42 ? 14.219 -22.328 -3.322 1 78.88 42 PRO B N 1
ATOM 3224 C CA . PRO B 1 42 ? 15.289 -22.156 -2.344 1 78.88 42 PRO B CA 1
ATOM 3225 C C . PRO B 1 42 ? 16.469 -21.359 -2.902 1 78.88 42 PRO B C 1
ATOM 3227 O O . PRO B 1 42 ? 16.844 -21.547 -4.062 1 78.88 42 PRO B O 1
ATOM 3230 N N . ASP B 1 43 ? 17.047 -20.562 -2.121 1 78.56 43 ASP B N 1
ATOM 3231 C CA . ASP B 1 43 ? 18.203 -19.766 -2.518 1 78.56 43 ASP B CA 1
ATOM 3232 C C . ASP B 1 43 ? 19.375 -20.656 -2.9 1 78.56 43 ASP B C 1
ATOM 3234 O O . ASP B 1 43 ? 20.188 -20.297 -3.762 1 78.56 43 ASP B O 1
ATOM 3238 N N . SER B 1 44 ? 19.375 -21.812 -2.324 1 80.81 44 SER B N 1
ATOM 3239 C CA . SER B 1 44 ? 20.531 -22.688 -2.455 1 80.81 44 SER B CA 1
ATOM 3240 C C . SER B 1 44 ? 20.688 -23.203 -3.883 1 80.81 44 SER B C 1
ATOM 3242 O O . SER B 1 44 ? 21.766 -23.641 -4.285 1 80.81 44 SER B O 1
ATOM 3244 N N . ILE B 1 45 ? 19.641 -23.094 -4.625 1 84.38 45 ILE B N 1
ATOM 3245 C CA . ILE B 1 45 ? 19.75 -23.641 -5.977 1 84.38 45 ILE B CA 1
ATOM 3246 C C . ILE B 1 45 ? 19.641 -22.5 -6.996 1 84.38 45 ILE B C 1
ATOM 3248 O O . ILE B 1 45 ? 19.547 -22.75 -8.203 1 84.38 45 ILE B O 1
ATOM 3252 N N . TRP B 1 46 ? 19.609 -21.312 -6.543 1 90.06 46 TRP B N 1
ATOM 3253 C CA . TRP B 1 46 ? 19.688 -20.156 -7.426 1 90.06 46 TRP B CA 1
ATOM 3254 C C . TRP B 1 46 ? 21.141 -19.766 -7.695 1 90.06 46 TRP B C 1
ATOM 3256 O O . TRP B 1 46 ? 21.578 -18.688 -7.281 1 90.06 46 TRP B O 1
ATOM 3266 N N . THR B 1 47 ? 21.844 -20.656 -8.297 1 91.62 47 THR B N 1
ATOM 3267 C CA . THR B 1 47 ? 23.25 -20.5 -8.648 1 91.62 47 THR B CA 1
ATOM 3268 C C . THR B 1 47 ? 23.484 -20.938 -10.094 1 91.62 47 THR B C 1
ATOM 3270 O O . THR B 1 47 ? 22.688 -21.688 -10.664 1 91.62 47 THR B O 1
ATOM 3273 N N . PRO B 1 48 ? 24.609 -20.469 -10.641 1 92.25 48 PRO B N 1
ATOM 3274 C CA . PRO B 1 48 ? 24.906 -20.828 -12.023 1 92.25 48 PRO B CA 1
ATOM 3275 C C . PRO B 1 48 ? 25.047 -22.344 -12.219 1 92.25 48 PRO B C 1
ATOM 3277 O O . PRO B 1 48 ? 24.875 -22.844 -13.336 1 92.25 48 PRO B O 1
ATOM 3280 N N . GLU B 1 49 ? 25.297 -23 -11.164 1 91.38 49 GLU B N 1
ATOM 3281 C CA . GLU B 1 49 ? 25.391 -24.469 -11.219 1 91.38 49 GLU B CA 1
ATOM 3282 C C . GLU B 1 49 ? 24.047 -25.094 -11.57 1 91.38 49 GLU B C 1
ATOM 3284 O O . GLU B 1 49 ? 24 -26.078 -12.305 1 91.38 49 GLU B O 1
ATOM 3289 N N . PHE B 1 50 ? 22.984 -24.469 -11.164 1 92.38 50 PHE B N 1
ATOM 3290 C CA . PHE B 1 50 ? 21.672 -25.078 -11.297 1 92.38 50 PHE B CA 1
ATOM 3291 C C . PHE B 1 50 ? 20.859 -24.406 -12.383 1 92.38 50 PHE B C 1
ATOM 3293 O O . PHE B 1 50 ? 19.969 -25.016 -12.984 1 92.38 50 PHE B O 1
ATOM 3300 N N . THR B 1 51 ? 21.141 -23.188 -12.648 1 95.19 51 THR B N 1
ATOM 3301 C CA . THR B 1 51 ? 20.344 -22.469 -13.633 1 95.19 51 THR B CA 1
ATOM 3302 C C . THR B 1 51 ? 21.109 -21.25 -14.164 1 95.19 51 THR B C 1
ATOM 3304 O O . THR B 1 51 ? 21.781 -20.547 -13.398 1 95.19 51 THR B O 1
ATOM 3307 N N . ASP B 1 52 ? 20.984 -20.922 -15.469 1 96.06 52 ASP B N 1
ATOM 3308 C CA . ASP B 1 52 ? 21.609 -19.75 -16.047 1 96.06 52 ASP B CA 1
ATOM 3309 C C . ASP B 1 52 ? 20.797 -18.484 -15.766 1 96.06 52 ASP B C 1
ATOM 3311 O O . ASP B 1 52 ? 21.266 -17.375 -15.992 1 96.06 52 ASP B O 1
ATOM 3315 N N . LEU B 1 53 ? 19.641 -18.688 -15.156 1 95.06 53 LEU B N 1
ATOM 3316 C CA . LEU B 1 53 ? 18.828 -17.547 -14.727 1 95.06 53 LEU B CA 1
ATOM 3317 C C . LEU B 1 53 ? 19.531 -16.781 -13.617 1 95.06 53 LEU B C 1
ATOM 3319 O O . LEU B 1 53 ? 19.328 -15.57 -13.469 1 95.06 53 LEU B O 1
ATOM 3323 N N . ALA B 1 54 ? 20.328 -17.469 -12.867 1 93.94 54 ALA B N 1
ATOM 3324 C CA . ALA B 1 54 ? 21.031 -16.859 -11.742 1 93.94 54 ALA B CA 1
ATOM 3325 C C . ALA B 1 54 ? 22.062 -15.852 -12.211 1 93.94 54 ALA B C 1
ATOM 3327 O O . ALA B 1 54 ? 22.516 -15 -11.438 1 93.94 54 ALA B O 1
ATOM 3328 N N . ALA B 1 55 ? 22.453 -15.992 -13.5 1 92.69 55 ALA B N 1
ATOM 3329 C CA . ALA B 1 55 ? 23.375 -15.016 -14.078 1 92.69 55 ALA B CA 1
ATOM 3330 C C . ALA B 1 55 ? 22.672 -13.695 -14.375 1 92.69 55 ALA B C 1
ATOM 3332 O O . ALA B 1 55 ? 23.281 -12.633 -14.32 1 92.69 55 ALA B O 1
ATOM 3333 N N . ALA B 1 56 ? 21.375 -13.805 -14.57 1 90.69 56 ALA B N 1
ATOM 3334 C CA . ALA B 1 56 ? 20.609 -12.633 -14.984 1 90.69 56 ALA B CA 1
ATOM 3335 C C . ALA B 1 56 ? 19.953 -11.953 -13.789 1 90.69 56 ALA B C 1
ATOM 3337 O O . ALA B 1 56 ? 19.594 -10.773 -13.852 1 90.69 56 ALA B O 1
ATOM 3338 N N . SER B 1 57 ? 19.766 -12.656 -12.742 1 92.44 57 SER B N 1
ATOM 3339 C CA . SER B 1 57 ? 19.109 -12.156 -11.539 1 92.44 57 SER B CA 1
ATOM 3340 C C . SER B 1 57 ? 19.828 -12.617 -10.281 1 92.44 57 SER B C 1
ATOM 3342 O O . SER B 1 57 ? 20 -13.812 -10.062 1 92.44 57 SER B O 1
ATOM 3344 N N . PRO B 1 58 ? 20.172 -11.688 -9.461 1 91.31 58 PRO B N 1
ATOM 3345 C CA . PRO B 1 58 ? 20.984 -12.062 -8.297 1 91.31 58 PRO B CA 1
ATOM 3346 C C . PRO B 1 58 ? 20.188 -12.875 -7.273 1 91.31 58 PRO B C 1
ATOM 3348 O O . PRO B 1 58 ? 20.781 -13.547 -6.422 1 91.31 58 PRO B O 1
ATOM 3351 N N . SER B 1 59 ? 18.875 -12.766 -7.363 1 92.56 59 SER B N 1
ATOM 3352 C CA . SER B 1 59 ? 18.016 -13.469 -6.41 1 92.56 59 SER B CA 1
ATOM 3353 C C . SER B 1 59 ? 16.656 -13.773 -7.02 1 92.56 59 SER B C 1
ATOM 3355 O O . SER B 1 59 ? 16.125 -12.992 -7.812 1 92.56 59 SER B O 1
ATOM 3357 N N . PRO B 1 60 ? 16.078 -14.914 -6.613 1 90.75 60 PRO B N 1
ATOM 3358 C CA . PRO B 1 60 ? 14.703 -15.195 -7.055 1 90.75 60 PRO B CA 1
ATOM 3359 C C . PRO B 1 60 ? 13.648 -14.484 -6.207 1 90.75 60 PRO B C 1
ATOM 3361 O O . PRO B 1 60 ? 12.453 -14.648 -6.438 1 90.75 60 PRO B O 1
ATOM 3364 N N . HIS B 1 61 ? 14.055 -13.688 -5.156 1 93.5 61 HIS B N 1
ATOM 3365 C CA . HIS B 1 61 ? 13.148 -13.133 -4.16 1 93.5 61 HIS B CA 1
ATOM 3366 C C . HIS B 1 61 ? 13.039 -11.617 -4.293 1 93.5 61 HIS B C 1
ATOM 3368 O O . HIS B 1 61 ? 12.82 -10.914 -3.301 1 93.5 61 HIS B O 1
ATOM 3374 N N . ARG B 1 62 ? 13.156 -11.07 -5.516 1 95.56 62 ARG B N 1
ATOM 3375 C CA . ARG B 1 62 ? 13.172 -9.625 -5.73 1 95.56 62 ARG B CA 1
ATOM 3376 C C . ARG B 1 62 ? 11.758 -9.094 -5.949 1 95.56 62 ARG B C 1
ATOM 3378 O O . ARG B 1 62 ? 11.5 -8.375 -6.918 1 95.56 62 ARG B O 1
ATOM 3385 N N . HIS B 1 63 ? 10.859 -9.445 -5.02 1 97 63 HIS B N 1
ATOM 3386 C CA . HIS B 1 63 ? 9.438 -9.148 -5.137 1 97 63 HIS B CA 1
ATOM 3387 C C . HIS B 1 63 ? 9.133 -7.715 -4.723 1 97 63 HIS B C 1
ATOM 3389 O O . HIS B 1 63 ? 9.727 -7.199 -3.77 1 97 63 HIS B O 1
ATOM 3395 N N . LEU B 1 64 ? 8.203 -7.121 -5.402 1 98.62 64 LEU B N 1
ATOM 3396 C CA . LEU B 1 64 ? 7.691 -5.785 -5.121 1 98.62 64 LEU B CA 1
ATOM 3397 C C . LEU B 1 64 ? 6.324 -5.859 -4.445 1 98.62 64 LEU B C 1
ATOM 3399 O O . LEU B 1 64 ? 5.707 -6.926 -4.402 1 98.62 64 LEU B O 1
ATOM 3403 N N . ASP B 1 65 ? 5.926 -4.727 -3.838 1 98.75 65 ASP B N 1
ATOM 3404 C CA . ASP B 1 65 ? 4.586 -4.598 -3.279 1 98.75 65 ASP B CA 1
ATOM 3405 C C . ASP B 1 65 ? 3.529 -4.602 -4.379 1 98.75 65 ASP B C 1
ATOM 3407 O O . ASP B 1 65 ? 3.412 -3.641 -5.141 1 98.75 65 ASP B O 1
ATOM 3411 N N . GLY B 1 66 ? 2.758 -5.641 -4.406 1 98.69 66 GLY B N 1
ATOM 3412 C CA . GLY B 1 66 ? 1.8 -5.832 -5.48 1 98.69 66 GLY B CA 1
ATOM 3413 C C . GLY B 1 66 ? 0.757 -4.73 -5.555 1 98.69 66 GLY B C 1
ATOM 3414 O O . GLY B 1 66 ? 0.325 -4.348 -6.645 1 98.69 66 GLY B O 1
ATOM 3415 N N . LEU B 1 67 ? 0.331 -4.188 -4.414 1 98.88 67 LEU B N 1
ATOM 3416 C CA . LEU B 1 67 ? -0.717 -3.172 -4.41 1 98.88 67 LEU B CA 1
ATOM 3417 C C . LEU B 1 67 ? -0.169 -1.823 -4.867 1 98.88 67 LEU B C 1
ATOM 3419 O O . LEU B 1 67 ? -0.879 -1.044 -5.508 1 98.88 67 LEU B O 1
ATOM 3423 N N . ALA B 1 68 ? 1.112 -1.529 -4.562 1 98.88 68 ALA B N 1
ATOM 3424 C CA . ALA B 1 68 ? 1.734 -0.321 -5.094 1 98.88 68 ALA B CA 1
ATOM 3425 C C . ALA B 1 68 ? 1.86 -0.393 -6.613 1 98.88 68 ALA B C 1
ATOM 3427 O O . ALA B 1 68 ? 1.57 0.581 -7.312 1 98.88 68 ALA B O 1
ATOM 3428 N N . VAL B 1 69 ? 2.234 -1.544 -7.125 1 98.94 69 VAL B N 1
ATOM 3429 C CA . VAL B 1 69 ? 2.33 -1.725 -8.57 1 98.94 69 VAL B CA 1
ATOM 3430 C C . VAL B 1 69 ? 0.94 -1.635 -9.195 1 98.94 69 VAL B C 1
ATOM 3432 O O . VAL B 1 69 ? 0.775 -1.064 -10.273 1 98.94 69 VAL B O 1
ATOM 3435 N N . ALA B 1 70 ? -0.058 -2.199 -8.508 1 98.94 70 ALA B N 1
ATOM 3436 C CA . ALA B 1 70 ? -1.431 -2.113 -9 1 98.94 70 ALA B CA 1
ATOM 3437 C C . ALA B 1 70 ? -1.883 -0.659 -9.109 1 98.94 70 ALA B C 1
ATOM 3439 O O . ALA B 1 70 ? -2.549 -0.282 -10.078 1 98.94 70 ALA B O 1
ATOM 3440 N N . ALA B 1 71 ? -1.527 0.157 -8.125 1 98.94 71 ALA B N 1
ATOM 3441 C CA . ALA B 1 71 ? -1.879 1.574 -8.156 1 98.94 71 ALA B CA 1
ATOM 3442 C C . ALA B 1 71 ? -1.236 2.273 -9.352 1 98.94 71 ALA B C 1
ATOM 3444 O O . ALA B 1 71 ? -1.885 3.07 -10.031 1 98.94 71 ALA B O 1
ATOM 3445 N N . ALA B 1 72 ? 0.032 1.975 -9.633 1 98.94 72 ALA B N 1
ATOM 3446 C CA . ALA B 1 72 ? 0.724 2.52 -10.797 1 98.94 72 ALA B CA 1
ATOM 3447 C C . ALA B 1 72 ? 0.058 2.066 -12.094 1 98.94 72 ALA B C 1
ATOM 3449 O O . ALA B 1 72 ? -0.217 2.881 -12.977 1 98.94 72 ALA B O 1
ATOM 3450 N N . ALA B 1 73 ? -0.258 0.756 -12.156 1 98.88 73 ALA B N 1
ATOM 3451 C CA . ALA B 1 73 ? -0.885 0.199 -13.352 1 98.88 73 ALA B CA 1
ATOM 3452 C C . ALA B 1 73 ? -2.268 0.805 -13.578 1 98.88 73 ALA B C 1
ATOM 3454 O O . ALA B 1 73 ? -2.691 0.985 -14.727 1 98.88 73 ALA B O 1
ATOM 3455 N N . ALA B 1 74 ? -2.936 1.116 -12.492 1 98.88 74 ALA B N 1
ATOM 3456 C CA . ALA B 1 74 ? -4.293 1.651 -12.555 1 98.88 74 ALA B CA 1
ATOM 3457 C C . ALA B 1 74 ? -4.336 2.938 -13.383 1 98.88 74 ALA B C 1
ATOM 3459 O O . ALA B 1 74 ? -5.246 3.133 -14.188 1 98.88 74 ALA B O 1
ATOM 3460 N N . VAL B 1 75 ? -3.312 3.812 -13.227 1 98.69 75 VAL B N 1
ATOM 3461 C CA . VAL B 1 75 ? -3.348 5.113 -13.891 1 98.69 75 VAL B CA 1
ATOM 3462 C C . VAL B 1 75 ? -2.668 5.02 -15.25 1 98.69 75 VAL B C 1
ATOM 3464 O O . VAL B 1 75 ? -2.688 5.977 -16.031 1 98.69 75 VAL B O 1
ATOM 3467 N N . LEU B 1 76 ? -2.084 3.852 -15.57 1 98.5 76 LEU B N 1
ATOM 3468 C CA . LEU B 1 76 ? -1.426 3.656 -16.859 1 98.5 76 LEU B CA 1
ATOM 3469 C C . LEU B 1 76 ? -2.303 2.836 -17.797 1 98.5 76 LEU B C 1
ATOM 3471 O O . LEU B 1 76 ? -1.935 2.602 -18.953 1 98.5 76 LEU B O 1
ATOM 3475 N N . THR B 1 77 ? -3.447 2.303 -17.297 1 98.5 77 THR B N 1
ATOM 3476 C CA . THR B 1 77 ? -4.395 1.535 -18.109 1 98.5 77 THR B CA 1
ATOM 3477 C C . THR B 1 77 ? -5.789 2.158 -18.031 1 98.5 77 THR B C 1
ATOM 3479 O O . THR B 1 77 ? -6.055 3.002 -17.172 1 98.5 77 THR B O 1
ATOM 3482 N N . GLU B 1 78 ? -6.727 1.675 -18.922 1 97.75 78 GLU B N 1
ATOM 3483 C CA . GLU B 1 78 ? -8.031 2.33 -19 1 97.75 78 GLU B CA 1
ATOM 3484 C C . GLU B 1 78 ? -9.156 1.31 -19.156 1 97.75 78 GLU B C 1
ATOM 3486 O O . GLU B 1 78 ? -10.32 1.625 -18.922 1 97.75 78 GLU B O 1
ATOM 3491 N N . ASN B 1 79 ? -8.852 0.082 -19.531 1 97.69 79 ASN B N 1
ATOM 3492 C CA . ASN B 1 79 ? -9.914 -0.792 -20.016 1 97.69 79 ASN B CA 1
ATOM 3493 C C . ASN B 1 79 ? -10.047 -2.043 -19.156 1 97.69 79 ASN B C 1
ATOM 3495 O O . ASN B 1 79 ? -11.148 -2.406 -18.75 1 97.69 79 ASN B O 1
ATOM 3499 N N . VAL B 1 80 ? -8.938 -2.621 -18.844 1 97.25 80 VAL B N 1
ATOM 3500 C CA . VAL B 1 80 ? -8.93 -3.984 -18.312 1 97.25 80 VAL B CA 1
ATOM 3501 C C . VAL B 1 80 ? -8.914 -3.949 -16.797 1 97.25 80 VAL B C 1
ATOM 3503 O O . VAL B 1 80 ? -8.211 -3.133 -16.188 1 97.25 80 VAL B O 1
ATOM 3506 N N . PRO B 1 81 ? -9.727 -4.77 -16.109 1 98.5 81 PRO B N 1
ATOM 3507 C CA . PRO B 1 81 ? -9.648 -4.871 -14.648 1 98.5 81 PRO B CA 1
ATOM 3508 C C . PRO B 1 81 ? -8.266 -5.281 -14.156 1 98.5 81 PRO B C 1
ATOM 3510 O O . PRO B 1 81 ? -7.551 -6.004 -14.852 1 98.5 81 PRO B O 1
ATOM 3513 N N . LEU B 1 82 ? -7.871 -4.766 -13.039 1 98.81 82 LEU B N 1
ATOM 3514 C CA . LEU B 1 82 ? -6.656 -5.133 -12.328 1 98.81 82 LEU B CA 1
ATOM 3515 C C . LEU B 1 82 ? -6.98 -5.965 -11.094 1 98.81 82 LEU B C 1
ATOM 3517 O O . LEU B 1 82 ? -7.805 -5.559 -10.266 1 98.81 82 LEU B O 1
ATOM 3521 N N . VAL B 1 83 ? -6.359 -7.156 -10.891 1 98.88 83 VAL B N 1
ATOM 3522 C CA . VAL B 1 83 ? -6.715 -8.07 -9.812 1 98.88 83 VAL B CA 1
ATOM 3523 C C . VAL B 1 83 ? -5.477 -8.391 -8.977 1 98.88 83 VAL B C 1
ATOM 3525 O O . VAL B 1 83 ? -4.465 -8.859 -9.508 1 98.88 83 VAL B O 1
ATOM 3528 N N . SER B 1 84 ? -5.52 -8.078 -7.699 1 98.69 84 SER B N 1
ATOM 3529 C CA . SER B 1 84 ? -4.488 -8.648 -6.836 1 98.69 84 SER B CA 1
ATOM 3530 C C . SER B 1 84 ? -4.621 -10.164 -6.738 1 98.69 84 SER B C 1
ATOM 3532 O O . SER B 1 84 ? -5.668 -10.672 -6.348 1 98.69 84 SER B O 1
ATOM 3534 N N . ALA B 1 85 ? -3.576 -10.992 -6.973 1 96.88 85 ALA B N 1
ATOM 3535 C CA . ALA B 1 85 ? -3.697 -12.445 -7.121 1 96.88 85 ALA B CA 1
ATOM 3536 C C . ALA B 1 85 ? -2.625 -13.172 -6.316 1 96.88 85 ALA B C 1
ATOM 3538 O O . ALA B 1 85 ? -1.719 -13.781 -6.887 1 96.88 85 ALA B O 1
ATOM 3539 N N . VAL B 1 86 ? -2.719 -13.086 -5.074 1 95.5 86 VAL B N 1
ATOM 3540 C CA . VAL B 1 86 ? -3.621 -12.445 -4.121 1 95.5 86 VAL B CA 1
ATOM 3541 C C . VAL B 1 86 ? -2.812 -11.727 -3.047 1 95.5 86 VAL B C 1
ATOM 3543 O O . VAL B 1 86 ? -1.61 -11.961 -2.902 1 95.5 86 VAL B O 1
ATOM 3546 N N . VAL B 1 87 ? -3.418 -10.852 -2.371 1 97.56 87 VAL B N 1
ATOM 3547 C CA . VAL B 1 87 ? -2.887 -10.281 -1.137 1 97.56 87 VAL B CA 1
ATOM 3548 C C . VAL B 1 87 ? -3.473 -11.016 0.066 1 97.56 87 VAL B C 1
ATOM 3550 O O . VAL B 1 87 ? -4.629 -11.438 0.037 1 97.56 87 VAL B O 1
ATOM 3553 N N . ASP B 1 88 ? -2.596 -11.234 1.077 1 96.44 88 ASP B N 1
ATOM 3554 C CA . ASP B 1 88 ? -3.104 -11.93 2.256 1 96.44 88 ASP B CA 1
ATOM 3555 C C . ASP B 1 88 ? -3.611 -10.945 3.303 1 96.44 88 ASP B C 1
ATOM 3557 O O . ASP B 1 88 ? -3.283 -9.758 3.252 1 96.44 88 ASP B O 1
ATOM 3561 N N . THR B 1 89 ? -4.402 -11.453 4.219 1 96.31 89 THR B N 1
ATOM 3562 C CA . THR B 1 89 ? -4.977 -10.625 5.277 1 96.31 89 THR B CA 1
ATOM 3563 C C . THR B 1 89 ? -4.148 -10.727 6.555 1 96.31 89 THR B C 1
ATOM 3565 O O . THR B 1 89 ? -4.641 -10.43 7.645 1 96.31 89 THR B O 1
ATOM 3568 N N . VAL B 1 90 ? -2.908 -11.266 6.418 1 95.56 90 VAL B N 1
ATOM 3569 C CA . VAL B 1 90 ? -2.025 -11.406 7.57 1 95.56 90 VAL B CA 1
ATOM 3570 C C . VAL B 1 90 ? -1.026 -10.25 7.602 1 95.56 90 VAL B C 1
ATOM 3572 O O . VAL B 1 90 ? -0.921 -9.547 8.602 1 95.56 90 VAL B O 1
ATOM 3575 N N . ARG B 1 91 ? -0.469 -9.992 6.465 1 96.69 91 ARG B N 1
ATOM 3576 C CA . ARG B 1 91 ? 0.562 -8.961 6.402 1 96.69 91 ARG B CA 1
ATOM 3577 C C . ARG B 1 91 ? -0.059 -7.57 6.406 1 96.69 91 ARG B C 1
ATOM 3579 O O . ARG B 1 91 ? 0.582 -6.598 6.816 1 96.69 91 ARG B O 1
ATOM 3586 N N . ARG B 1 92 ? -1.3 -7.449 6 1 97.19 92 ARG B N 1
ATOM 3587 C CA . ARG B 1 92 ? -1.996 -6.168 5.934 1 97.19 92 ARG B CA 1
ATOM 3588 C C . ARG B 1 92 ? -3.285 -6.203 6.75 1 97.19 92 ARG B C 1
ATOM 3590 O O . ARG B 1 92 ? -4.117 -7.094 6.562 1 97.19 92 ARG B O 1
ATOM 3597 N N . HIS B 1 93 ? -3.418 -5.258 7.609 1 97.5 93 HIS B N 1
ATOM 3598 C CA . HIS B 1 93 ? -4.629 -5.137 8.414 1 97.5 93 HIS B CA 1
ATOM 3599 C C . HIS B 1 93 ? -5.855 -4.906 7.535 1 97.5 93 HIS B C 1
ATOM 3601 O O . HIS B 1 93 ? -5.797 -4.141 6.57 1 97.5 93 HIS B O 1
ATOM 3607 N N . PRO B 1 94 ? -7.035 -5.535 7.879 1 98.25 94 PRO B N 1
ATOM 3608 C CA . PRO B 1 94 ? -8.195 -5.449 6.992 1 98.25 94 PRO B CA 1
ATOM 3609 C C . PRO B 1 94 ? -8.703 -4.016 6.816 1 98.25 94 PRO B C 1
ATOM 3611 O O . PRO B 1 94 ? -9.203 -3.664 5.746 1 98.25 94 PRO B O 1
ATOM 3614 N N . ALA B 1 95 ? -8.57 -3.162 7.832 1 98.31 95 ALA B N 1
ATOM 3615 C CA . ALA B 1 95 ? -8.977 -1.768 7.68 1 98.31 95 ALA B CA 1
ATOM 3616 C C . ALA B 1 95 ? -8.109 -1.055 6.648 1 98.31 95 ALA B C 1
ATOM 3618 O O . ALA B 1 95 ? -8.602 -0.253 5.852 1 98.31 95 ALA B O 1
ATOM 3619 N N . MET B 1 96 ? -6.816 -1.368 6.633 1 98.31 96 MET B N 1
ATOM 3620 C CA . MET B 1 96 ? -5.906 -0.796 5.645 1 98.31 96 MET B CA 1
ATOM 3621 C C . MET B 1 96 ? -6.215 -1.328 4.25 1 98.31 96 MET B C 1
ATOM 3623 O O . MET B 1 96 ? -6.227 -0.567 3.279 1 98.31 96 MET B O 1
ATOM 3627 N N . LEU B 1 97 ? -6.508 -2.605 4.195 1 98.69 97 LEU B N 1
ATOM 3628 C CA . LEU B 1 97 ? -6.859 -3.199 2.912 1 98.69 97 LEU B CA 1
ATOM 3629 C C . LEU B 1 97 ? -8.125 -2.561 2.348 1 98.69 97 LEU B C 1
ATOM 3631 O O . LEU B 1 97 ? -8.219 -2.312 1.143 1 98.69 97 LEU B O 1
ATOM 3635 N N . ALA B 1 98 ? -9.086 -2.33 3.238 1 98.81 98 ALA B N 1
ATOM 3636 C CA . ALA B 1 98 ? -10.328 -1.688 2.816 1 98.81 98 ALA B CA 1
ATOM 3637 C C . ALA B 1 98 ? -10.055 -0.324 2.188 1 98.81 98 ALA B C 1
ATOM 3639 O O . ALA B 1 98 ? -10.562 -0.015 1.11 1 98.81 98 ALA B O 1
ATOM 3640 N N . GLN B 1 99 ? -9.211 0.46 2.805 1 98.75 99 GLN B N 1
ATOM 3641 C CA . GLN B 1 99 ? -8.898 1.79 2.295 1 98.75 99 GLN B CA 1
ATOM 3642 C C . GLN B 1 99 ? -8.086 1.708 1.004 1 98.75 99 GLN B C 1
ATOM 3644 O O . GLN B 1 99 ? -8.383 2.41 0.035 1 98.75 99 GLN B O 1
ATOM 3649 N N . THR B 1 100 ? -7.09 0.833 0.983 1 98.88 100 THR B N 1
ATOM 3650 C CA . THR B 1 100 ? -6.227 0.702 -0.183 1 98.88 100 THR B CA 1
ATOM 3651 C C . THR B 1 100 ? -7.027 0.26 -1.404 1 98.88 100 THR B C 1
ATOM 3653 O O . THR B 1 100 ? -6.852 0.8 -2.498 1 98.88 100 THR B O 1
ATOM 3656 N N . ALA B 1 101 ? -7.93 -0.657 -1.186 1 98.94 101 ALA B N 1
ATOM 3657 C CA . ALA B 1 101 ? -8.734 -1.165 -2.295 1 98.94 101 ALA B CA 1
ATOM 3658 C C . ALA B 1 101 ? -9.617 -0.066 -2.881 1 98.94 101 ALA B C 1
ATOM 3660 O O . ALA B 1 101 ? -9.695 0.085 -4.102 1 98.94 101 ALA B O 1
ATOM 3661 N N . LEU B 1 102 ? -10.25 0.693 -2.027 1 98.88 102 LEU B N 1
ATOM 3662 C CA . LEU B 1 102 ? -11.07 1.801 -2.51 1 98.88 102 LEU B CA 1
ATOM 3663 C C . LEU B 1 102 ? -10.219 2.83 -3.24 1 98.88 102 LEU B C 1
ATOM 3665 O O . LEU B 1 102 ? -10.633 3.379 -4.262 1 98.88 102 LEU B O 1
ATOM 3669 N N . THR B 1 103 ? -9.023 3.094 -2.719 1 98.94 103 THR B N 1
ATOM 3670 C CA . THR B 1 103 ? -8.117 4.043 -3.35 1 98.94 103 THR B CA 1
ATOM 3671 C C . THR B 1 103 ? -7.758 3.588 -4.762 1 98.94 103 THR B C 1
ATOM 3673 O O . THR B 1 103 ? -7.883 4.355 -5.719 1 98.94 103 THR B O 1
ATOM 3676 N N . ILE B 1 104 ? -7.348 2.336 -4.902 1 98.94 104 ILE B N 1
ATOM 3677 C CA . ILE B 1 104 ? -6.945 1.833 -6.211 1 98.94 104 ILE B CA 1
ATOM 3678 C C . ILE B 1 104 ? -8.156 1.767 -7.133 1 98.94 104 ILE B C 1
ATOM 3680 O O . ILE B 1 104 ? -8.047 2.02 -8.336 1 98.94 104 ILE B O 1
ATOM 3684 N N . GLN B 1 105 ? -9.32 1.477 -6.59 1 98.88 105 GLN B N 1
ATOM 3685 C CA . GLN B 1 105 ? -10.539 1.499 -7.387 1 98.88 105 GLN B CA 1
ATOM 3686 C C . GLN B 1 105 ? -10.758 2.871 -8.016 1 98.88 105 GLN B C 1
ATOM 3688 O O . GLN B 1 105 ? -11.102 2.971 -9.203 1 98.88 105 GLN B O 1
ATOM 3693 N N . HIS B 1 106 ? -10.57 3.912 -7.227 1 98.81 106 HIS B N 1
ATOM 3694 C CA . HIS B 1 106 ? -10.719 5.262 -7.762 1 98.81 106 HIS B CA 1
ATOM 3695 C C . HIS B 1 106 ? -9.648 5.559 -8.812 1 98.81 106 HIS B C 1
ATOM 3697 O O . HIS B 1 106 ? -9.945 6.145 -9.852 1 98.81 106 HIS B O 1
ATOM 3703 N N . LEU B 1 107 ? -8.414 5.152 -8.555 1 98.81 107 LEU B N 1
ATOM 3704 C CA . LEU B 1 107 ? -7.336 5.34 -9.523 1 98.81 107 LEU B CA 1
ATOM 3705 C C . LEU B 1 107 ? -7.633 4.605 -10.82 1 98.81 107 LEU B C 1
ATOM 3707 O O . LEU B 1 107 ? -7.273 5.078 -11.906 1 98.81 107 LEU B O 1
ATOM 3711 N N . ALA B 1 108 ? -8.344 3.459 -10.703 1 98.75 108 ALA B N 1
ATOM 3712 C CA . ALA B 1 108 ? -8.617 2.586 -11.844 1 98.75 108 ALA B CA 1
ATOM 3713 C C . ALA B 1 108 ? -10 2.852 -12.422 1 98.75 108 ALA B C 1
ATOM 3715 O O . ALA B 1 108 ? -10.438 2.16 -13.344 1 98.75 108 ALA B O 1
ATOM 3716 N N . LYS B 1 109 ? -10.742 3.793 -11.859 1 98.19 109 LYS B N 1
ATOM 3717 C CA . LYS B 1 109 ? -12.086 4.148 -12.305 1 98.19 109 LYS B CA 1
ATOM 3718 C C . LYS B 1 109 ? -13.016 2.938 -12.273 1 98.19 109 LYS B C 1
ATOM 3720 O O . LYS B 1 109 ? -13.688 2.641 -13.266 1 98.19 109 LYS B O 1
ATOM 3725 N N . GLY B 1 110 ? -12.898 2.219 -11.18 1 98.56 110 GLY B N 1
ATOM 3726 C CA . GLY B 1 110 ? -13.852 1.16 -10.898 1 98.56 110 GLY B CA 1
ATOM 3727 C C . GLY B 1 110 ? -13.359 -0.214 -11.305 1 98.56 110 GLY B C 1
ATOM 3728 O O . GLY B 1 110 ? -14.023 -1.221 -11.055 1 98.56 110 GLY B O 1
ATOM 3729 N N . ARG B 1 111 ? -12.156 -0.36 -11.844 1 98.5 111 ARG B N 1
ATOM 3730 C CA . ARG B 1 111 ? -11.734 -1.595 -12.5 1 98.5 111 ARG B CA 1
ATOM 3731 C C . ARG B 1 111 ? -10.93 -2.473 -11.547 1 98.5 111 ARG B C 1
ATOM 3733 O O . ARG B 1 111 ? -10.547 -3.592 -11.898 1 98.5 111 ARG B O 1
ATOM 3740 N N . PHE B 1 112 ? -10.68 -2.023 -10.352 1 98.88 112 PHE B N 1
ATOM 3741 C CA . PHE B 1 112 ? -9.844 -2.799 -9.445 1 98.88 112 PHE B CA 1
ATOM 3742 C C . PHE B 1 112 ? -10.656 -3.898 -8.766 1 98.88 112 PHE B C 1
ATOM 3744 O O . PHE B 1 112 ? -11.773 -3.662 -8.312 1 98.88 112 PHE B O 1
ATOM 3751 N N . ILE B 1 113 ? -10.125 -5.102 -8.688 1 98.88 113 ILE B N 1
ATOM 3752 C CA . ILE B 1 113 ? -10.664 -6.258 -7.973 1 98.88 113 ILE B CA 1
ATOM 3753 C C . ILE B 1 113 ? -9.695 -6.676 -6.867 1 98.88 113 ILE B C 1
ATOM 3755 O O . ILE B 1 113 ? -8.508 -6.891 -7.121 1 98.88 113 ILE B O 1
ATOM 3759 N N . LEU B 1 114 ? -10.211 -6.738 -5.656 1 98.88 114 LEU B N 1
ATOM 3760 C CA . LEU B 1 114 ? -9.398 -7.133 -4.512 1 98.88 114 LEU B CA 1
ATOM 3761 C C . LEU B 1 114 ? -9.359 -8.648 -4.367 1 98.88 114 LEU B C 1
ATOM 3763 O O . LEU B 1 114 ? -10.305 -9.25 -3.838 1 98.88 114 LEU B O 1
ATOM 3767 N N . GLY B 1 115 ? -8.281 -9.227 -4.891 1 98.81 115 GLY B N 1
ATOM 3768 C CA . GLY B 1 115 ? -8.062 -10.648 -4.668 1 98.81 115 GLY B CA 1
ATOM 3769 C C . GLY B 1 115 ? -7.34 -10.945 -3.367 1 98.81 115 GLY B C 1
ATOM 3770 O O . GLY B 1 115 ? -6.254 -10.414 -3.119 1 98.81 115 GLY B O 1
ATOM 3771 N N . LEU B 1 116 ? -7.961 -11.828 -2.604 1 98.69 116 LEU B N 1
ATOM 3772 C CA . LEU B 1 116 ? -7.469 -12.086 -1.255 1 98.69 116 LEU B CA 1
ATOM 3773 C C . LEU B 1 116 ? -7.219 -13.578 -1.047 1 98.69 116 LEU B C 1
ATOM 3775 O O . LEU B 1 116 ? -7.84 -14.414 -1.704 1 98.69 116 LEU B O 1
ATOM 3779 N N . GLY B 1 117 ? -6.301 -13.875 -0.17 1 97.19 117 GLY B N 1
ATOM 3780 C CA . GLY B 1 117 ? -6.055 -15.203 0.351 1 97.19 117 GLY B CA 1
ATOM 3781 C C . GLY B 1 117 ? -5.703 -15.211 1.826 1 97.19 117 GLY B C 1
ATOM 3782 O O . GLY B 1 117 ? -5.469 -14.156 2.42 1 97.19 117 GLY B O 1
ATOM 3783 N N . SER B 1 118 ? -5.648 -16.391 2.398 1 94.69 118 SER B N 1
ATOM 3784 C CA . SER B 1 118 ? -5.426 -16.516 3.836 1 94.69 118 SER B CA 1
ATOM 3785 C C . SER B 1 118 ? -3.945 -16.391 4.18 1 94.69 118 SER B C 1
ATOM 3787 O O . SER B 1 118 ? -3.584 -16.234 5.348 1 94.69 118 SER B O 1
ATOM 3789 N N . GLY B 1 119 ? -3.113 -16.469 3.182 1 90.81 119 GLY B N 1
ATOM 3790 C CA . GLY B 1 119 ? -1.691 -16.281 3.42 1 90.81 119 GLY B CA 1
ATOM 3791 C C . GLY B 1 119 ? -0.893 -17.562 3.346 1 90.81 119 GLY B C 1
ATOM 3792 O O . GLY B 1 119 ? -1.465 -18.641 3.23 1 90.81 119 GLY B O 1
ATOM 3793 N N . GLU B 1 120 ? 0.451 -17.391 3.25 1 88 120 GLU B N 1
ATOM 3794 C CA . GLU B 1 120 ? 1.428 -18.469 3.236 1 88 120 GLU B CA 1
ATOM 3795 C C . GLU B 1 120 ? 2.502 -18.266 4.301 1 88 120 GLU B C 1
ATOM 3797 O O . GLU B 1 120 ? 2.932 -17.125 4.539 1 88 120 GLU B O 1
ATOM 3802 N N . SER B 1 121 ? 2.98 -19.312 4.859 1 88.25 121 SER B N 1
ATOM 3803 C CA . SER B 1 121 ? 3.896 -19.234 5.992 1 88.25 121 SER B CA 1
ATOM 3804 C C . SER B 1 121 ? 5.211 -18.562 5.602 1 88.25 121 SER B C 1
ATOM 3806 O O . SER B 1 121 ? 5.766 -17.781 6.367 1 88.25 121 SER B O 1
ATOM 3808 N N . GLU B 1 122 ? 5.707 -18.844 4.387 1 86.38 122 GLU B N 1
ATOM 3809 C CA . GLU B 1 122 ? 7.012 -18.344 3.969 1 86.38 122 GLU B CA 1
ATOM 3810 C C . GLU B 1 122 ? 6.992 -16.828 3.814 1 86.38 122 GLU B C 1
ATOM 3812 O O . GLU B 1 122 ? 8.039 -16.172 3.904 1 86.38 122 GLU B O 1
ATOM 3817 N N . ASN B 1 123 ? 5.816 -16.234 3.621 1 91.12 123 ASN B N 1
ATOM 3818 C CA . ASN B 1 123 ? 5.68 -14.797 3.438 1 91.12 123 ASN B CA 1
ATOM 3819 C C . ASN B 1 123 ? 5.293 -14.102 4.738 1 91.12 123 ASN B C 1
ATOM 3821 O O . ASN B 1 123 ? 5.184 -12.875 4.785 1 91.12 123 ASN B O 1
ATOM 3825 N N . THR B 1 124 ? 5.09 -14.875 5.898 1 93.44 124 THR B N 1
ATOM 3826 C CA . THR B 1 124 ? 4.539 -14.266 7.109 1 93.44 124 THR B CA 1
ATOM 3827 C C . THR B 1 124 ? 5.441 -14.539 8.305 1 93.44 124 THR B C 1
ATOM 3829 O O . THR B 1 124 ? 5.969 -13.609 8.922 1 93.44 124 THR B O 1
ATOM 3832 N N . LEU B 1 125 ? 5.832 -15.812 8.492 1 92.38 125 LEU B N 1
ATOM 3833 C CA . LEU B 1 125 ? 6.492 -16.234 9.719 1 92.38 125 LEU B CA 1
ATOM 3834 C C . LEU B 1 125 ? 7.867 -15.594 9.852 1 92.38 125 LEU B C 1
ATOM 3836 O O . LEU B 1 125 ? 8.234 -15.109 10.922 1 92.38 125 LEU B O 1
ATOM 3840 N N . PRO B 1 126 ? 8.656 -15.547 8.75 1 93.06 126 PRO B N 1
ATOM 3841 C CA . PRO B 1 126 ? 9.984 -14.953 8.891 1 93.06 126 PRO B CA 1
ATOM 3842 C C . PRO B 1 126 ? 9.938 -13.484 9.32 1 93.06 126 PRO B C 1
ATOM 3844 O O . PRO B 1 126 ? 10.906 -12.961 9.875 1 93.06 126 PRO B O 1
ATOM 3847 N N . TYR B 1 127 ? 8.781 -12.859 9.148 1 96.38 127 TYR B N 1
ATOM 3848 C CA . TYR B 1 127 ? 8.664 -11.43 9.406 1 96.38 127 TYR B CA 1
ATOM 3849 C C . TYR B 1 127 ? 7.949 -11.172 10.727 1 96.38 127 TYR B C 1
ATOM 3851 O O . TYR B 1 127 ? 7.652 -10.023 11.07 1 96.38 127 TYR B O 1
ATOM 3859 N N . GLY B 1 128 ? 7.586 -12.258 11.398 1 96.25 128 GLY B N 1
ATOM 3860 C CA . GLY B 1 128 ? 7.082 -12.133 12.758 1 96.25 128 GLY B CA 1
ATOM 3861 C C . GLY B 1 128 ? 5.57 -12.039 12.828 1 96.25 128 GLY B C 1
ATOM 3862 O O . GLY B 1 128 ? 5.012 -11.766 13.898 1 96.25 128 GLY B O 1
ATOM 3863 N N . PHE B 1 129 ? 4.871 -12.195 11.773 1 95.94 129 PHE B N 1
ATOM 3864 C CA . PHE B 1 129 ? 3.414 -12.18 11.789 1 95.94 129 PHE B CA 1
ATOM 3865 C C . PHE B 1 129 ? 2.867 -13.438 12.445 1 95.94 129 PHE B C 1
ATOM 3867 O O . PHE B 1 129 ? 3.449 -14.516 12.32 1 95.94 129 PHE B O 1
ATOM 3874 N N . ASP B 1 130 ? 1.732 -13.266 13.109 1 92.06 130 ASP B N 1
ATOM 3875 C CA . ASP B 1 130 ? 1.021 -14.414 13.656 1 92.06 130 ASP B CA 1
ATOM 3876 C C . ASP B 1 130 ? 0.26 -15.164 12.57 1 92.06 130 ASP B C 1
ATOM 3878 O O . ASP B 1 130 ? -0.643 -14.609 11.938 1 92.06 130 ASP B O 1
ATOM 3882 N N . PHE B 1 131 ? 0.627 -16.344 12.398 1 90.81 131 PHE B N 1
ATOM 3883 C CA . PHE B 1 131 ? 0.003 -17.141 11.344 1 90.81 131 PHE B CA 1
ATOM 3884 C C . PHE B 1 131 ? -0.805 -18.281 11.945 1 90.81 131 PHE B C 1
ATOM 3886 O O . PHE B 1 131 ? -1.025 -19.312 11.289 1 90.81 131 PHE B O 1
ATOM 3893 N N . ALA B 1 132 ? -1.261 -17.969 13.164 1 90.44 132 ALA B N 1
ATOM 3894 C CA . ALA B 1 132 ? -2.148 -18.938 13.797 1 90.44 132 ALA B CA 1
ATOM 3895 C C . ALA B 1 132 ? -3.574 -18.797 13.266 1 90.44 132 ALA B C 1
ATOM 3897 O O . ALA B 1 132 ? -4.082 -17.688 13.102 1 90.44 132 ALA B O 1
ATOM 3898 N N . ARG B 1 133 ? -4.281 -19.797 12.867 1 94.31 133 ARG B N 1
ATOM 3899 C CA . ARG B 1 133 ? -5.668 -19.875 12.422 1 94.31 133 ARG B CA 1
ATOM 3900 C C . ARG B 1 133 ? -5.914 -18.953 11.234 1 94.31 133 ARG B C 1
ATOM 3902 O O . ARG B 1 133 ? -6.836 -18.141 11.25 1 94.31 133 ARG B O 1
ATOM 3909 N N . PRO B 1 134 ? -5.109 -18.984 10.188 1 94.06 134 PRO B N 1
ATOM 3910 C CA . PRO B 1 134 ? -5.168 -18.031 9.062 1 94.06 134 PRO B CA 1
ATOM 3911 C C . PRO B 1 134 ? -6.535 -18.016 8.383 1 94.06 134 PRO B C 1
ATOM 3913 O O . PRO B 1 134 ? -6.977 -16.969 7.906 1 94.06 134 PRO B O 1
ATOM 3916 N N . VAL B 1 135 ? -7.293 -19.156 8.406 1 96.88 135 VAL B N 1
ATOM 3917 C CA . VAL B 1 135 ? -8.578 -19.219 7.719 1 96.88 135 VAL B CA 1
ATOM 3918 C C . VAL B 1 135 ? -9.633 -18.453 8.516 1 96.88 135 VAL B C 1
ATOM 3920 O O . VAL B 1 135 ? -10.406 -17.688 7.945 1 96.88 135 VAL B O 1
ATOM 3923 N N . SER B 1 136 ? -9.625 -18.672 9.883 1 97.5 136 SER B N 1
ATOM 3924 C CA . SER B 1 136 ? -10.555 -17.922 10.727 1 97.5 136 SER B CA 1
ATOM 3925 C C . SER B 1 136 ? -10.273 -16.422 10.672 1 97.5 136 SER B C 1
ATOM 3927 O O . SER B 1 136 ? -11.203 -15.617 10.633 1 97.5 136 SER B O 1
ATOM 3929 N N . ARG B 1 137 ? -9.031 -16.125 10.703 1 97.19 137 ARG B N 1
ATOM 3930 C CA . ARG B 1 137 ? -8.625 -14.719 10.602 1 97.19 137 ARG B CA 1
ATOM 3931 C C . ARG B 1 137 ? -9.086 -14.117 9.273 1 97.19 137 ARG B C 1
ATOM 3933 O O . ARG B 1 137 ? -9.547 -12.977 9.234 1 97.19 137 ARG B O 1
ATOM 3940 N N . PHE B 1 138 ? -9 -14.891 8.227 1 98.31 138 PHE B N 1
ATOM 3941 C CA . PHE B 1 138 ? -9.398 -14.461 6.895 1 98.31 138 PHE B CA 1
ATOM 3942 C C . PHE B 1 138 ? -10.883 -14.141 6.848 1 98.31 138 PHE B C 1
ATOM 3944 O O . PHE B 1 138 ? -11.281 -13.094 6.34 1 98.31 138 PHE B O 1
ATOM 3951 N N . GLU B 1 139 ? -11.609 -15 7.328 1 98.38 139 GLU B N 1
ATOM 3952 C CA . GLU B 1 139 ? -13.055 -14.797 7.305 1 98.38 139 GLU B CA 1
ATOM 3953 C C . GLU B 1 139 ? -13.453 -13.547 8.086 1 98.38 139 GLU B C 1
ATOM 3955 O O . GLU B 1 139 ? -14.297 -12.773 7.633 1 98.38 139 GLU B O 1
ATOM 3960 N N . GLU B 1 140 ? -12.859 -13.391 9.273 1 98.25 140 GLU B N 1
ATOM 3961 C CA . GLU B 1 140 ? -13.133 -12.203 10.07 1 98.25 140 GLU B CA 1
ATOM 3962 C C . GLU B 1 140 ? -12.68 -10.938 9.352 1 98.25 140 GLU B C 1
ATOM 3964 O O . GLU B 1 140 ? -13.344 -9.898 9.414 1 98.25 140 GLU B O 1
ATOM 3969 N N . ALA B 1 141 ? -11.555 -10.992 8.648 1 98.56 141 ALA B N 1
ATOM 3970 C CA . ALA B 1 141 ? -11.047 -9.859 7.875 1 98.56 141 ALA B CA 1
ATOM 3971 C C . ALA B 1 141 ? -12.047 -9.445 6.793 1 98.56 141 ALA B C 1
ATOM 3973 O O . ALA B 1 141 ? -12.273 -8.258 6.574 1 98.56 141 ALA B O 1
ATOM 3974 N N . LEU B 1 142 ? -12.648 -10.414 6.117 1 98.56 142 LEU B N 1
ATOM 3975 C CA . LEU B 1 142 ? -13.656 -10.125 5.105 1 98.56 142 LEU B CA 1
ATOM 3976 C C . LEU B 1 142 ? -14.828 -9.352 5.707 1 98.56 142 LEU B C 1
ATOM 3978 O O . LEU B 1 142 ? -15.312 -8.391 5.109 1 98.56 142 LEU B O 1
ATOM 3982 N N . ALA B 1 143 ? -15.164 -9.773 6.895 1 98.19 143 ALA B N 1
ATOM 3983 C CA . ALA B 1 143 ? -16.281 -9.109 7.574 1 98.19 143 ALA B CA 1
ATOM 3984 C C . ALA B 1 143 ? -15.93 -7.66 7.91 1 98.19 143 ALA B C 1
ATOM 3986 O O . ALA B 1 143 ? -16.75 -6.762 7.738 1 98.19 143 ALA B O 1
ATOM 3987 N N . VAL B 1 144 ? -14.75 -7.453 8.328 1 98.62 144 VAL B N 1
ATOM 3988 C CA . VAL B 1 144 ? -14.289 -6.109 8.672 1 98.62 144 VAL B CA 1
ATOM 3989 C C . VAL B 1 144 ? -14.281 -5.234 7.418 1 98.62 144 VAL B C 1
ATOM 3991 O O . VAL B 1 144 ? -14.828 -4.129 7.422 1 98.62 144 VAL B O 1
ATOM 3994 N N . ILE B 1 145 ? -13.727 -5.727 6.32 1 98.69 145 ILE B N 1
ATOM 3995 C CA . ILE B 1 145 ? -13.625 -4.977 5.074 1 98.69 145 ILE B CA 1
ATOM 3996 C C . ILE B 1 145 ? -15.016 -4.598 4.582 1 98.69 145 ILE B C 1
ATOM 3998 O O . ILE B 1 145 ? -15.281 -3.43 4.289 1 98.69 145 ILE B O 1
ATOM 4002 N N . ARG B 1 146 ? -15.914 -5.504 4.578 1 97.5 146 ARG B N 1
ATOM 4003 C CA . ARG B 1 146 ? -17.266 -5.266 4.086 1 97.5 146 ARG B CA 1
ATOM 4004 C C . ARG B 1 146 ? -18 -4.285 4.984 1 97.5 146 ARG B C 1
ATOM 4006 O O . ARG B 1 146 ? -18.719 -3.404 4.496 1 97.5 146 ARG B O 1
ATOM 4013 N N . SER B 1 147 ? -17.797 -4.453 6.316 1 97.19 147 SER B N 1
ATOM 4014 C CA . SER B 1 147 ? -18.453 -3.551 7.25 1 97.19 147 SER B CA 1
ATOM 4015 C C . SER B 1 147 ? -18.016 -2.107 7.031 1 97.19 147 SER B C 1
ATOM 4017 O O . SER B 1 147 ? -18.844 -1.189 7.066 1 97.19 147 SER B O 1
ATOM 4019 N N . LEU B 1 148 ? -16.797 -1.926 6.719 1 97.81 148 LEU B N 1
ATOM 4020 C CA . LEU B 1 148 ? -16.266 -0.584 6.516 1 97.81 148 LEU B CA 1
ATOM 4021 C C . LEU B 1 148 ? -16.719 -0.015 5.176 1 97.81 148 LEU B C 1
ATOM 4023 O O . LEU B 1 148 ? -16.969 1.188 5.059 1 97.81 148 LEU B O 1
ATOM 4027 N N . TRP B 1 149 ? -16.844 -0.867 4.148 1 97.94 149 TRP B N 1
ATOM 4028 C CA . TRP B 1 149 ? -17.25 -0.414 2.824 1 97.94 149 TRP B CA 1
ATOM 4029 C C . TRP B 1 149 ? -18.734 -0.071 2.801 1 97.94 149 TRP B C 1
ATOM 4031 O O . TRP B 1 149 ? -19.156 0.845 2.092 1 97.94 149 TRP B O 1
ATOM 4041 N N . GLU B 1 150 ? -19.516 -0.732 3.566 1 94.44 150 GLU B N 1
ATOM 4042 C CA . GLU B 1 150 ? -20.953 -0.693 3.4 1 94.44 150 GLU B CA 1
ATOM 4043 C C . GLU B 1 150 ? -21.609 0.241 4.418 1 94.44 150 GLU B C 1
ATOM 4045 O O . GLU B 1 150 ? -22.75 0.661 4.242 1 94.44 150 GLU B O 1
ATOM 4050 N N . SER B 1 151 ? -20.844 0.567 5.391 1 91.44 151 SER B N 1
ATOM 4051 C CA . SER B 1 151 ? -21.469 1.348 6.461 1 91.44 151 SER B CA 1
ATOM 4052 C C . SER B 1 151 ? -21.438 2.84 6.145 1 91.44 151 SER B C 1
ATOM 4054 O O . SER B 1 151 ? -20.438 3.348 5.629 1 91.44 151 SER B O 1
ATOM 4056 N N . GLU B 1 152 ? -22.484 3.498 6.484 1 86.75 152 GLU B N 1
ATOM 4057 C CA . GLU B 1 152 ? -22.562 4.953 6.375 1 86.75 152 GLU B CA 1
ATOM 4058 C C . GLU B 1 152 ? -22.203 5.625 7.695 1 86.75 152 GLU B C 1
ATOM 4060 O O . GLU B 1 152 ? -22.062 6.848 7.758 1 86.75 152 GLU B O 1
ATOM 4065 N N . ARG B 1 153 ? -22.125 4.844 8.727 1 86.56 153 ARG B N 1
ATOM 4066 C CA . ARG B 1 153 ? -21.797 5.309 10.07 1 86.56 153 ARG B CA 1
ATOM 4067 C C . ARG B 1 153 ? -20.531 4.645 10.594 1 86.56 153 ARG B C 1
ATOM 4069 O O . ARG B 1 153 ? -20.062 3.658 10.023 1 86.56 153 ARG B O 1
ATOM 4076 N N . PRO B 1 154 ? -19.969 5.246 11.641 1 90.94 154 PRO B N 1
ATOM 4077 C CA . PRO B 1 154 ? -18.812 4.578 12.25 1 90.94 154 PRO B CA 1
ATOM 4078 C C . PRO B 1 154 ? -19.125 3.135 12.648 1 90.94 154 PRO B C 1
ATOM 4080 O O . PRO B 1 154 ? -20.219 2.83 13.102 1 90.94 154 PRO B O 1
ATOM 4083 N N . VAL B 1 155 ? -18.156 2.279 12.484 1 95.19 155 VAL B N 1
ATOM 4084 C CA . VAL B 1 155 ? -18.344 0.838 12.625 1 95.19 155 VAL B CA 1
ATOM 4085 C C . VAL B 1 155 ? -17.75 0.364 13.945 1 95.19 155 VAL B C 1
ATOM 4087 O O . VAL B 1 155 ? -16.656 0.766 14.32 1 95.19 155 VAL B O 1
ATOM 4090 N N . ASP B 1 156 ? -18.547 -0.424 14.648 1 96.38 156 ASP B N 1
ATOM 4091 C CA . ASP B 1 156 ? -18.047 -1.228 15.758 1 96.38 156 ASP B CA 1
ATOM 4092 C C . ASP B 1 156 ? -17.969 -2.703 15.375 1 96.38 156 ASP B C 1
ATOM 4094 O O . ASP B 1 156 ? -18.875 -3.236 14.734 1 96.38 156 ASP B O 1
ATOM 4098 N N . PHE B 1 157 ? -16.875 -3.291 15.648 1 97.5 157 PHE B N 1
ATOM 4099 C CA . PHE B 1 157 ? -16.625 -4.699 15.367 1 97.5 157 PHE B CA 1
ATOM 4100 C C . PHE B 1 157 ? -15.859 -5.352 16.516 1 97.5 157 PHE B C 1
ATOM 4102 O O . PHE B 1 157 ? -14.789 -4.875 16.891 1 97.5 157 PHE B O 1
ATOM 4109 N N . ASP B 1 158 ? -16.375 -6.379 17.062 1 97.56 158 ASP B N 1
ATOM 4110 C CA . ASP B 1 158 ? -15.758 -7.117 18.156 1 97.56 158 ASP B CA 1
ATOM 4111 C C . ASP B 1 158 ? -15.555 -8.586 17.781 1 97.56 158 ASP B C 1
ATOM 4113 O O . ASP B 1 158 ? -16.359 -9.438 18.141 1 97.56 158 ASP B O 1
ATOM 4117 N N . GLY B 1 159 ? -14.445 -8.797 17.125 1 97.56 159 GLY B N 1
ATOM 4118 C CA . GLY B 1 159 ? -14.125 -10.156 16.719 1 97.56 159 GLY B CA 1
ATOM 4119 C C . GLY B 1 159 ? -13.047 -10.797 17.562 1 97.56 159 GLY B C 1
ATOM 4120 O O . GLY B 1 159 ? -12.633 -10.227 18.578 1 97.56 159 GLY B O 1
ATOM 4121 N N . ARG B 1 160 ? -12.68 -12.023 17.203 1 96.75 160 ARG B N 1
ATOM 4122 C CA . ARG B 1 160 ? -11.602 -12.742 17.875 1 96.75 160 ARG B CA 1
ATOM 4123 C C . ARG B 1 160 ? -10.242 -12.156 17.516 1 96.75 160 ARG B C 1
ATOM 4125 O O . ARG B 1 160 ? -9.336 -12.109 18.359 1 96.75 160 ARG B O 1
ATOM 4132 N N . PHE B 1 161 ? -10.117 -11.68 16.281 1 96.88 161 PHE B N 1
ATOM 4133 C CA . PHE B 1 161 ? -8.812 -11.266 15.773 1 96.88 161 PHE B CA 1
ATOM 4134 C C . PHE B 1 161 ? -8.758 -9.758 15.586 1 96.88 161 PHE B C 1
ATOM 4136 O O . PHE B 1 161 ? -7.684 -9.156 15.648 1 96.88 161 PHE B O 1
ATOM 4143 N N . TYR B 1 162 ? -9.891 -9.156 15.328 1 97.56 162 TYR B N 1
ATOM 4144 C CA . TYR B 1 162 ? -9.953 -7.727 15.039 1 97.56 162 TYR B CA 1
ATOM 4145 C C . TYR B 1 162 ? -11.016 -7.043 15.883 1 97.56 162 TYR B C 1
ATOM 4147 O O . TYR B 1 162 ? -12.039 -7.648 16.219 1 97.56 162 TYR B O 1
ATOM 4155 N N . SER B 1 163 ? -10.703 -5.785 16.188 1 97.75 163 SER B N 1
ATOM 4156 C CA . SER B 1 163 ? -11.656 -4.941 16.906 1 97.75 163 SER B CA 1
ATOM 4157 C C . SER B 1 163 ? -11.688 -3.529 16.312 1 97.75 163 SER B C 1
ATOM 4159 O O . SER B 1 163 ? -10.641 -2.975 15.977 1 97.75 163 SER B O 1
ATOM 4161 N N . LEU B 1 164 ? -12.844 -3.041 16.078 1 97.38 164 LEU B N 1
ATOM 4162 C CA . LEU B 1 164 ? -13.094 -1.662 15.68 1 97.38 164 LEU B CA 1
ATOM 4163 C C . LEU B 1 164 ? -14.008 -0.961 16.672 1 97.38 164 LEU B C 1
ATOM 4165 O O . LEU B 1 164 ? -14.945 -1.567 17.203 1 97.38 164 LEU B O 1
ATOM 4169 N N . ARG B 1 165 ? -13.664 0.269 16.969 1 94.69 165 ARG B N 1
ATOM 4170 C CA . ARG B 1 165 ? -14.492 1.109 17.828 1 94.69 165 ARG B CA 1
ATOM 4171 C C . ARG B 1 165 ? -14.758 2.463 17.172 1 94.69 165 ARG B C 1
ATOM 4173 O O . ARG B 1 165 ? -13.852 3.299 17.078 1 94.69 165 ARG B O 1
ATOM 4180 N N . HIS B 1 166 ? -15.914 2.666 16.734 1 91.12 166 HIS B N 1
ATOM 4181 C CA . HIS B 1 166 ? -16.297 3.891 16.047 1 91.12 166 HIS B CA 1
ATOM 4182 C C . HIS B 1 166 ? -15.367 4.18 14.875 1 91.12 166 HIS B C 1
ATOM 4184 O O . HIS B 1 166 ? -14.93 5.316 14.688 1 91.12 166 HIS B O 1
ATOM 4190 N N . ALA B 1 167 ? -15.031 3.141 14.211 1 94.56 167 ALA B N 1
ATOM 4191 C CA . ALA B 1 167 ? -14.102 3.277 13.102 1 94.56 167 ALA B CA 1
ATOM 4192 C C . ALA B 1 167 ? -14.805 3.799 11.852 1 94.56 167 ALA B C 1
ATOM 4194 O O . ALA B 1 167 ? -15.914 3.363 11.531 1 94.56 167 ALA B O 1
ATOM 4195 N N . ARG B 1 168 ? -14.117 4.762 11.195 1 92.12 168 ARG B N 1
ATOM 4196 C CA . ARG B 1 168 ? -14.703 5.352 10 1 92.12 168 ARG B CA 1
ATOM 4197 C C . ARG B 1 168 ? -13.852 5.051 8.766 1 92.12 168 ARG B C 1
ATOM 4199 O O . ARG B 1 168 ? -12.625 5.055 8.836 1 92.12 168 ARG B O 1
ATOM 4206 N N . LEU B 1 169 ? -14.5 4.758 7.699 1 96.5 169 LEU B N 1
ATOM 4207 C CA . LEU B 1 169 ? -13.945 4.797 6.352 1 96.5 169 LEU B CA 1
ATOM 4208 C C . LEU B 1 169 ? -14.906 5.48 5.387 1 96.5 169 LEU B C 1
ATOM 4210 O O . LEU B 1 169 ? -15.75 4.824 4.773 1 96.5 169 LEU B O 1
ATOM 4214 N N . ASP B 1 170 ? -14.703 6.766 5.254 1 95.5 170 ASP B N 1
ATOM 4215 C CA . ASP B 1 170 ? -15.711 7.566 4.57 1 95.5 170 ASP B CA 1
ATOM 4216 C C . ASP B 1 170 ? -15.391 7.711 3.088 1 95.5 170 ASP B C 1
ATOM 4218 O O . ASP B 1 170 ? -16.109 8.383 2.35 1 95.5 170 ASP B O 1
ATOM 4222 N N . THR B 1 171 ? -14.289 7.156 2.648 1 96.62 171 THR B N 1
ATOM 4223 C CA . THR B 1 171 ? -14.055 7.031 1.215 1 96.62 171 THR B CA 1
ATOM 4224 C C . THR B 1 171 ? -15.141 6.188 0.557 1 96.62 171 THR B C 1
ATOM 4226 O O . THR B 1 171 ? -15.242 4.984 0.811 1 96.62 171 THR B O 1
ATOM 4229 N N . GLU B 1 172 ? -15.891 6.824 -0.253 1 95.94 172 GLU B N 1
ATOM 4230 C CA . GLU B 1 172 ? -17 6.098 -0.878 1 95.94 172 GLU B CA 1
ATOM 4231 C C . GLU B 1 172 ? -16.5 5.254 -2.049 1 95.94 172 GLU B C 1
ATOM 4233 O O . GLU B 1 172 ? -15.531 5.605 -2.711 1 95.94 172 GLU B O 1
ATOM 4238 N N . PRO B 1 173 ? -17.219 4.168 -2.285 1 97.31 173 PRO B N 1
ATOM 4239 C CA . PRO B 1 173 ? -16.891 3.375 -3.473 1 97.31 173 PRO B CA 1
ATOM 4240 C C . PRO B 1 173 ? -17.062 4.164 -4.77 1 97.31 173 PRO B C 1
ATOM 4242 O O . PRO B 1 173 ? -17.891 5.062 -4.852 1 97.31 173 PRO B O 1
ATOM 4245 N N . TYR B 1 174 ? -16.234 3.869 -5.75 1 97.94 174 TYR B N 1
ATOM 4246 C CA . TYR B 1 174 ? -16.312 4.492 -7.066 1 97.94 174 TYR B CA 1
ATOM 4247 C C . TYR B 1 174 ? -17.672 4.25 -7.711 1 97.94 174 TYR B C 1
ATOM 4249 O O . TYR B 1 174 ? -18.078 3.1 -7.91 1 97.94 174 TYR B O 1
ATOM 4257 N N . GLU B 1 175 ? -18.453 5.258 -7.953 1 97.12 175 GLU B N 1
ATOM 4258 C CA . GLU B 1 175 ? -19.781 5.215 -8.555 1 97.12 175 GLU B CA 1
ATOM 4259 C C . GLU B 1 175 ? -20.719 4.316 -7.758 1 97.12 175 GLU B C 1
ATOM 4261 O O . GLU B 1 175 ? -21.547 3.602 -8.328 1 97.12 175 GLU B O 1
ATOM 4266 N N . GLY B 1 176 ? -20.453 4.227 -6.508 1 95.81 176 GLY B N 1
ATOM 4267 C CA . GLY B 1 176 ? -21.391 3.605 -5.582 1 95.81 176 GLY B CA 1
ATOM 4268 C C . GLY B 1 176 ? -21.234 2.1 -5.488 1 95.81 176 GLY B C 1
ATOM 4269 O O . GLY B 1 176 ? -21.984 1.431 -4.785 1 95.81 176 GLY B O 1
ATOM 4270 N N . ARG B 1 177 ? -20.219 1.568 -6.141 1 95.88 177 ARG B N 1
ATOM 4271 C CA . ARG B 1 177 ? -20.031 0.122 -6.109 1 95.88 177 ARG B CA 1
ATOM 4272 C C . ARG B 1 177 ? -18.688 -0.243 -5.477 1 95.88 177 ARG B C 1
ATOM 4274 O O . ARG B 1 177 ? -17.641 0.14 -5.984 1 95.88 177 ARG B O 1
ATOM 4281 N N . ALA B 1 178 ? -18.766 -1.017 -4.434 1 97.25 178 ALA B N 1
ATOM 4282 C CA . ALA B 1 178 ? -17.547 -1.466 -3.781 1 97.25 178 ALA B CA 1
ATOM 4283 C C . ALA B 1 178 ? -16.719 -2.363 -4.707 1 97.25 178 ALA B C 1
ATOM 4285 O O . ALA B 1 178 ? -17.266 -2.982 -5.621 1 97.25 178 ALA B O 1
ATOM 4286 N N . PRO B 1 179 ? -15.414 -2.408 -4.484 1 98.31 179 PRO B N 1
ATOM 4287 C CA . PRO B 1 179 ? -14.609 -3.348 -5.27 1 98.31 179 PRO B CA 1
ATOM 4288 C C . PRO B 1 179 ? -15.094 -4.789 -5.137 1 98.31 179 PRO B C 1
ATOM 4290 O O . PRO B 1 179 ? -15.586 -5.188 -4.078 1 98.31 179 PRO B O 1
ATOM 4293 N N . GLN B 1 180 ? -14.984 -5.512 -6.223 1 98.5 180 GLN B N 1
ATOM 4294 C CA . GLN B 1 180 ? -15.195 -6.953 -6.117 1 98.5 180 GLN B CA 1
ATOM 4295 C C . GLN B 1 180 ? -14.125 -7.605 -5.25 1 98.5 180 GLN B C 1
ATOM 4297 O O . GLN B 1 180 ? -12.984 -7.129 -5.195 1 98.5 180 GLN B O 1
ATOM 4302 N N . ILE B 1 181 ? -14.555 -8.672 -4.629 1 98.75 181 ILE B N 1
ATOM 4303 C CA . ILE B 1 181 ? -13.617 -9.492 -3.869 1 98.75 181 ILE B CA 1
ATOM 4304 C C . ILE B 1 181 ? -13.484 -10.859 -4.523 1 98.75 181 ILE B C 1
ATOM 4306 O O . ILE B 1 181 ? -14.477 -11.57 -4.699 1 98.75 181 ILE B O 1
ATOM 4310 N N . TRP B 1 182 ? -12.305 -11.195 -4.949 1 98.81 182 TRP B N 1
ATOM 4311 C CA . TRP B 1 182 ? -11.984 -12.547 -5.391 1 98.81 182 TRP B CA 1
ATOM 4312 C C . TRP B 1 182 ? -11.172 -13.289 -4.332 1 98.81 182 TRP B C 1
ATOM 4314 O O . TRP B 1 182 ? -10.461 -12.664 -3.539 1 98.81 182 TRP B O 1
ATOM 4324 N N . VAL B 1 183 ? -11.344 -14.617 -4.273 1 98.69 183 VAL B N 1
ATOM 4325 C CA . VAL B 1 183 ? -10.719 -15.359 -3.184 1 98.69 183 VAL B CA 1
ATOM 4326 C C . VAL B 1 183 ? -9.938 -16.547 -3.744 1 98.69 183 VAL B C 1
ATOM 4328 O O . VAL B 1 183 ? -10.469 -17.328 -4.543 1 98.69 183 VAL B O 1
ATOM 4331 N N . GLY B 1 184 ? -8.641 -16.594 -3.418 1 97.69 184 GLY B N 1
ATOM 4332 C CA . GLY B 1 184 ? -7.91 -17.844 -3.588 1 97.69 184 GLY B CA 1
ATOM 4333 C C . GLY B 1 184 ? -8.242 -18.875 -2.531 1 97.69 184 GLY B C 1
ATOM 4334 O O . GLY B 1 184 ? -7.996 -18.656 -1.343 1 97.69 184 GLY B O 1
ATOM 4335 N N . ALA B 1 185 ? -8.789 -20.031 -2.943 1 96.81 185 ALA B N 1
ATOM 4336 C CA . ALA B 1 185 ? -9.266 -21.016 -1.979 1 96.81 185 ALA B CA 1
ATOM 4337 C C . ALA B 1 185 ? -9.125 -22.422 -2.527 1 96.81 185 ALA B C 1
ATOM 4339 O O . ALA B 1 185 ? -9.461 -22.688 -3.686 1 96.81 185 ALA B O 1
ATOM 4340 N N . SER B 1 186 ? -8.625 -23.328 -1.699 1 93.38 186 SER B N 1
ATOM 4341 C CA . SER B 1 186 ? -8.516 -24.719 -2.098 1 93.38 186 SER B CA 1
ATOM 4342 C C . SER B 1 186 ? -9.086 -25.641 -1.029 1 93.38 186 SER B C 1
ATOM 4344 O O . SER B 1 186 ? -9.773 -26.625 -1.347 1 93.38 186 SER B O 1
ATOM 4346 N N . GLY B 1 187 ? -8.828 -25.344 0.227 1 92.69 187 GLY B N 1
ATOM 4347 C CA . GLY B 1 187 ? -9.328 -26.188 1.306 1 92.69 187 GLY B CA 1
ATOM 4348 C C . GLY B 1 187 ? -10.828 -26.062 1.511 1 92.69 187 GLY B C 1
ATOM 4349 O O . GLY B 1 187 ? -11.438 -25.062 1.114 1 92.69 187 GLY B O 1
ATOM 4350 N N . PRO B 1 188 ? -11.398 -27.062 2.119 1 95.12 188 PRO B N 1
ATOM 4351 C CA . PRO B 1 188 ? -12.852 -27.125 2.236 1 95.12 188 PRO B CA 1
ATOM 4352 C C . PRO B 1 188 ? -13.445 -25.875 2.902 1 95.12 188 PRO B C 1
ATOM 4354 O O . PRO B 1 188 ? -14.414 -25.312 2.398 1 95.12 188 PRO B O 1
ATOM 4357 N N . ARG B 1 189 ? -12.906 -25.484 3.982 1 97.25 189 ARG B N 1
ATOM 4358 C CA . ARG B 1 189 ? -13.438 -24.312 4.68 1 97.25 189 ARG B CA 1
ATOM 4359 C C . ARG B 1 189 ? -13.297 -23.047 3.828 1 97.25 189 ARG B C 1
ATOM 4361 O O . ARG B 1 189 ? -14.211 -22.219 3.775 1 97.25 189 ARG B O 1
ATOM 4368 N N . MET B 1 190 ? -12.164 -22.938 3.162 1 97.62 190 MET B N 1
ATOM 4369 C CA . MET B 1 190 ? -11.922 -21.781 2.314 1 97.62 190 MET B CA 1
ATOM 4370 C C . MET B 1 190 ? -12.867 -21.766 1.121 1 97.62 190 MET B C 1
ATOM 4372 O O . MET B 1 190 ? -13.312 -20.703 0.684 1 97.62 190 MET B O 1
ATOM 4376 N N . LEU B 1 191 ? -13.156 -22.906 0.611 1 98.5 191 LEU B N 1
ATOM 4377 C CA . LEU B 1 191 ? -14.102 -23 -0.496 1 98.5 191 LEU B CA 1
ATOM 4378 C C . LEU B 1 191 ? -15.492 -22.547 -0.063 1 98.5 191 LEU B C 1
ATOM 4380 O O . LEU B 1 191 ? -16.172 -21.828 -0.802 1 98.5 191 LEU B O 1
ATOM 4384 N N . GLU B 1 192 ? -15.836 -22.938 1.113 1 98.62 192 GLU B N 1
ATOM 4385 C CA . GLU B 1 192 ? -17.125 -22.516 1.651 1 98.62 192 GLU B CA 1
ATOM 4386 C C . GLU B 1 192 ? -17.172 -21 1.836 1 98.62 192 GLU B C 1
ATOM 4388 O O . GLU B 1 192 ? -18.172 -20.359 1.497 1 98.62 192 GLU B O 1
ATOM 4393 N N . ILE B 1 193 ? -16.109 -20.453 2.32 1 98.62 193 ILE B N 1
ATOM 4394 C CA . ILE B 1 193 ? -16.016 -19.016 2.518 1 98.62 193 ILE B CA 1
ATOM 4395 C C . ILE B 1 193 ? -16.109 -18.312 1.17 1 98.62 193 ILE B C 1
ATOM 4397 O O . ILE B 1 193 ? -16.828 -17.297 1.042 1 98.62 193 ILE B O 1
ATOM 4401 N N . ALA B 1 194 ? -15.422 -18.797 0.151 1 98.62 194 ALA B N 1
ATOM 4402 C CA . ALA B 1 194 ? -15.477 -18.203 -1.188 1 98.62 194 ALA B CA 1
ATOM 4403 C C . ALA B 1 194 ? -16.906 -18.188 -1.72 1 98.62 194 ALA B C 1
ATOM 4405 O O . ALA B 1 194 ? -17.359 -17.188 -2.273 1 98.62 194 ALA B O 1
ATOM 4406 N N . GLY B 1 195 ? -17.578 -19.266 -1.512 1 98.69 195 GLY B N 1
ATOM 4407 C CA . GLY B 1 195 ? -18.969 -19.328 -1.954 1 98.69 195 GLY B CA 1
ATOM 4408 C C . GLY B 1 195 ? -19.844 -18.281 -1.294 1 98.69 195 GLY B C 1
ATOM 4409 O O . GLY B 1 195 ? -20.672 -17.656 -1.956 1 98.69 195 GLY B O 1
ATOM 4410 N N . ARG B 1 196 ? -19.594 -18.062 -0.014 1 98.31 196 ARG B N 1
ATOM 4411 C CA . ARG B 1 196 ? -20.438 -17.172 0.76 1 98.31 196 ARG B CA 1
ATOM 4412 C C . ARG B 1 196 ? -20.109 -15.711 0.462 1 98.31 196 ARG B C 1
ATOM 4414 O O . ARG B 1 196 ? -20.984 -14.836 0.545 1 98.31 196 ARG B O 1
ATOM 4421 N N . HIS B 1 197 ? -18.844 -15.453 0.012 1 97.75 197 HIS B N 1
ATOM 4422 C CA . HIS B 1 197 ? -18.438 -14.055 0.125 1 97.75 197 HIS B CA 1
ATOM 4423 C C . HIS B 1 197 ? -17.812 -13.547 -1.17 1 97.75 197 HIS B C 1
ATOM 4425 O O . HIS B 1 197 ? -17.719 -12.344 -1.394 1 97.75 197 HIS B O 1
ATOM 4431 N N . ALA B 1 198 ? -17.375 -14.375 -2.039 1 98.44 198 ALA B N 1
ATOM 4432 C CA . ALA B 1 198 ? -16.5 -13.938 -3.119 1 98.44 198 ALA B CA 1
ATOM 4433 C C . ALA B 1 198 ? -17.281 -13.656 -4.395 1 98.44 198 ALA B C 1
ATOM 4435 O O . ALA B 1 198 ? -18.328 -14.258 -4.625 1 98.44 198 ALA B O 1
ATOM 4436 N N . ASP B 1 199 ? -16.766 -12.727 -5.191 1 98.56 199 ASP B N 1
ATOM 4437 C CA . ASP B 1 199 ? -17.297 -12.461 -6.523 1 98.56 199 ASP B CA 1
ATOM 4438 C C . ASP B 1 199 ? -16.531 -13.242 -7.586 1 98.56 199 ASP B C 1
ATOM 4440 O O . ASP B 1 199 ? -16.953 -13.328 -8.734 1 98.56 199 ASP B O 1
ATOM 4444 N N . GLY B 1 200 ? -15.398 -13.797 -7.262 1 98.69 200 GLY B N 1
ATOM 4445 C CA . GLY B 1 200 ? -14.555 -14.656 -8.07 1 98.69 200 GLY B CA 1
ATOM 4446 C C . GLY B 1 200 ? -13.711 -15.609 -7.246 1 98.69 200 GLY B C 1
ATOM 4447 O O . GLY B 1 200 ? -13.523 -15.398 -6.047 1 98.69 200 GLY B O 1
ATOM 4448 N N . TRP B 1 201 ? -13.234 -16.594 -7.879 1 98.62 201 TRP B N 1
ATOM 4449 C CA . TRP B 1 201 ? -12.523 -17.656 -7.164 1 98.62 201 TRP B CA 1
ATOM 4450 C C . TRP B 1 201 ? -11.477 -18.297 -8.062 1 98.62 201 TRP B C 1
ATOM 4452 O O . TRP B 1 201 ? -11.695 -18.484 -9.258 1 98.62 201 TRP B O 1
ATOM 4462 N N . TRP B 1 202 ? -10.312 -18.562 -7.43 1 96.25 202 TRP B N 1
ATOM 4463 C CA . TRP B 1 202 ? -9.391 -19.5 -8.078 1 96.25 202 TRP B CA 1
ATOM 4464 C C . TRP B 1 202 ? -8.703 -20.391 -7.051 1 96.25 202 TRP B C 1
ATOM 4466 O O . TRP B 1 202 ? -8.438 -19.953 -5.926 1 96.25 202 TRP B O 1
ATOM 4476 N N . PRO B 1 203 ? -8.422 -21.625 -7.34 1 95.12 203 PRO B N 1
ATOM 4477 C CA . PRO B 1 203 ? -7.676 -22.516 -6.461 1 95.12 203 PRO B CA 1
ATOM 4478 C C . PRO B 1 203 ? -6.164 -22.312 -6.555 1 95.12 203 PRO B C 1
ATOM 4480 O O . PRO B 1 203 ? -5.668 -21.828 -7.578 1 95.12 203 PRO B O 1
ATOM 4483 N N . ALA B 1 204 ? -5.523 -22.672 -5.445 1 83.69 204 ALA B N 1
ATOM 4484 C CA . ALA B 1 204 ? -4.066 -22.703 -5.5 1 83.69 204 ALA B CA 1
ATOM 4485 C C . ALA B 1 204 ? -3.58 -23.828 -6.402 1 83.69 204 ALA B C 1
ATOM 4487 O O . ALA B 1 204 ? -2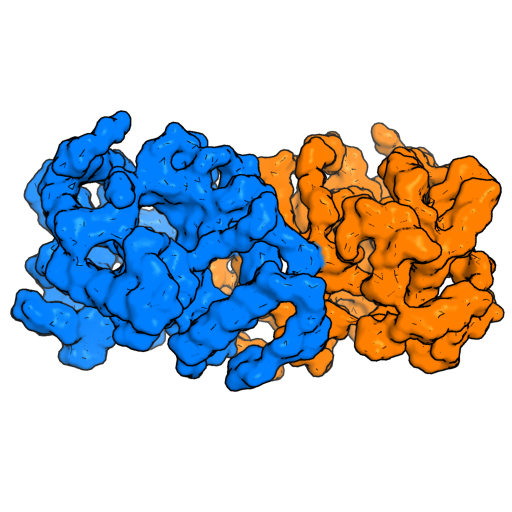.494 -23.75 -6.98 1 83.69 204 ALA B O 1
ATOM 4488 N N . GLY B 1 205 ? -4.375 -24.844 -6.438 1 84 205 GLY B N 1
ATOM 4489 C CA . GLY B 1 205 ? -4.082 -25.984 -7.281 1 84 205 GLY B CA 1
ATOM 4490 C C . GLY B 1 205 ? -5.305 -26.828 -7.582 1 84 205 GLY B C 1
ATOM 4491 O O . GLY B 1 205 ? -6.156 -27.031 -6.711 1 84 205 GLY B O 1
ATOM 4492 N N . ALA B 1 206 ? -5.398 -27.141 -8.836 1 84.19 206 ALA B N 1
ATOM 4493 C CA . ALA B 1 206 ? -6.32 -28.156 -9.336 1 84.19 206 ALA B CA 1
ATOM 4494 C C . ALA B 1 206 ? -5.625 -29.078 -10.328 1 84.19 206 ALA B C 1
ATOM 4496 O O . ALA B 1 206 ? -5.129 -28.641 -11.367 1 84.19 206 ALA B O 1
ATOM 4497 N N . TRP B 1 207 ? -5.629 -30.312 -10 1 86.81 207 TRP B N 1
ATOM 4498 C CA . TRP B 1 207 ? -4.684 -31.219 -10.656 1 86.81 207 TRP B CA 1
ATOM 4499 C C . TRP B 1 207 ? -5.359 -31.984 -11.789 1 86.81 207 TRP B C 1
ATOM 4501 O O . TRP B 1 207 ? -4.684 -32.594 -12.625 1 86.81 207 TRP B O 1
ATOM 4511 N N . THR B 1 208 ? -6.652 -32.031 -11.836 1 93.56 208 THR B N 1
ATOM 4512 C CA . THR B 1 208 ? -7.453 -32.562 -12.938 1 93.56 208 THR B CA 1
ATOM 4513 C C . THR B 1 208 ? -8.703 -31.703 -13.156 1 93.56 208 THR B C 1
ATOM 4515 O O . THR B 1 208 ? -9.125 -30.984 -12.25 1 93.56 208 THR B O 1
ATOM 4518 N N . PRO B 1 209 ? -9.242 -31.75 -14.398 1 96.94 209 PRO B N 1
ATOM 4519 C CA . PRO B 1 209 ? -10.492 -31.031 -14.625 1 96.94 209 PRO B CA 1
ATOM 4520 C C . PRO B 1 209 ? -11.609 -31.469 -13.68 1 96.94 209 PRO B C 1
ATOM 4522 O O . PRO B 1 209 ? -12.43 -30.656 -13.258 1 96.94 209 PRO B O 1
ATOM 4525 N N . GLU B 1 210 ? -11.617 -32.781 -13.336 1 96.44 210 GLU B N 1
ATOM 4526 C CA . GLU B 1 210 ? -12.617 -33.281 -12.398 1 96.44 210 GLU B CA 1
ATOM 4527 C C . GLU B 1 210 ? -12.438 -32.656 -11.016 1 96.44 210 GLU B C 1
ATOM 4529 O O . GLU B 1 210 ? -13.414 -32.312 -10.359 1 96.44 210 GLU B O 1
ATOM 4534 N N . HIS B 1 211 ? -11.172 -32.625 -10.633 1 95.31 211 HIS B N 1
ATOM 4535 C CA . HIS B 1 211 ? -10.867 -31.984 -9.352 1 95.31 211 HIS B CA 1
ATOM 4536 C C . HIS B 1 211 ? -11.32 -30.531 -9.328 1 95.31 211 HIS B C 1
ATOM 4538 O O . HIS B 1 211 ? -11.906 -30.062 -8.344 1 95.31 211 HIS B O 1
ATOM 4544 N N . TYR B 1 212 ? -11.07 -29.766 -10.383 1 97.62 212 TYR B N 1
ATOM 4545 C CA . TYR B 1 212 ? -11.5 -28.375 -10.516 1 97.62 212 TYR B CA 1
ATOM 4546 C C . TYR B 1 212 ? -13.023 -28.266 -10.414 1 97.62 212 TYR B C 1
ATOM 4548 O O . TYR B 1 212 ? -13.539 -27.422 -9.68 1 97.62 212 TYR B O 1
ATOM 4556 N N . ALA B 1 213 ? -13.703 -29.156 -11.141 1 98.25 213 ALA B N 1
ATOM 4557 C CA . ALA B 1 213 ? -15.164 -29.156 -11.141 1 98.25 213 ALA B CA 1
ATOM 4558 C C . ALA B 1 213 ? -15.719 -29.422 -9.75 1 98.25 213 ALA B C 1
ATOM 4560 O O . ALA B 1 213 ? -16.719 -28.828 -9.344 1 98.25 213 ALA B O 1
ATOM 4561 N N . GLN B 1 214 ? -15.086 -30.297 -9.07 1 97.94 214 GLN B N 1
ATOM 4562 C CA . GLN B 1 214 ? -15.516 -30.625 -7.719 1 97.94 214 GLN B CA 1
ATOM 4563 C C . GLN B 1 214 ? -15.406 -29.406 -6.797 1 97.94 214 GLN B C 1
ATOM 4565 O O . GLN B 1 214 ? -16.328 -29.109 -6.043 1 97.94 214 GLN B O 1
ATOM 4570 N N . MET B 1 215 ? -14.281 -28.75 -6.82 1 98.25 215 MET B N 1
ATOM 4571 C CA . MET B 1 215 ? -14.078 -27.562 -5.988 1 98.25 215 MET B CA 1
ATOM 4572 C C . MET B 1 215 ? -15.07 -26.469 -6.359 1 98.25 215 MET B C 1
ATOM 4574 O O . MET B 1 215 ? -15.648 -25.828 -5.48 1 98.25 215 MET B O 1
ATOM 4578 N N . LEU B 1 216 ? -15.258 -26.25 -7.688 1 98.62 216 LEU B N 1
ATOM 4579 C CA . LEU B 1 216 ? -16.219 -25.25 -8.148 1 98.62 216 LEU B CA 1
ATOM 4580 C C . LEU B 1 216 ? -17.625 -25.578 -7.645 1 98.62 216 LEU B C 1
ATOM 4582 O O . LEU B 1 216 ? -18.375 -24.688 -7.242 1 98.62 216 LEU B O 1
ATOM 4586 N N . SER B 1 217 ? -17.938 -26.891 -7.656 1 98.56 217 SER B N 1
ATOM 4587 C CA . SER B 1 217 ? -19.234 -27.312 -7.164 1 98.56 217 SER B CA 1
ATOM 4588 C C . SER B 1 217 ? -19.422 -26.969 -5.691 1 98.56 217 SER B C 1
ATOM 4590 O O . SER B 1 217 ? -20.5 -26.547 -5.273 1 98.56 217 SER B O 1
ATOM 4592 N N . VAL B 1 218 ? -18.375 -27.141 -4.887 1 98.62 218 VAL B N 1
ATOM 4593 C CA . VAL B 1 218 ? -18.438 -26.797 -3.473 1 98.62 218 VAL B CA 1
ATOM 4594 C C . VAL B 1 218 ? -18.672 -25.297 -3.318 1 98.62 218 VAL B C 1
ATOM 4596 O O . VAL B 1 218 ? -19.531 -24.875 -2.529 1 98.62 218 VAL B O 1
ATOM 4599 N N . VAL B 1 219 ? -17.984 -24.453 -4.082 1 98.81 219 VAL B N 1
ATOM 4600 C CA . VAL B 1 219 ? -18.125 -23 -4.051 1 98.81 219 VAL B CA 1
ATOM 4601 C C . VAL B 1 219 ? -19.562 -22.609 -4.414 1 98.81 219 VAL B C 1
ATOM 4603 O O . VAL B 1 219 ? -20.203 -21.828 -3.703 1 98.81 219 VAL B O 1
ATOM 4606 N N . ARG B 1 220 ? -20.094 -23.219 -5.441 1 98.69 220 ARG B N 1
ATOM 4607 C CA . ARG B 1 220 ? -21.422 -22.875 -5.934 1 98.69 220 ARG B CA 1
ATOM 4608 C C . ARG B 1 220 ? -22.516 -23.344 -4.965 1 98.69 220 ARG B C 1
ATOM 4610 O O . ARG B 1 220 ? -23.5 -22.641 -4.738 1 98.69 220 ARG B O 1
ATOM 4617 N N . THR B 1 221 ? -22.312 -24.484 -4.426 1 98.75 221 THR B N 1
ATOM 4618 C CA . THR B 1 221 ? -23.25 -24.984 -3.428 1 98.75 221 THR B CA 1
ATOM 4619 C C . THR B 1 221 ? -23.281 -24.062 -2.205 1 98.75 221 THR B C 1
ATOM 4621 O O . THR B 1 221 ? -24.344 -23.766 -1.676 1 98.75 221 THR B O 1
ATOM 4624 N N . SER B 1 222 ? -22.094 -23.734 -1.779 1 98.75 222 SER B N 1
ATOM 4625 C CA . SER B 1 222 ? -22 -22.812 -0.653 1 98.75 222 SER B CA 1
ATOM 4626 C C . SER B 1 222 ? -22.688 -21.484 -0.958 1 98.75 222 SER B C 1
ATOM 4628 O O . SER B 1 222 ? -23.375 -20.938 -0.102 1 98.75 222 SER B O 1
ATOM 4630 N N . ALA B 1 223 ? -22.516 -20.953 -2.127 1 98.75 223 ALA B N 1
ATOM 4631 C CA . ALA B 1 223 ? -23.188 -19.734 -2.547 1 98.75 223 ALA B CA 1
ATOM 4632 C C . ALA B 1 223 ? -24.703 -19.906 -2.482 1 98.75 223 ALA B C 1
ATOM 4634 O O . ALA B 1 223 ? -25.406 -19.047 -1.943 1 98.75 223 ALA B O 1
ATOM 4635 N N . GLN B 1 224 ? -25.188 -21 -2.969 1 98.56 224 GLN B N 1
ATOM 4636 C CA . GLN B 1 224 ? -26.625 -21.281 -2.957 1 98.56 224 GLN B CA 1
ATOM 4637 C C . GLN B 1 224 ? -27.156 -21.312 -1.53 1 98.56 224 GLN B C 1
ATOM 4639 O O . GLN B 1 224 ? -28.219 -20.734 -1.247 1 98.56 224 GLN B O 1
ATOM 4644 N N . ARG B 1 225 ? -26.453 -21.969 -0.692 1 98.5 225 ARG B N 1
ATOM 4645 C CA . ARG B 1 225 ? -26.875 -22.062 0.704 1 98.5 225 ARG B CA 1
ATOM 4646 C C . ARG B 1 225 ? -26.922 -20.703 1.363 1 98.5 225 ARG B C 1
ATOM 4648 O O . ARG B 1 225 ? -27.734 -20.469 2.256 1 98.5 225 ARG B O 1
ATOM 4655 N N . ALA B 1 226 ? -26.141 -19.844 0.86 1 98.12 226 ALA B N 1
ATOM 4656 C CA . ALA B 1 226 ? -26.078 -18.5 1.425 1 98.12 226 ALA B CA 1
ATOM 4657 C C . ALA B 1 226 ? -27.078 -17.562 0.751 1 98.12 226 ALA B C 1
ATOM 4659 O O . ALA B 1 226 ? -27.109 -16.359 1.029 1 98.12 226 ALA B O 1
ATOM 4660 N N . GLY B 1 227 ? -27.812 -18.031 -0.208 1 98.38 227 GLY B N 1
ATOM 4661 C CA . GLY B 1 227 ? -28.828 -17.25 -0.884 1 98.38 227 GLY B CA 1
ATOM 4662 C C . GLY B 1 227 ? -28.281 -16.406 -2.02 1 98.38 227 GLY B C 1
ATOM 4663 O O . GLY B 1 227 ? -28.906 -15.445 -2.451 1 98.38 227 GLY B O 1
ATOM 4664 N N . ARG B 1 228 ? -27.078 -16.734 -2.475 1 98 228 ARG B N 1
ATOM 4665 C CA . ARG B 1 228 ? -26.453 -16.016 -3.578 1 98 228 ARG B CA 1
ATOM 4666 C C . ARG B 1 228 ? -26.625 -16.766 -4.891 1 98 228 ARG B C 1
ATOM 4668 O O . ARG B 1 228 ? -26.844 -17.984 -4.895 1 98 228 ARG B O 1
ATOM 4675 N N . ASP B 1 229 ? -26.531 -16.031 -6.004 1 97.94 229 ASP B N 1
ATOM 4676 C CA . ASP B 1 229 ? -26.484 -16.672 -7.316 1 97.94 229 ASP B CA 1
ATOM 4677 C C . ASP B 1 229 ? -25.156 -17.359 -7.547 1 97.94 229 ASP B C 1
ATOM 4679 O O . ASP B 1 229 ? -24.125 -16.703 -7.688 1 97.94 229 ASP B O 1
ATOM 4683 N N . PRO B 1 230 ? -25.141 -18.641 -7.559 1 97.06 230 PRO B N 1
ATOM 4684 C CA . PRO B 1 230 ? -23.875 -19.359 -7.75 1 97.06 230 PRO B CA 1
ATOM 4685 C C . PRO B 1 230 ? -23.188 -19 -9.062 1 97.06 230 PRO B C 1
ATOM 4687 O O . PRO B 1 230 ? -21.953 -19.062 -9.156 1 97.06 230 PRO B O 1
ATOM 4690 N N . MET B 1 231 ? -23.938 -18.547 -10.039 1 96.81 231 MET B N 1
ATOM 4691 C CA . MET B 1 231 ? -23.375 -18.266 -11.359 1 96.81 231 MET B CA 1
ATOM 4692 C C . MET B 1 231 ? -22.75 -16.875 -11.398 1 96.81 231 MET B C 1
ATOM 4694 O O . MET B 1 231 ? -22.078 -16.516 -12.359 1 96.81 231 MET B O 1
ATOM 4698 N N . ALA B 1 232 ? -22.922 -16.156 -10.305 1 96.81 232 ALA B N 1
ATOM 4699 C CA . ALA B 1 232 ? -22.344 -14.812 -10.234 1 96.81 232 ALA B CA 1
ATOM 4700 C C . ALA B 1 232 ? -20.875 -14.867 -9.828 1 96.81 232 ALA B C 1
ATOM 4702 O O . ALA B 1 232 ? -20.156 -13.867 -9.945 1 96.81 232 ALA B O 1
ATOM 4703 N N . ILE B 1 233 ? -20.391 -15.992 -9.344 1 98.44 233 ILE B N 1
ATOM 4704 C CA . ILE B 1 233 ? -19 -16.156 -8.953 1 98.44 233 ILE B CA 1
ATOM 4705 C C . ILE B 1 233 ? -18.156 -16.516 -10.18 1 98.44 233 ILE B C 1
ATOM 4707 O O . ILE B 1 233 ? -18.406 -17.547 -10.82 1 98.44 233 ILE B O 1
ATOM 4711 N N . THR B 1 234 ? -17.203 -15.68 -10.531 1 98.69 234 THR B N 1
ATOM 4712 C CA . THR B 1 234 ? -16.344 -15.914 -11.688 1 98.69 234 THR B CA 1
ATOM 4713 C C . THR B 1 234 ? -15.336 -17.031 -11.406 1 98.69 234 THR B C 1
ATOM 4715 O O . THR B 1 234 ? -14.508 -16.906 -10.508 1 98.69 234 THR B O 1
ATOM 4718 N N . PRO B 1 235 ? -15.414 -18.094 -12.125 1 98.56 235 PRO B N 1
ATOM 4719 C CA . PRO B 1 235 ? -14.445 -19.172 -11.922 1 98.56 235 PRO B CA 1
ATOM 4720 C C . PRO B 1 235 ? -13.125 -18.938 -12.648 1 98.56 235 PRO B C 1
ATOM 4722 O O . PRO B 1 235 ? -13.102 -18.875 -13.883 1 98.56 235 PRO B O 1
ATOM 4725 N N . CYS B 1 236 ? -12.078 -18.828 -11.906 1 98.5 236 CYS B N 1
ATOM 4726 C CA . CYS B 1 236 ? -10.75 -18.516 -12.422 1 98.5 236 CYS B CA 1
ATOM 4727 C C . CYS B 1 236 ? -9.758 -19.625 -12.078 1 98.5 236 CYS B C 1
ATOM 4729 O O . CYS B 1 236 ? -10.062 -20.5 -11.266 1 98.5 236 CYS B O 1
ATOM 4731 N N . PHE B 1 237 ? -8.633 -19.578 -12.766 1 98.06 237 PHE B N 1
ATOM 4732 C CA . PHE B 1 237 ? -7.586 -20.531 -12.43 1 98.06 237 PHE B CA 1
ATOM 4733 C C . PHE B 1 237 ? -6.258 -20.125 -13.062 1 98.06 237 PHE B C 1
ATOM 4735 O O . PHE B 1 237 ? -6.207 -19.781 -14.242 1 98.06 237 PHE B O 1
ATOM 4742 N N . ILE B 1 238 ? -5.234 -20.062 -12.242 1 96.31 238 ILE B N 1
ATOM 4743 C CA . ILE B 1 238 ? -3.881 -19.953 -12.766 1 96.31 238 ILE B CA 1
ATOM 4744 C C . ILE B 1 238 ? -3.367 -21.328 -13.18 1 96.31 238 ILE B C 1
ATOM 4746 O O . ILE B 1 238 ? -3.086 -22.172 -12.328 1 96.31 238 ILE B O 1
ATOM 4750 N N . GLN B 1 239 ? -3.209 -21.547 -14.414 1 94.5 239 GLN B N 1
ATOM 4751 C CA . GLN B 1 239 ? -2.752 -22.828 -14.945 1 94.5 239 GLN B CA 1
ATOM 4752 C C . GLN B 1 239 ? -1.246 -22.828 -15.188 1 94.5 239 GLN B C 1
ATOM 4754 O O . GLN B 1 239 ? -0.782 -22.312 -16.203 1 94.5 239 GLN B O 1
ATOM 4759 N N . VAL B 1 240 ? -0.562 -23.469 -14.25 1 96.06 240 VAL B N 1
ATOM 4760 C CA . VAL B 1 240 ? 0.866 -23.656 -14.477 1 96.06 240 VAL B CA 1
ATOM 4761 C C . VAL B 1 240 ? 1.08 -24.734 -15.539 1 96.06 240 VAL B C 1
ATOM 4763 O O . VAL B 1 240 ? 0.581 -25.844 -15.406 1 96.06 240 VAL B O 1
ATOM 4766 N N . CYS B 1 241 ? 1.776 -24.359 -16.562 1 97.81 241 CYS B N 1
ATOM 4767 C CA . CYS B 1 241 ? 1.983 -25.266 -17.703 1 97.81 241 CYS B CA 1
ATOM 4768 C C . CYS B 1 241 ? 3.463 -25.375 -18.047 1 97.81 241 CYS B C 1
ATOM 4770 O O . CYS B 1 241 ? 4.273 -24.562 -17.594 1 97.81 241 CYS B O 1
ATOM 4772 N N . LEU B 1 242 ? 3.777 -26.422 -18.75 1 98.5 242 LEU B N 1
ATOM 4773 C CA . LEU B 1 242 ? 5.051 -26.547 -19.453 1 98.5 242 LEU B CA 1
ATOM 4774 C C . LEU B 1 242 ? 4.844 -26.547 -20.969 1 98.5 242 LEU B C 1
ATOM 4776 O O . LEU B 1 242 ? 4.289 -27.5 -21.516 1 98.5 242 LEU B O 1
ATOM 4780 N N . ILE B 1 243 ? 5.32 -25.453 -21.594 1 98.69 243 ILE B N 1
ATOM 4781 C CA . ILE B 1 243 ? 5.074 -25.297 -23.031 1 98.69 243 ILE B CA 1
ATOM 4782 C C . ILE B 1 243 ? 6.391 -25.422 -23.797 1 98.69 243 ILE B C 1
ATOM 4784 O O . ILE B 1 243 ? 7.328 -24.656 -23.562 1 98.69 243 ILE B O 1
ATOM 4788 N N . GLY B 1 244 ? 6.492 -26.375 -24.656 1 96.75 244 GLY B N 1
ATOM 4789 C CA . GLY B 1 244 ? 7.621 -26.578 -25.562 1 96.75 244 GLY B CA 1
ATOM 4790 C C . GLY B 1 244 ? 7.219 -26.656 -27.016 1 96.75 244 GLY B C 1
ATOM 4791 O O . GLY B 1 244 ? 6.121 -27.125 -27.344 1 96.75 244 GLY B O 1
ATOM 4792 N N . ALA B 1 245 ? 8.141 -26.266 -27.844 1 95.12 245 ALA B N 1
ATOM 4793 C CA . ALA B 1 245 ? 7.875 -26.266 -29.281 1 95.12 245 ALA B CA 1
ATOM 4794 C C . ALA B 1 245 ? 7.688 -27.672 -29.812 1 95.12 245 ALA B C 1
ATOM 4796 O O . ALA B 1 245 ? 6.988 -27.891 -30.812 1 95.12 245 ALA B O 1
ATOM 4797 N N . ASP B 1 246 ? 8.367 -28.641 -29.203 1 95.88 246 ASP B N 1
ATOM 4798 C CA . ASP B 1 246 ? 8.289 -30.047 -29.562 1 95.88 246 ASP B CA 1
ATOM 4799 C C . ASP B 1 246 ? 8.695 -30.938 -28.391 1 95.88 246 ASP B C 1
ATOM 4801 O O . ASP B 1 246 ? 8.938 -30.438 -27.281 1 95.88 246 ASP B O 1
ATOM 4805 N N . ASP B 1 247 ? 8.695 -32.188 -28.672 1 96 247 ASP B N 1
ATOM 4806 C CA . ASP B 1 247 ? 8.969 -33.188 -27.625 1 96 247 ASP B CA 1
ATOM 4807 C C . ASP B 1 247 ? 10.383 -33 -27.078 1 96 247 ASP B C 1
ATOM 4809 O O . ASP B 1 247 ? 10.617 -33.219 -25.875 1 96 247 ASP B O 1
ATOM 4813 N N . ASP B 1 248 ? 11.281 -32.688 -27.906 1 97.5 248 ASP B N 1
ATOM 4814 C CA . ASP B 1 248 ? 12.664 -32.5 -27.484 1 97.5 248 ASP B CA 1
ATOM 4815 C C . ASP B 1 248 ? 12.789 -31.312 -26.531 1 97.5 248 ASP B C 1
ATOM 4817 O O . ASP B 1 248 ? 13.477 -31.391 -25.516 1 97.5 248 ASP B O 1
ATOM 4821 N N . ALA B 1 249 ? 12.141 -30.25 -26.922 1 97.38 249 ALA B N 1
ATOM 4822 C CA . ALA B 1 249 ? 12.141 -29.078 -26.062 1 97.38 249 ALA B CA 1
ATOM 4823 C C . ALA B 1 249 ? 11.523 -29.391 -24.703 1 97.38 249 ALA B C 1
ATOM 4825 O O . ALA B 1 249 ? 12.062 -29 -23.656 1 97.38 249 ALA B O 1
ATOM 4826 N N . LEU B 1 250 ? 10.43 -30.047 -24.672 1 98.06 250 LEU B N 1
ATOM 4827 C CA . LEU B 1 250 ? 9.758 -30.406 -23.438 1 98.06 250 LEU B CA 1
ATOM 4828 C C . LEU B 1 250 ? 10.656 -31.297 -22.562 1 98.06 250 LEU B C 1
ATOM 4830 O O . LEU B 1 250 ? 10.734 -31.094 -21.359 1 98.06 250 LEU B O 1
ATOM 4834 N N . ALA B 1 251 ? 11.367 -32.219 -23.234 1 97.94 251 ALA B N 1
ATOM 4835 C CA . ALA B 1 251 ? 12.289 -33.094 -22.516 1 97.94 251 ALA B CA 1
ATOM 4836 C C . ALA B 1 251 ? 13.414 -32.281 -21.859 1 97.94 251 ALA B C 1
ATOM 4838 O O . ALA B 1 251 ? 13.812 -32.562 -20.719 1 97.94 251 ALA B O 1
ATOM 4839 N N . GLU B 1 252 ? 13.906 -31.359 -22.578 1 97.88 252 GLU B N 1
ATOM 4840 C CA . GLU B 1 252 ? 14.945 -30.484 -22.031 1 97.88 252 GLU B CA 1
ATOM 4841 C C . GLU B 1 252 ? 14.43 -29.672 -20.859 1 97.88 252 GLU B C 1
ATOM 4843 O O . GLU B 1 252 ? 15.109 -29.547 -19.828 1 97.88 252 GLU B O 1
ATOM 4848 N N . ILE B 1 253 ? 13.219 -29.141 -20.969 1 98.38 253 ILE B N 1
ATOM 4849 C CA . ILE B 1 253 ? 12.586 -28.359 -19.906 1 98.38 253 ILE B CA 1
ATOM 4850 C C . ILE B 1 253 ? 12.469 -29.203 -18.641 1 98.38 253 ILE B C 1
ATOM 4852 O O . ILE B 1 253 ? 12.812 -28.75 -17.547 1 98.38 253 ILE B O 1
ATOM 4856 N N . LEU B 1 254 ? 12.094 -30.406 -18.797 1 98.12 254 LEU B N 1
ATOM 4857 C CA . LEU B 1 254 ? 11.805 -31.297 -17.672 1 98.12 254 LEU B CA 1
ATOM 4858 C C . LEU B 1 254 ? 13.086 -31.719 -16.953 1 98.12 254 LEU B C 1
ATOM 4860 O O . LEU B 1 254 ? 13.039 -32.219 -15.828 1 98.12 254 LEU B O 1
ATOM 4864 N N . ARG B 1 255 ? 14.234 -31.516 -17.594 1 96.81 255 ARG B N 1
ATOM 4865 C CA . ARG B 1 255 ? 15.516 -31.859 -16.984 1 96.81 255 ARG B CA 1
ATOM 4866 C C . ARG B 1 255 ? 16.047 -30.734 -16.125 1 96.81 255 ARG B C 1
ATOM 4868 O O . ARG B 1 255 ? 16.969 -30.922 -15.336 1 96.81 255 ARG B O 1
ATOM 4875 N N . ALA B 1 256 ? 15.5 -29.578 -16.312 1 96.88 256 ALA B N 1
ATOM 4876 C CA . ALA B 1 256 ? 16 -28.406 -15.602 1 96.88 256 ALA B CA 1
ATOM 4877 C C . ALA B 1 256 ? 15.688 -28.484 -14.109 1 96.88 256 ALA B C 1
ATOM 4879 O O . ALA B 1 256 ? 14.547 -28.734 -13.727 1 96.88 256 ALA B O 1
ATOM 4880 N N . PRO B 1 257 ? 16.625 -28.172 -13.266 1 95.56 257 PRO B N 1
ATOM 4881 C CA . PRO B 1 257 ? 16.453 -28.312 -11.82 1 95.56 257 PRO B CA 1
ATOM 4882 C C . PRO B 1 257 ? 15.305 -27.438 -11.289 1 95.56 257 PRO B C 1
ATOM 4884 O O . PRO B 1 257 ? 14.508 -27.906 -10.461 1 95.56 257 PRO B O 1
ATOM 4887 N N . LEU B 1 258 ? 15.195 -26.25 -11.727 1 94.81 258 LEU B N 1
ATOM 4888 C CA . LEU B 1 258 ? 14.156 -25.359 -11.203 1 94.81 258 LEU B CA 1
ATOM 4889 C C . LEU B 1 258 ? 12.773 -25.828 -11.641 1 94.81 258 LEU B C 1
ATOM 4891 O O . LEU B 1 258 ? 11.781 -25.578 -10.945 1 94.81 258 LEU B O 1
ATOM 4895 N N . VAL B 1 259 ? 12.695 -26.438 -12.797 1 96.94 259 VAL B N 1
ATOM 4896 C CA . VAL B 1 259 ? 11.422 -27.016 -13.219 1 96.94 259 VAL B CA 1
ATOM 4897 C C . VAL B 1 259 ? 11.086 -28.219 -12.336 1 96.94 259 VAL B C 1
ATOM 4899 O O . VAL B 1 259 ? 9.953 -28.344 -11.852 1 96.94 259 VAL B O 1
ATOM 4902 N N . LYS B 1 260 ? 12.07 -29.031 -12.055 1 96.06 260 LYS B N 1
ATOM 4903 C CA . LYS B 1 260 ? 11.891 -30.156 -11.141 1 96.06 260 LYS B CA 1
ATOM 4904 C C . LYS B 1 260 ? 11.406 -29.672 -9.773 1 96.06 260 LYS B C 1
ATOM 4906 O O . LYS B 1 260 ? 10.578 -30.328 -9.141 1 96.06 260 LYS B O 1
ATOM 4911 N N . ALA B 1 261 ? 11.891 -28.562 -9.406 1 92.69 261 ALA B N 1
ATOM 4912 C CA . ALA B 1 261 ? 11.594 -28.031 -8.078 1 92.69 261 ALA B CA 1
ATOM 4913 C C . ALA B 1 261 ? 10.117 -27.672 -7.945 1 92.69 261 ALA B C 1
ATOM 4915 O O . ALA B 1 261 ? 9.617 -27.5 -6.832 1 92.69 261 ALA B O 1
ATOM 4916 N N . PHE B 1 262 ? 9.43 -27.562 -9.008 1 93 262 PHE B N 1
ATOM 4917 C CA . PHE B 1 262 ? 7.992 -27.328 -8.961 1 93 262 PHE B CA 1
ATOM 4918 C C . PHE B 1 262 ? 7.305 -28.344 -8.055 1 93 262 PHE B C 1
ATOM 4920 O O . PHE B 1 262 ? 6.348 -28 -7.355 1 93 262 PHE B O 1
ATOM 4927 N N . LEU B 1 263 ? 7.785 -29.531 -8.016 1 94.12 263 LEU B N 1
ATOM 4928 C CA . LEU B 1 263 ? 7.148 -30.609 -7.273 1 94.12 263 LEU B CA 1
ATOM 4929 C C . LEU B 1 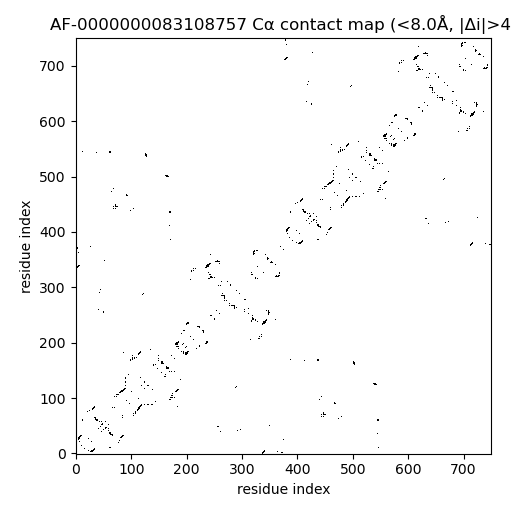263 ? 7.195 -30.344 -5.773 1 94.12 263 LEU B C 1
ATOM 4931 O O . LEU B 1 263 ? 6.477 -30.984 -5.004 1 94.12 263 LEU B O 1
ATOM 4935 N N . LEU B 1 264 ? 8.07 -29.453 -5.359 1 90.81 264 LEU B N 1
ATOM 4936 C CA . LEU B 1 264 ? 8.086 -29.078 -3.951 1 90.81 264 LEU B CA 1
ATOM 4937 C C . LEU B 1 264 ? 6.746 -28.484 -3.535 1 90.81 264 LEU B C 1
ATOM 4939 O O . LEU B 1 264 ? 6.375 -28.531 -2.361 1 90.81 264 LEU B O 1
ATOM 4943 N N . GLN B 1 265 ? 6.012 -27.938 -4.484 1 89.5 265 GLN B N 1
ATOM 4944 C CA . GLN B 1 265 ? 4.746 -27.281 -4.203 1 89.5 265 GLN B CA 1
ATOM 4945 C C . GLN B 1 265 ? 3.592 -28.281 -4.184 1 89.5 265 GLN B C 1
ATOM 4947 O O . GLN B 1 265 ? 2.475 -27.938 -3.793 1 89.5 265 GLN B O 1
ATOM 4952 N N . VAL B 1 266 ? 3.883 -29.484 -4.613 1 92.06 266 VAL B N 1
ATOM 4953 C CA . VAL B 1 266 ? 2.865 -30.531 -4.711 1 92.06 266 VAL B CA 1
ATOM 4954 C C . VAL B 1 266 ? 2.945 -31.438 -3.49 1 92.06 266 VAL B C 1
ATOM 4956 O O . VAL B 1 266 ? 4.027 -31.891 -3.115 1 92.06 266 VAL B O 1
ATOM 4959 N N . SER B 1 267 ? 1.816 -31.766 -2.91 1 92.44 267 SER B N 1
ATOM 4960 C CA . SER B 1 267 ? 1.816 -32.625 -1.725 1 92.44 267 SER B CA 1
ATOM 4961 C C . SER B 1 267 ? 2.076 -34.062 -2.092 1 92.44 267 SER B C 1
ATOM 4963 O O . SER B 1 267 ? 1.811 -34.5 -3.221 1 92.44 267 SER B O 1
ATOM 4965 N N . ALA B 1 268 ? 2.572 -34.781 -1.078 1 96 268 ALA B N 1
ATOM 4966 C CA . ALA B 1 268 ? 2.76 -36.219 -1.257 1 96 268 ALA B CA 1
ATOM 4967 C C . ALA B 1 268 ? 1.431 -36.938 -1.539 1 96 268 ALA B C 1
ATOM 4969 O O . ALA B 1 268 ? 1.37 -37.844 -2.344 1 96 268 ALA B O 1
ATOM 4970 N N . GLU B 1 269 ? 0.427 -36.469 -0.894 1 93.56 269 GLU B N 1
ATOM 4971 C CA . GLU B 1 269 ? -0.904 -37.031 -1.106 1 93.56 269 GLU B CA 1
ATOM 4972 C C . GLU B 1 269 ? -1.342 -36.875 -2.559 1 93.56 269 GLU B C 1
ATOM 4974 O O . GLU B 1 269 ? -1.806 -37.844 -3.178 1 93.56 269 GLU B O 1
ATOM 4979 N N . THR B 1 270 ? -1.12 -35.75 -3.129 1 92.12 270 THR B N 1
ATOM 4980 C CA . THR B 1 270 ? -1.496 -35.469 -4.512 1 92.12 270 THR B CA 1
ATOM 4981 C C . THR B 1 270 ? -0.699 -36.375 -5.469 1 92.12 270 THR B C 1
ATOM 4983 O O . THR B 1 270 ? -1.27 -37 -6.367 1 92.12 270 THR B O 1
ATOM 4986 N N . LEU B 1 271 ? 0.562 -36.406 -5.301 1 95.5 271 LEU B N 1
ATOM 4987 C CA . LEU B 1 271 ? 1.408 -37.188 -6.199 1 95.5 271 LEU B CA 1
ATOM 4988 C C . LEU B 1 271 ? 1.073 -38.688 -6.109 1 95.5 271 LEU B C 1
ATOM 4990 O O . LEU B 1 271 ? 1.127 -39.406 -7.113 1 95.5 271 LEU B O 1
ATOM 4994 N N . ARG B 1 272 ? 0.734 -39.094 -4.898 1 96 272 ARG B N 1
ATOM 4995 C CA . ARG B 1 272 ? 0.321 -40.469 -4.711 1 96 272 ARG B CA 1
ATOM 4996 C C . ARG B 1 272 ? -0.926 -40.781 -5.531 1 96 272 ARG B C 1
ATOM 4998 O O . ARG B 1 272 ? -1.058 -41.906 -6.07 1 96 272 ARG B O 1
ATOM 5005 N N . GLY B 1 273 ? -1.759 -39.875 -5.637 1 94.19 273 GLY B N 1
ATOM 5006 C CA . GLY B 1 273 ? -2.955 -40.031 -6.445 1 94.19 273 GLY B CA 1
ATOM 5007 C C . GLY B 1 273 ? -2.656 -40.281 -7.914 1 94.19 273 GLY B C 1
ATOM 5008 O O . GLY B 1 273 ? -3.48 -40.844 -8.633 1 94.19 273 GLY B O 1
ATOM 5009 N N . PHE B 1 274 ? -1.536 -39.906 -8.32 1 95.62 274 PHE B N 1
ATOM 5010 C CA . PHE B 1 274 ? -1.123 -40.125 -9.703 1 95.62 274 PHE B CA 1
ATOM 5011 C C . PHE B 1 274 ? -0.198 -41.344 -9.812 1 95.62 274 PHE B C 1
ATOM 5013 O O . PHE B 1 274 ? 0.403 -41.562 -10.867 1 95.62 274 PHE B O 1
ATOM 5020 N N . GLY B 1 275 ? 0.044 -41.938 -8.688 1 95.94 275 GLY B N 1
ATOM 5021 C CA . GLY B 1 275 ? 0.775 -43.188 -8.711 1 95.94 275 GLY B CA 1
ATOM 5022 C C . GLY B 1 275 ? 2.254 -43.031 -8.414 1 95.94 275 GLY B C 1
ATOM 5023 O O . GLY B 1 275 ? 3.053 -43.906 -8.688 1 95.94 275 GLY B O 1
ATOM 5024 N N . PHE B 1 276 ? 2.602 -41.906 -7.773 1 97.38 276 PHE B N 1
ATOM 5025 C CA . PHE B 1 276 ? 4.016 -41.656 -7.527 1 97.38 276 PHE B CA 1
ATOM 5026 C C . PHE B 1 276 ? 4.273 -41.406 -6.043 1 97.38 276 PHE B C 1
ATOM 5028 O O . PHE B 1 276 ? 3.402 -40.906 -5.328 1 97.38 276 PHE B O 1
ATOM 5035 N N . GLU B 1 277 ? 5.465 -41.781 -5.637 1 96.88 277 GLU B N 1
ATOM 5036 C CA . GLU B 1 277 ? 5.945 -41.406 -4.309 1 96.88 277 GLU B CA 1
ATOM 5037 C C . GLU B 1 277 ? 6.699 -40.094 -4.344 1 96.88 277 GLU B C 1
ATOM 5039 O O . GLU B 1 277 ? 7.59 -39.875 -5.176 1 96.88 277 GLU B O 1
ATOM 5044 N N . HIS B 1 278 ? 6.305 -39.281 -3.469 1 97.38 278 HIS B N 1
ATOM 5045 C CA . HIS B 1 278 ? 6.941 -37.969 -3.457 1 97.38 278 HIS B CA 1
ATOM 5046 C C . HIS B 1 278 ? 8.406 -38.062 -3.047 1 97.38 278 HIS B C 1
ATOM 5048 O O . HIS B 1 278 ? 8.734 -38.688 -2.037 1 97.38 278 HIS B O 1
ATOM 5054 N N . PRO B 1 279 ? 9.25 -37.375 -3.703 1 96.31 279 PRO B N 1
ATOM 5055 C CA . PRO B 1 279 ? 10.688 -37.469 -3.412 1 96.31 279 PRO B CA 1
ATOM 5056 C C . PRO B 1 279 ? 11.047 -36.906 -2.031 1 96.31 279 PRO B C 1
ATOM 5058 O O . PRO B 1 279 ? 12.117 -37.219 -1.504 1 96.31 279 PRO B O 1
ATOM 5061 N N . MET B 1 280 ? 10.203 -36.125 -1.427 1 94.25 280 MET B N 1
ATOM 5062 C CA . MET B 1 280 ? 10.453 -35.594 -0.096 1 94.25 280 MET B CA 1
ATOM 5063 C C . MET B 1 280 ? 9.891 -36.5 0.983 1 94.25 280 MET B C 1
ATOM 5065 O O . MET B 1 280 ? 10.086 -36.25 2.176 1 94.25 280 MET B O 1
ATOM 5069 N N . GLY B 1 281 ? 9.18 -37.469 0.561 1 94.44 281 GLY B N 1
ATOM 5070 C CA . GLY B 1 281 ? 8.617 -38.438 1.509 1 94.44 281 GLY B CA 1
ATOM 5071 C C . GLY B 1 281 ? 7.109 -38.375 1.597 1 94.44 281 GLY B C 1
ATOM 5072 O O . GLY B 1 281 ? 6.484 -37.469 1.019 1 94.44 281 GLY B O 1
ATOM 5073 N N . GLU B 1 282 ? 6.465 -39.219 2.346 1 93.94 282 GLU B N 1
ATOM 5074 C CA . GLU B 1 282 ? 5.02 -39.438 2.377 1 93.94 282 GLU B CA 1
ATOM 5075 C C . GLU B 1 282 ? 4.316 -38.312 3.146 1 93.94 282 GLU B C 1
ATOM 5077 O O . GLU B 1 282 ? 3.121 -38.094 2.959 1 93.94 282 GLU B O 1
ATOM 5082 N N . GLY B 1 283 ? 5.035 -37.594 3.896 1 93 283 GLY B N 1
ATOM 5083 C CA . GLY B 1 283 ? 4.418 -36.594 4.746 1 93 283 GLY B CA 1
ATOM 5084 C C . GLY B 1 283 ? 4.559 -35.188 4.195 1 93 283 GLY B C 1
ATOM 5085 O O . GLY B 1 283 ? 4.129 -34.219 4.832 1 93 283 GLY B O 1
ATOM 5086 N N . TRP B 1 284 ? 5.09 -35.062 2.969 1 93.44 284 TRP B N 1
ATOM 5087 C CA . TRP B 1 284 ? 5.324 -33.719 2.4 1 93.44 284 TRP B CA 1
ATOM 5088 C C . TRP B 1 284 ? 4.004 -33.031 2.062 1 93.44 284 TRP B C 1
ATOM 5090 O O . TRP B 1 284 ? 3.174 -33.594 1.344 1 93.44 284 TRP B O 1
ATOM 5100 N N . ARG B 1 285 ? 3.795 -31.844 2.604 1 88.88 285 ARG B N 1
ATOM 5101 C CA . ARG B 1 285 ? 2.506 -31.172 2.482 1 88.88 285 ARG B CA 1
ATOM 5102 C C . ARG B 1 285 ? 2.553 -30.094 1.41 1 88.88 285 ARG B C 1
ATOM 5104 O O . ARG B 1 285 ? 1.709 -29.188 1.392 1 88.88 285 ARG B O 1
ATOM 5111 N N . GLY B 1 286 ? 3.643 -30.062 0.555 1 85 286 GLY B N 1
ATOM 5112 C CA . GLY B 1 286 ? 3.74 -29.109 -0.534 1 85 286 GLY B CA 1
ATOM 5113 C C . GLY B 1 286 ? 4.105 -27.719 -0.069 1 85 286 GLY B C 1
ATOM 5114 O O . GLY B 1 286 ? 5.059 -27.531 0.694 1 85 286 GLY B O 1
ATOM 5115 N N . PHE B 1 287 ? 3.33 -26.703 -0.536 1 77.31 287 PHE B N 1
ATOM 5116 C CA . PHE B 1 287 ? 3.578 -25.297 -0.276 1 77.31 287 PHE B CA 1
ATOM 5117 C C . PHE B 1 287 ? 3.76 -25.047 1.216 1 77.31 287 PHE B C 1
ATOM 5119 O O . PHE B 1 287 ? 4.551 -24.188 1.613 1 77.31 287 PHE B O 1
ATOM 5126 N N . GLN B 1 288 ? 3.102 -25.766 2.023 1 77.38 288 GLN B N 1
ATOM 5127 C CA . GLN B 1 288 ? 3.07 -25.531 3.461 1 77.38 288 GLN B CA 1
ATOM 5128 C C . GLN B 1 288 ? 4.414 -25.859 4.102 1 77.38 288 GLN B C 1
ATOM 5130 O O . GLN B 1 288 ? 4.738 -25.344 5.176 1 77.38 288 GLN B O 1
ATOM 5135 N N . ASP B 1 289 ? 5.172 -26.734 3.461 1 82.5 289 ASP B N 1
ATOM 5136 C CA . ASP B 1 289 ? 6.41 -27.203 4.07 1 82.5 289 ASP B CA 1
ATOM 5137 C C . ASP B 1 289 ? 7.629 -26.516 3.461 1 82.5 289 ASP B C 1
ATOM 5139 O O . ASP B 1 289 ? 8.766 -26.828 3.811 1 82.5 289 ASP B O 1
ATOM 5143 N N . ILE B 1 290 ? 7.379 -25.625 2.504 1 80.19 290 ILE B N 1
ATOM 5144 C CA . ILE B 1 290 ? 8.492 -24.938 1.872 1 80.19 290 ILE B CA 1
ATOM 5145 C C . ILE B 1 290 ? 9.062 -23.891 2.83 1 80.19 290 ILE B C 1
ATOM 5147 O O . ILE B 1 290 ? 8.398 -22.891 3.133 1 80.19 290 ILE B O 1
ATOM 5151 N N . ASP B 1 291 ? 10.281 -24.125 3.303 1 74 291 ASP B N 1
ATOM 5152 C CA . ASP B 1 291 ? 11.016 -23.312 4.258 1 74 291 ASP B CA 1
ATOM 5153 C C . ASP B 1 291 ? 12.516 -23.312 3.947 1 74 291 ASP B C 1
ATOM 5155 O O . ASP B 1 291 ? 13.148 -24.359 3.963 1 74 291 ASP B O 1
ATOM 5159 N N . PRO B 1 292 ? 12.969 -22.203 3.654 1 66.44 292 PRO B N 1
ATOM 5160 C CA . PRO B 1 292 ? 14.398 -22.156 3.326 1 66.44 292 PRO B CA 1
ATOM 5161 C C . PRO B 1 292 ? 15.266 -22.781 4.414 1 66.44 292 PRO B C 1
ATOM 5163 O O . PRO B 1 292 ? 16.328 -23.344 4.117 1 66.44 292 PRO B O 1
ATOM 5166 N N . ALA B 1 293 ? 14.82 -22.625 5.566 1 65.31 293 ALA B N 1
ATOM 5167 C CA . ALA B 1 293 ? 15.617 -23.141 6.676 1 65.31 293 ALA B CA 1
ATOM 5168 C C . ALA B 1 293 ? 15.766 -24.656 6.602 1 65.31 293 ALA B C 1
ATOM 5170 O O . ALA B 1 293 ? 16.766 -25.203 7.035 1 65.31 293 ALA B O 1
ATOM 5171 N N . VAL B 1 294 ? 14.867 -25.297 6.031 1 69.94 294 VAL B N 1
ATOM 5172 C CA . VAL B 1 294 ? 14.875 -26.75 6.039 1 69.94 294 VAL B CA 1
ATOM 5173 C C . VAL B 1 294 ? 15.297 -27.281 4.668 1 69.94 294 VAL B C 1
ATOM 5175 O O . VAL B 1 294 ? 15.797 -28.391 4.551 1 69.94 294 VAL B O 1
ATOM 5178 N N . LEU B 1 295 ? 15.148 -26.531 3.701 1 83.31 295 LEU B N 1
ATOM 5179 C CA . LEU B 1 295 ? 15.5 -26.953 2.35 1 83.31 295 LEU B CA 1
ATOM 5180 C C . LEU B 1 295 ? 16.953 -26.594 2.029 1 83.31 295 LEU B C 1
ATOM 5182 O O . LEU B 1 295 ? 17.219 -25.703 1.212 1 83.31 295 LEU B O 1
ATOM 5186 N N . THR B 1 296 ? 17.859 -27.453 2.576 1 83.12 296 THR B N 1
ATOM 5187 C CA . THR B 1 296 ? 19.297 -27.266 2.342 1 83.12 296 THR B CA 1
ATOM 5188 C C . THR B 1 296 ? 19.656 -27.656 0.917 1 83.12 296 THR B C 1
ATOM 5190 O O . THR B 1 296 ? 18.891 -28.328 0.232 1 83.12 296 THR B O 1
ATOM 5193 N N . ARG B 1 297 ? 20.844 -27.25 0.569 1 87.38 297 ARG B N 1
ATOM 5194 C CA . ARG B 1 297 ? 21.328 -27.578 -0.763 1 87.38 297 ARG B CA 1
ATOM 5195 C C . ARG B 1 297 ? 21.391 -29.094 -0.953 1 87.38 297 ARG B C 1
ATOM 5197 O O . ARG B 1 297 ? 21 -29.609 -2 1 87.38 297 ARG B O 1
ATOM 5204 N N . GLU B 1 298 ? 21.875 -29.766 0.056 1 90 298 GLU B N 1
ATOM 5205 C CA . GLU B 1 298 ? 22.016 -31.219 -0.015 1 90 298 GLU B CA 1
ATOM 5206 C C . GLU B 1 298 ? 20.641 -31.891 -0.133 1 90 298 GLU B C 1
ATOM 5208 O O . GLU B 1 298 ? 20.469 -32.812 -0.94 1 90 298 GLU B O 1
ATOM 5213 N N . ARG B 1 299 ? 19.719 -31.406 0.63 1 90.19 299 ARG B N 1
ATOM 5214 C CA . ARG B 1 299 ? 18.391 -31.984 0.61 1 90.19 299 ARG B CA 1
ATOM 5215 C C . ARG B 1 299 ? 17.703 -31.75 -0.737 1 90.19 299 ARG B C 1
ATOM 5217 O O . ARG B 1 299 ? 17.047 -32.656 -1.264 1 90.19 299 ARG B O 1
ATOM 5224 N N . ILE B 1 300 ? 17.891 -30.609 -1.286 1 91.25 300 ILE B N 1
ATOM 5225 C CA . ILE B 1 300 ? 17.281 -30.281 -2.568 1 91.25 300 ILE B CA 1
ATOM 5226 C C . ILE B 1 300 ? 17.953 -31.094 -3.68 1 91.25 300 ILE B C 1
ATOM 5228 O O . ILE B 1 300 ? 17.281 -31.562 -4.602 1 91.25 300 ILE B O 1
ATOM 5232 N N . ALA B 1 301 ? 19.266 -31.25 -3.58 1 92.38 301 ALA B N 1
ATOM 5233 C CA . ALA B 1 301 ? 19.969 -32.062 -4.566 1 92.38 301 ALA B CA 1
ATOM 5234 C C . ALA B 1 301 ? 19.453 -33.5 -4.559 1 92.38 301 ALA B C 1
ATOM 5236 O O . ALA B 1 301 ? 19.25 -34.094 -5.617 1 92.38 301 ALA B O 1
ATOM 5237 N N . ALA B 1 302 ? 19.25 -34 -3.396 1 94.31 302 ALA B N 1
ATOM 5238 C CA . ALA B 1 302 ? 18.703 -35.344 -3.273 1 94.31 302 ALA B CA 1
ATOM 5239 C C . ALA B 1 302 ? 17.281 -35.438 -3.844 1 94.31 302 ALA B C 1
ATOM 5241 O O . ALA B 1 302 ? 16.938 -36.375 -4.523 1 94.31 302 ALA B O 1
ATOM 5242 N N . PHE B 1 303 ? 16.484 -34.469 -3.52 1 95.12 303 PHE B N 1
ATOM 5243 C CA . PHE B 1 303 ? 15.133 -34.344 -4.055 1 95.12 303 PHE B CA 1
ATOM 5244 C C . PHE B 1 303 ? 15.156 -34.344 -5.578 1 95.12 303 PHE B C 1
ATOM 5246 O O . PHE B 1 303 ? 14.461 -35.125 -6.227 1 95.12 303 PHE B O 1
ATOM 5253 N N . LEU B 1 304 ? 16.016 -33.5 -6.145 1 95.19 304 LEU B N 1
ATOM 5254 C CA . LEU B 1 304 ? 16.094 -33.344 -7.59 1 95.19 304 LEU B CA 1
ATOM 5255 C C . LEU B 1 304 ? 16.5 -34.625 -8.281 1 95.19 304 LEU B C 1
ATOM 5257 O O . LEU B 1 304 ? 16.016 -34.938 -9.367 1 95.19 304 LEU B O 1
ATOM 5261 N N . ALA B 1 305 ? 17.328 -35.375 -7.621 1 96.12 305 ALA B N 1
ATOM 5262 C CA . ALA B 1 305 ? 17.828 -36.625 -8.188 1 96.12 305 ALA B CA 1
ATOM 5263 C C . ALA B 1 305 ? 16.719 -37.656 -8.289 1 96.12 305 ALA B C 1
ATOM 5265 O O . ALA B 1 305 ? 16.766 -38.562 -9.125 1 96.12 305 ALA B O 1
ATOM 5266 N N . ARG B 1 306 ? 15.695 -37.438 -7.512 1 97.38 306 ARG B N 1
ATOM 5267 C CA . ARG B 1 306 ? 14.641 -38.469 -7.43 1 97.38 306 ARG B CA 1
ATOM 5268 C C . ARG B 1 306 ? 13.414 -38.031 -8.234 1 97.38 306 ARG B C 1
ATOM 5270 O O . ARG B 1 306 ? 12.469 -38.812 -8.398 1 97.38 306 ARG B O 1
ATOM 5277 N N . VAL B 1 307 ? 13.43 -36.844 -8.727 1 97.75 307 VAL B N 1
ATOM 5278 C CA . VAL B 1 307 ? 12.297 -36.344 -9.5 1 97.75 307 VAL B CA 1
ATOM 5279 C C . VAL B 1 307 ? 12.297 -37 -10.883 1 97.75 307 VAL B C 1
ATOM 5281 O O . VAL B 1 307 ? 13.312 -36.969 -11.586 1 97.75 307 VAL B O 1
ATOM 5284 N N . GLN B 1 308 ? 11.195 -37.562 -11.242 1 97.06 308 GLN B N 1
ATOM 5285 C CA . GLN B 1 308 ? 10.992 -38.094 -12.578 1 97.06 308 GLN B CA 1
ATOM 5286 C C . GLN B 1 308 ? 10.109 -37.156 -13.414 1 97.06 308 GLN B C 1
ATOM 5288 O O . GLN B 1 308 ? 9.141 -36.594 -12.906 1 97.06 308 GLN B O 1
ATOM 5293 N N . PRO B 1 309 ? 10.477 -37.031 -14.695 1 97.06 309 PRO B N 1
ATOM 5294 C CA . PRO B 1 309 ? 9.68 -36.156 -15.562 1 97.06 309 PRO B CA 1
ATOM 5295 C C . PRO B 1 309 ? 8.188 -36.5 -15.523 1 97.06 309 PRO B C 1
ATOM 5297 O O . PRO B 1 309 ? 7.348 -35.594 -15.547 1 97.06 309 PRO B O 1
ATOM 5300 N N . GLU B 1 310 ? 7.859 -37.781 -15.398 1 97.06 310 GLU B N 1
ATOM 5301 C CA . GLU B 1 310 ? 6.477 -38.25 -15.43 1 97.06 310 GLU B CA 1
ATOM 5302 C C . GLU B 1 310 ? 5.688 -37.688 -14.242 1 97.06 310 GLU B C 1
ATOM 5304 O O . GLU B 1 310 ? 4.469 -37.531 -14.328 1 97.06 310 GLU B O 1
ATOM 5309 N N . MET B 1 311 ? 6.379 -37.469 -13.141 1 97.31 311 MET B N 1
ATOM 5310 C CA . MET B 1 311 ? 5.727 -36.906 -11.961 1 97.31 311 MET B CA 1
ATOM 5311 C C . MET B 1 311 ? 5.188 -35.531 -12.25 1 97.31 311 MET B C 1
ATOM 5313 O O . MET B 1 311 ? 4.062 -35.188 -11.867 1 97.31 311 MET B O 1
ATOM 5317 N N . ILE B 1 312 ? 5.969 -34.719 -12.953 1 97.12 312 ILE B N 1
ATOM 5318 C CA . ILE B 1 312 ? 5.582 -33.344 -13.273 1 97.12 312 ILE B CA 1
ATOM 5319 C C . ILE B 1 312 ? 4.496 -33.344 -14.352 1 97.12 312 ILE B C 1
ATOM 5321 O O . ILE B 1 312 ? 3.49 -32.656 -14.227 1 97.12 312 ILE B O 1
ATOM 5325 N N . LEU B 1 313 ? 4.684 -34.188 -15.359 1 96.56 313 LEU B N 1
ATOM 5326 C CA . LEU B 1 313 ? 3.754 -34.281 -16.484 1 96.56 313 LEU B CA 1
ATOM 5327 C C . LEU B 1 313 ? 2.377 -34.75 -16.016 1 96.56 313 LEU B C 1
ATOM 5329 O O . LEU B 1 313 ? 1.366 -34.438 -16.641 1 96.56 313 LEU B O 1
ATOM 5333 N N . ALA B 1 314 ? 2.32 -35.438 -14.898 1 95.12 314 ALA B N 1
ATOM 5334 C CA . ALA B 1 314 ? 1.057 -35.938 -14.383 1 95.12 314 ALA B CA 1
ATOM 5335 C C . ALA B 1 314 ? 0.216 -34.812 -13.773 1 95.12 314 ALA B C 1
ATOM 5337 O O . ALA B 1 314 ? -1.009 -34.938 -13.68 1 95.12 314 ALA B O 1
ATOM 5338 N N . VAL B 1 315 ? 0.921 -33.688 -13.422 1 92.81 315 VAL B N 1
ATOM 5339 C CA . VAL B 1 315 ? 0.181 -32.75 -12.594 1 92.81 315 VAL B CA 1
ATOM 5340 C C . VAL B 1 315 ? 0.056 -31.422 -13.32 1 92.81 315 VAL B C 1
ATOM 5342 O O . VAL B 1 315 ? -0.726 -30.547 -12.914 1 92.81 315 VAL B O 1
ATOM 5345 N N . VAL B 1 316 ? 0.773 -31.234 -14.461 1 95.31 316 VAL B N 1
ATOM 5346 C CA . VAL B 1 316 ? 0.729 -29.938 -15.117 1 95.31 316 VAL B CA 1
ATOM 5347 C C . VAL B 1 316 ? 0.39 -30.125 -16.594 1 95.31 316 VAL B C 1
ATOM 5349 O O . VAL B 1 316 ? 0.947 -30.984 -17.266 1 95.31 316 VAL B O 1
ATOM 5352 N N . PRO B 1 317 ? -0.564 -29.297 -17.125 1 97.5 317 PRO B N 1
ATOM 5353 C CA . PRO B 1 317 ? -0.696 -29.281 -18.578 1 97.5 317 PRO B CA 1
ATOM 5354 C C . PRO B 1 317 ? 0.639 -29.062 -19.297 1 97.5 317 PRO B C 1
ATOM 5356 O O . PRO B 1 317 ? 1.473 -28.281 -18.828 1 97.5 317 PRO B O 1
ATOM 5359 N N . HIS B 1 318 ? 0.871 -29.766 -20.406 1 98.44 318 HIS B N 1
ATOM 5360 C CA . HIS B 1 318 ? 2.188 -29.719 -21.031 1 98.44 318 HIS B CA 1
ATOM 5361 C C . HIS B 1 318 ? 2.102 -30.047 -22.516 1 98.44 318 HIS B C 1
ATOM 5363 O O . HIS B 1 318 ? 1.112 -30.609 -22.969 1 98.44 318 HIS B O 1
ATOM 5369 N N . GLY B 1 319 ? 3.102 -29.609 -23.266 1 98.5 319 GLY B N 1
ATOM 5370 C CA . GLY B 1 319 ? 3.209 -29.875 -24.688 1 98.5 319 GLY B CA 1
ATOM 5371 C C . GLY B 1 319 ? 3.359 -28.625 -25.516 1 98.5 319 GLY B C 1
ATOM 5372 O O . GLY B 1 319 ? 3.855 -27.609 -25.031 1 98.5 319 GLY B O 1
ATOM 5373 N N . THR B 1 320 ? 3.041 -28.766 -26.797 1 98.25 320 THR B N 1
ATOM 5374 C CA . THR B 1 320 ? 2.992 -27.609 -27.672 1 98.25 320 THR B CA 1
ATOM 5375 C C . THR B 1 320 ? 1.869 -26.656 -27.25 1 98.25 320 THR B C 1
ATOM 5377 O O . THR B 1 320 ? 0.987 -27.031 -26.484 1 98.25 320 THR B O 1
ATOM 5380 N N . PRO B 1 321 ? 1.9 -25.422 -27.75 1 98.25 321 PRO B N 1
ATOM 5381 C CA . PRO B 1 321 ? 0.806 -24.5 -27.438 1 98.25 321 PRO B CA 1
ATOM 5382 C C . PRO B 1 321 ? -0.569 -25.094 -27.75 1 98.25 321 PRO B C 1
ATOM 5384 O O . PRO B 1 321 ? -1.498 -24.953 -26.938 1 98.25 321 PRO B O 1
ATOM 5387 N N . LYS B 1 322 ? -0.649 -25.812 -28.828 1 98.31 322 LYS B N 1
ATOM 5388 C CA . LYS B 1 322 ? -1.914 -26.438 -29.203 1 98.31 322 LYS B CA 1
ATOM 5389 C C . LYS B 1 322 ? -2.316 -27.5 -28.188 1 98.31 322 LYS B C 1
ATOM 5391 O O . LYS B 1 322 ? -3.473 -27.562 -27.766 1 98.31 322 LYS B O 1
ATOM 5396 N N . GLU B 1 323 ? -1.377 -28.344 -27.797 1 98.5 323 GLU B N 1
ATOM 5397 C CA . GLU B 1 323 ? -1.649 -29.422 -26.844 1 98.5 323 GLU B CA 1
ATOM 5398 C C . GLU B 1 323 ? -2.051 -28.844 -25.484 1 98.5 323 GLU B C 1
ATOM 5400 O O . GLU B 1 323 ? -2.984 -29.344 -24.859 1 98.5 323 GLU B O 1
ATOM 5405 N N . VAL B 1 324 ? -1.34 -27.844 -25.031 1 98.56 324 VAL B N 1
ATOM 5406 C CA . VAL B 1 324 ? -1.663 -27.188 -23.766 1 98.56 324 VAL B CA 1
ATOM 5407 C C . VAL B 1 324 ? -3.07 -26.609 -23.844 1 98.56 324 VAL B C 1
ATOM 5409 O O . VAL B 1 324 ? -3.865 -26.781 -22.906 1 98.56 324 VAL B O 1
ATOM 5412 N N . ALA B 1 325 ? -3.406 -25.922 -24.906 1 98.56 325 ALA B N 1
ATOM 5413 C CA . ALA B 1 325 ? -4.742 -25.344 -25.094 1 98.56 325 ALA B CA 1
ATOM 5414 C C . ALA B 1 325 ? -5.816 -26.422 -24.984 1 98.56 325 ALA B C 1
ATOM 5416 O O . ALA B 1 325 ? -6.863 -26.203 -24.375 1 98.56 325 ALA B O 1
ATOM 5417 N N . GLU B 1 326 ? -5.543 -27.578 -25.609 1 98.56 326 GLU B N 1
ATOM 5418 C CA . GLU B 1 326 ? -6.488 -28.688 -25.578 1 98.56 326 GLU B CA 1
ATOM 5419 C C . GLU B 1 326 ? -6.723 -29.172 -24.141 1 98.56 326 GLU B C 1
ATOM 5421 O O . GLU B 1 326 ? -7.855 -29.469 -23.766 1 98.56 326 GLU B O 1
ATOM 5426 N N . ILE B 1 327 ? -5.645 -29.234 -23.422 1 98.25 327 ILE B N 1
ATOM 5427 C CA . ILE B 1 327 ? -5.777 -29.672 -22.031 1 98.25 327 ILE B CA 1
ATOM 5428 C C . ILE B 1 327 ? -6.531 -28.609 -21.234 1 98.25 327 ILE B C 1
ATOM 5430 O O . ILE B 1 327 ? -7.453 -28.922 -20.469 1 98.25 327 ILE B O 1
ATOM 5434 N N . VAL B 1 328 ? -6.172 -27.297 -21.375 1 98.38 328 VAL B N 1
ATOM 5435 C CA . VAL B 1 328 ? -6.832 -26.219 -20.656 1 98.38 328 VAL B CA 1
ATOM 5436 C C . VAL B 1 328 ? -8.312 -26.172 -21.016 1 98.38 328 VAL B C 1
ATOM 5438 O O . VAL B 1 328 ? -9.164 -25.875 -20.172 1 98.38 328 VAL B O 1
ATOM 5441 N N . LYS B 1 329 ? -8.648 -26.531 -22.281 1 98.38 329 LYS B N 1
ATOM 5442 C CA . LYS B 1 329 ? -10.039 -26.578 -22.734 1 98.38 329 LYS B CA 1
ATOM 5443 C C . LYS B 1 329 ? -10.859 -27.547 -21.891 1 98.38 329 LYS B C 1
ATOM 5445 O O . LYS B 1 329 ? -12.047 -27.328 -21.641 1 98.38 329 LYS B O 1
ATOM 5450 N N . THR B 1 330 ? -10.234 -28.609 -21.438 1 98.38 330 THR B N 1
ATOM 5451 C CA . THR B 1 330 ? -10.953 -29.562 -20.609 1 98.38 330 THR B CA 1
ATOM 5452 C C . THR B 1 330 ? -11.32 -28.953 -19.266 1 98.38 330 THR B C 1
ATOM 5454 O O . THR B 1 330 ? -12.352 -29.281 -18.688 1 98.38 330 THR B O 1
ATOM 5457 N N . TYR B 1 331 ? -10.5 -28.047 -18.719 1 98.31 331 TYR B N 1
ATOM 5458 C CA . TYR B 1 331 ? -10.852 -27.297 -17.516 1 98.31 331 TYR B CA 1
ATOM 5459 C C . TYR B 1 331 ? -11.977 -26.312 -17.812 1 98.31 331 TYR B C 1
ATOM 5461 O O . TYR B 1 331 ? -12.844 -26.078 -16.953 1 98.31 331 TYR B O 1
ATOM 5469 N N . VAL B 1 332 ? -11.922 -25.703 -18.984 1 98.25 332 VAL B N 1
ATOM 5470 C CA . VAL B 1 332 ? -13.008 -24.812 -19.406 1 98.25 332 VAL B CA 1
ATOM 5471 C C . VAL B 1 332 ? -14.32 -25.594 -19.438 1 98.25 332 VAL B C 1
ATOM 5473 O O . VAL B 1 332 ? -15.344 -25.125 -18.953 1 98.25 332 VAL B O 1
ATOM 5476 N N . ASP B 1 333 ? -14.25 -26.828 -19.969 1 97.94 333 ASP B N 1
ATOM 5477 C CA . ASP B 1 333 ? -15.43 -27.688 -20.016 1 97.94 333 ASP B CA 1
ATOM 5478 C C . ASP B 1 333 ? -15.906 -28.047 -18.609 1 97.94 333 ASP B C 1
ATOM 5480 O O . ASP B 1 333 ? -17.094 -28.297 -18.391 1 97.94 333 ASP B O 1
ATOM 5484 N N . ALA B 1 334 ? -14.945 -27.984 -17.688 1 98.12 334 ALA B N 1
ATOM 5485 C CA . ALA B 1 334 ? -15.25 -28.297 -16.297 1 98.12 334 ALA B CA 1
ATOM 5486 C C . ALA B 1 334 ? -15.758 -27.062 -15.547 1 98.12 334 ALA B C 1
ATOM 5488 O O . ALA B 1 334 ? -16.078 -27.141 -14.359 1 98.12 334 ALA B O 1
ATOM 5489 N N . GLY B 1 335 ? -15.781 -25.891 -16.172 1 97.94 335 GLY B N 1
ATOM 5490 C CA . GLY B 1 335 ? -16.406 -24.719 -15.57 1 97.94 335 GLY B CA 1
ATOM 5491 C C . GLY B 1 335 ? -15.5 -23.5 -15.539 1 97.94 335 GLY B C 1
ATOM 5492 O O . GLY B 1 335 ? -15.953 -22.406 -15.219 1 97.94 335 GLY B O 1
ATOM 5493 N N . LEU B 1 336 ? -14.266 -23.656 -15.891 1 98.25 336 LEU B N 1
ATOM 5494 C CA . LEU B 1 336 ? -13.312 -22.547 -15.922 1 98.25 336 LEU B CA 1
ATOM 5495 C C . LEU B 1 336 ? -13.727 -21.5 -16.953 1 98.25 336 LEU B C 1
ATOM 5497 O O . LEU B 1 336 ? -14.109 -21.859 -18.078 1 98.25 336 LEU B O 1
ATOM 5501 N N . ARG B 1 337 ? -13.719 -20.219 -16.547 1 98 337 ARG B N 1
ATOM 5502 C CA . ARG B 1 337 ? -14.125 -19.188 -17.5 1 98 337 ARG B CA 1
ATOM 5503 C C . ARG B 1 337 ? -13.008 -18.172 -17.703 1 98 337 ARG B C 1
ATOM 5505 O O . ARG B 1 337 ? -12.922 -17.547 -18.766 1 98 337 ARG B O 1
ATOM 5512 N N . VAL B 1 338 ? -12.125 -17.969 -16.703 1 98.31 338 VAL B N 1
ATOM 5513 C CA . VAL B 1 338 ? -11.008 -17.031 -16.828 1 98.31 338 VAL B CA 1
ATOM 5514 C C . VAL B 1 338 ? -9.695 -17.75 -16.516 1 98.31 338 VAL B C 1
ATOM 5516 O O . VAL B 1 338 ? -9.195 -17.688 -15.391 1 98.31 338 VAL B O 1
ATOM 5519 N N . PRO B 1 339 ? -9.133 -18.406 -17.5 1 98.06 339 PRO B N 1
ATOM 5520 C CA . PRO B 1 339 ? -7.836 -19.062 -17.312 1 98.06 339 PRO B CA 1
ATOM 5521 C C . PRO B 1 339 ? -6.664 -18.094 -17.422 1 98.06 339 PRO B C 1
ATOM 5523 O O . PRO B 1 339 ? -6.688 -17.188 -18.25 1 98.06 339 PRO B O 1
ATOM 5526 N N . LYS B 1 340 ? -5.781 -18.219 -16.609 1 98 340 LYS B N 1
ATOM 5527 C CA . LYS B 1 340 ? -4.457 -17.625 -16.766 1 98 340 LYS B CA 1
ATOM 5528 C C . LYS B 1 340 ? -3.4 -18.688 -17.047 1 98 340 LYS B C 1
ATOM 5530 O O . LYS B 1 340 ? -3.051 -19.469 -16.172 1 98 340 LYS B O 1
ATOM 5535 N N . ILE B 1 341 ? -2.877 -18.703 -18.203 1 97.69 341 ILE B N 1
ATOM 5536 C CA . ILE B 1 341 ? -1.856 -19.656 -18.594 1 97.69 341 ILE B CA 1
ATOM 5537 C C . ILE B 1 341 ? -0.475 -19.141 -18.203 1 97.69 341 ILE B C 1
ATOM 5539 O O . ILE B 1 341 ? -0.07 -18.047 -18.625 1 97.69 341 ILE B O 1
ATOM 5543 N N . LEU B 1 342 ? 0.152 -19.859 -17.391 1 96.69 342 LEU B N 1
ATOM 5544 C CA . LEU B 1 342 ? 1.502 -19.547 -16.938 1 96.69 342 LEU B CA 1
ATOM 5545 C C . LEU B 1 342 ? 2.5 -20.594 -17.438 1 96.69 342 LEU B C 1
ATOM 5547 O O . LEU B 1 342 ? 2.375 -21.766 -17.109 1 96.69 342 LEU B O 1
ATOM 5551 N N . ASP B 1 343 ? 3.473 -20.172 -18.172 1 97.88 343 ASP B N 1
ATOM 5552 C CA . ASP B 1 343 ? 4.492 -21.078 -18.672 1 97.88 343 ASP B CA 1
ATOM 5553 C C . ASP B 1 343 ? 5.648 -21.219 -17.688 1 97.88 343 ASP B C 1
ATOM 5555 O O . ASP B 1 343 ? 6.578 -20.406 -17.688 1 97.88 343 ASP B O 1
ATOM 5559 N N . TYR B 1 344 ? 5.613 -22.281 -16.953 1 97.25 344 TYR B N 1
ATOM 5560 C CA . TYR B 1 344 ? 6.672 -22.547 -15.984 1 97.25 344 TYR B CA 1
ATOM 5561 C C . TYR B 1 344 ? 7.93 -23.062 -16.688 1 97.25 344 TYR B C 1
ATOM 5563 O O . TYR B 1 344 ? 9 -23.125 -16.078 1 97.25 344 TYR B O 1
ATOM 5571 N N . GLY B 1 345 ? 7.859 -23.375 -17.984 1 97.44 345 GLY B N 1
ATOM 5572 C CA . GLY B 1 345 ? 9.031 -23.719 -18.781 1 97.44 345 GLY B CA 1
ATOM 5573 C C . GLY B 1 345 ? 10.078 -22.625 -18.797 1 97.44 345 GLY B C 1
ATOM 5574 O O . GLY B 1 345 ? 11.25 -22.891 -19.078 1 97.44 345 GLY B O 1
ATOM 5575 N N . ALA B 1 346 ? 9.664 -21.453 -18.484 1 96.25 346 ALA B N 1
ATOM 5576 C CA . ALA B 1 346 ? 10.578 -20.312 -18.422 1 96.25 346 ALA B CA 1
ATOM 5577 C C . ALA B 1 346 ? 11.664 -20.531 -17.375 1 96.25 346 ALA B C 1
ATOM 5579 O O . ALA B 1 346 ? 12.75 -19.953 -17.453 1 96.25 346 ALA B O 1
ATOM 5580 N N . MET B 1 347 ? 11.43 -21.406 -16.438 1 95.75 347 MET B N 1
ATOM 5581 C CA . MET B 1 347 ? 12.375 -21.656 -15.344 1 95.75 347 MET B CA 1
ATOM 5582 C C . MET B 1 347 ? 13.453 -22.641 -15.781 1 95.75 347 MET B C 1
ATOM 5584 O O . MET B 1 347 ? 14.391 -22.922 -15.023 1 95.75 347 MET B O 1
ATOM 5588 N N . ALA B 1 348 ? 13.398 -23.078 -17.016 1 97.56 348 ALA B N 1
ATOM 5589 C CA . ALA B 1 348 ? 14.391 -24.031 -17.516 1 97.56 348 ALA B CA 1
ATOM 5590 C C . ALA B 1 348 ? 15.656 -23.312 -17.969 1 97.56 348 ALA B C 1
ATOM 5592 O O . ALA B 1 348 ? 16.672 -23.953 -18.266 1 97.56 348 ALA B O 1
ATOM 5593 N N . GLY B 1 349 ? 15.586 -22.016 -18.047 1 96.5 349 GLY B N 1
ATOM 5594 C CA . GLY B 1 349 ? 16.75 -21.25 -18.422 1 96.5 349 GLY B CA 1
ATOM 5595 C C . GLY B 1 349 ? 16.422 -20.047 -19.297 1 96.5 349 GLY B C 1
ATOM 5596 O O . GLY B 1 349 ? 15.258 -19.844 -19.672 1 96.5 349 GLY B O 1
ATOM 5597 N N . LEU B 1 350 ? 17.453 -19.312 -19.656 1 96.38 350 LEU B N 1
ATOM 5598 C CA . LEU B 1 350 ? 17.312 -18.031 -20.359 1 96.38 350 LEU B CA 1
ATOM 5599 C C . LEU B 1 350 ? 16.656 -18.25 -21.719 1 96.38 350 LEU B C 1
ATOM 5601 O O . LEU B 1 350 ? 15.805 -17.453 -22.125 1 96.38 350 LEU B O 1
ATOM 5605 N N . ARG B 1 351 ? 17.047 -19.312 -22.359 1 96 351 ARG B N 1
ATOM 5606 C CA . ARG B 1 351 ? 16.484 -19.625 -23.672 1 96 351 ARG B CA 1
ATOM 5607 C C . ARG B 1 351 ? 14.969 -19.828 -23.578 1 96 351 ARG B C 1
ATOM 5609 O O . ARG B 1 351 ? 14.219 -19.25 -24.359 1 96 351 ARG B O 1
ATOM 5616 N N . TYR B 1 352 ? 14.5 -20.547 -22.641 1 97.38 352 TYR B N 1
ATOM 5617 C CA . TYR B 1 352 ? 13.086 -20.859 -22.484 1 97.38 352 TYR B CA 1
ATOM 5618 C C . TYR B 1 352 ? 12.32 -19.672 -21.906 1 97.38 352 TYR B C 1
ATOM 5620 O O . TYR B 1 352 ? 11.156 -19.453 -22.234 1 97.38 352 TYR B O 1
ATOM 5628 N N . ALA B 1 353 ? 13.008 -18.922 -21.078 1 95.94 353 ALA B N 1
ATOM 5629 C CA . ALA B 1 353 ? 12.406 -17.688 -20.562 1 95.94 353 ALA B CA 1
ATOM 5630 C C . ALA B 1 353 ? 12.094 -16.719 -21.703 1 95.94 353 ALA B C 1
ATOM 5632 O O . ALA B 1 353 ? 11.031 -16.094 -21.719 1 95.94 353 ALA B O 1
ATOM 5633 N N . ALA B 1 354 ? 12.953 -16.609 -22.672 1 95.31 354 ALA B N 1
ATOM 5634 C CA . ALA B 1 354 ? 12.797 -15.68 -23.797 1 95.31 354 ALA B CA 1
ATOM 5635 C C . ALA B 1 354 ? 11.625 -16.094 -24.688 1 95.31 354 ALA B C 1
ATOM 5637 O O . ALA B 1 354 ? 10.977 -15.234 -25.297 1 95.31 354 ALA B O 1
ATOM 5638 N N . ALA B 1 355 ? 11.289 -17.344 -24.656 1 96.38 355 ALA B N 1
ATOM 5639 C CA . ALA B 1 355 ? 10.266 -17.859 -25.547 1 96.38 355 ALA B CA 1
ATOM 5640 C C . ALA B 1 355 ? 8.906 -17.938 -24.844 1 96.38 355 ALA B C 1
ATOM 5642 O O . ALA B 1 355 ? 7.879 -18.109 -25.5 1 96.38 355 ALA B O 1
ATOM 5643 N N . SER B 1 356 ? 8.898 -17.75 -23.578 1 96.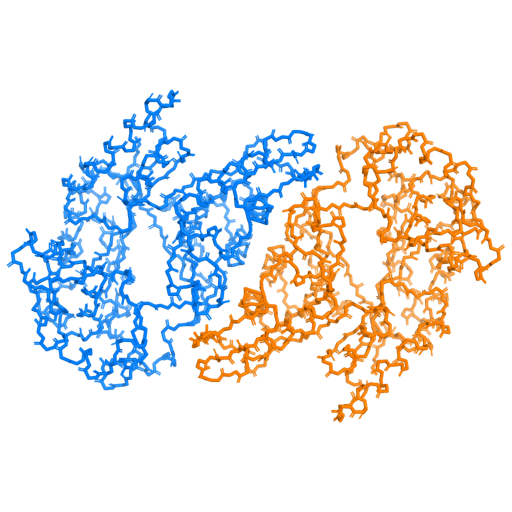75 356 SER B N 1
ATOM 5644 C CA . SER B 1 356 ? 7.746 -18.047 -22.734 1 96.75 356 SER B CA 1
ATOM 5645 C C . SER B 1 356 ? 6.531 -17.219 -23.125 1 96.75 356 SER B C 1
ATOM 5647 O O . SER B 1 356 ? 5.434 -17.75 -23.297 1 96.75 356 SER B O 1
ATOM 5649 N N . ALA B 1 357 ? 6.719 -15.914 -23.328 1 94.5 357 ALA B N 1
ATOM 5650 C CA . ALA B 1 357 ? 5.602 -15.023 -23.625 1 94.5 357 ALA B CA 1
ATOM 5651 C C . ALA B 1 357 ? 4.934 -15.406 -24.953 1 94.5 357 ALA B C 1
ATOM 5653 O O . ALA B 1 357 ? 3.707 -15.406 -25.047 1 94.5 357 ALA B O 1
ATOM 5654 N N . ALA B 1 358 ? 5.762 -15.695 -25.906 1 96.44 358 ALA B N 1
ATOM 5655 C CA . ALA B 1 358 ? 5.234 -16.109 -27.203 1 96.44 358 ALA B CA 1
ATOM 5656 C C . ALA B 1 358 ? 4.492 -17.438 -27.094 1 96.44 358 ALA B C 1
ATOM 5658 O O . ALA B 1 358 ? 3.455 -17.625 -27.734 1 96.44 358 ALA B O 1
ATOM 5659 N N . ASN B 1 359 ? 5.02 -18.359 -26.312 1 97.81 359 ASN B N 1
ATOM 5660 C CA . ASN B 1 359 ? 4.367 -19.641 -26.094 1 97.81 359 ASN B CA 1
ATOM 5661 C C . ASN B 1 359 ? 2.994 -19.469 -25.438 1 97.81 359 ASN B C 1
ATOM 5663 O O . ASN B 1 359 ? 2.02 -20.078 -25.875 1 97.81 359 ASN B O 1
ATOM 5667 N N . VAL B 1 360 ? 2.916 -18.609 -24.453 1 97.75 360 VAL B N 1
ATOM 5668 C CA . VAL B 1 360 ? 1.668 -18.359 -23.734 1 97.75 360 VAL B CA 1
ATOM 5669 C C . VAL B 1 360 ? 0.64 -17.75 -24.688 1 97.75 360 VAL B C 1
ATOM 5671 O O . VAL B 1 360 ? -0.508 -18.203 -24.75 1 97.75 360 VAL B O 1
ATOM 5674 N N . ARG B 1 361 ? 1.077 -16.781 -25.453 1 96.94 361 ARG B N 1
ATOM 5675 C CA . ARG B 1 361 ? 0.178 -16.141 -26.406 1 96.94 361 ARG B CA 1
ATOM 5676 C C . ARG B 1 361 ? -0.366 -17.125 -27.422 1 96.94 361 ARG B C 1
ATOM 5678 O O . ARG B 1 361 ? -1.554 -17.109 -27.75 1 96.94 361 ARG B O 1
ATOM 5685 N N . ALA B 1 362 ? 0.523 -17.969 -27.906 1 98.06 362 ALA B N 1
ATOM 5686 C CA . ALA B 1 362 ? 0.11 -18.984 -28.859 1 98.06 362 ALA B CA 1
ATOM 5687 C C . ALA B 1 362 ? -0.903 -19.953 -28.25 1 98.06 362 ALA B C 1
ATOM 5689 O O . ALA B 1 362 ? -1.893 -20.312 -28.875 1 98.06 362 ALA B O 1
ATOM 5690 N N . ALA B 1 363 ? -0.655 -20.359 -27.016 1 98.44 363 ALA B N 1
ATOM 5691 C CA . ALA B 1 363 ? -1.579 -21.25 -26.328 1 98.44 363 ALA B CA 1
ATOM 5692 C C . ALA B 1 363 ? -2.926 -20.578 -26.094 1 98.44 363 ALA B C 1
ATOM 5694 O O . ALA B 1 363 ? -3.979 -21.203 -26.25 1 98.44 363 ALA B O 1
ATOM 5695 N N . GLU B 1 364 ? -2.902 -19.328 -25.703 1 97.94 364 GLU B N 1
ATOM 5696 C CA . GLU B 1 364 ? -4.129 -18.562 -25.516 1 97.94 364 GLU B CA 1
ATOM 5697 C C . GLU B 1 364 ? -4.945 -18.484 -26.797 1 97.94 364 GLU B C 1
ATOM 5699 O O . GLU B 1 364 ? -6.164 -18.688 -26.781 1 97.94 364 GLU B O 1
ATOM 5704 N N . ASP B 1 365 ? -4.234 -18.172 -27.906 1 97.44 365 ASP B N 1
ATOM 5705 C CA . ASP B 1 365 ? -4.914 -18.078 -29.188 1 97.44 365 ASP B CA 1
ATOM 5706 C C . ASP B 1 365 ? -5.586 -19.391 -29.562 1 97.44 365 ASP B C 1
ATOM 5708 O O . ASP B 1 365 ? -6.734 -19.406 -30 1 97.44 365 ASP B O 1
ATOM 5712 N N . GLU B 1 366 ? -4.844 -20.469 -29.359 1 97.88 366 GLU B N 1
ATOM 5713 C CA . GLU B 1 366 ? -5.395 -21.797 -29.641 1 97.88 366 GLU B CA 1
ATOM 5714 C C . GLU B 1 366 ? -6.605 -22.078 -28.75 1 97.88 366 GLU B C 1
ATOM 5716 O O . GLU B 1 366 ? -7.609 -22.625 -29.219 1 97.88 366 GLU B O 1
ATOM 5721 N N . LEU B 1 367 ? -6.531 -21.75 -27.484 1 98.19 367 LEU B N 1
ATOM 5722 C CA . LEU B 1 367 ? -7.625 -21.984 -26.547 1 98.19 367 LEU B CA 1
ATOM 5723 C C . LEU B 1 367 ? -8.875 -21.219 -26.953 1 98.19 367 LEU B C 1
ATOM 5725 O O . LEU B 1 367 ? -9.977 -21.766 -26.938 1 98.19 367 LEU B O 1
ATOM 5729 N N . MET B 1 368 ? -8.703 -19.906 -27.297 1 97 368 MET B N 1
ATOM 5730 C CA . MET B 1 368 ? -9.844 -19.094 -27.719 1 97 368 MET B CA 1
ATOM 5731 C C . MET B 1 368 ? -10.508 -19.688 -28.953 1 97 368 MET B C 1
ATOM 5733 O O . MET B 1 368 ? -11.734 -19.703 -29.062 1 97 368 MET B O 1
ATOM 5737 N N . GLN B 1 369 ? -9.719 -20.172 -29.859 1 96.25 369 GLN B N 1
ATOM 5738 C CA . GLN B 1 369 ? -10.258 -20.828 -31.047 1 96.25 369 GLN B CA 1
ATOM 5739 C C . GLN B 1 369 ? -11.07 -22.062 -30.672 1 96.25 369 GLN B C 1
ATOM 5741 O O . GLN B 1 369 ? -12.18 -22.266 -31.172 1 96.25 369 GLN B O 1
ATOM 5746 N N . LEU B 1 370 ? -10.531 -22.828 -29.797 1 97 370 LEU B N 1
ATOM 5747 C CA . LEU B 1 370 ? -11.211 -24.047 -29.359 1 97 370 LEU B CA 1
ATOM 5748 C C . LEU B 1 370 ? -12.531 -23.719 -28.656 1 97 370 LEU B C 1
ATOM 5750 O O . LEU B 1 370 ? -13.469 -24.516 -28.703 1 97 370 LEU B O 1
ATOM 5754 N N . CYS B 1 371 ? -12.57 -22.531 -28.047 1 96.06 371 CYS B N 1
ATOM 5755 C CA . CYS B 1 371 ? -13.75 -22.125 -27.281 1 96.06 371 CYS B CA 1
ATOM 5756 C C . CYS B 1 371 ? -14.734 -21.375 -28.172 1 96.06 371 CYS B C 1
ATOM 5758 O O . CYS B 1 371 ? -15.82 -21 -27.719 1 96.06 371 CYS B O 1
ATOM 5760 N N . GLY B 1 372 ? -14.43 -21.047 -29.391 1 90.25 372 GLY B N 1
ATOM 5761 C CA . GLY B 1 372 ? -15.297 -20.359 -30.312 1 90.25 372 GLY B CA 1
ATOM 5762 C C . GLY B 1 372 ? -15.352 -18.859 -30.094 1 90.25 372 GLY B C 1
ATOM 5763 O O . GLY B 1 372 ? -16.391 -18.234 -30.312 1 90.25 372 GLY B O 1
ATOM 5764 N N . VAL B 1 373 ? -14.438 -18.312 -29.469 1 81.75 373 VAL B N 1
ATOM 5765 C CA . VAL B 1 373 ? -14.359 -16.891 -29.203 1 81.75 373 VAL B CA 1
ATOM 5766 C C . VAL B 1 373 ? -13.406 -16.234 -30.203 1 81.75 373 VAL B C 1
ATOM 5768 O O . VAL B 1 373 ? -12.352 -16.797 -30.516 1 81.75 373 VAL B O 1
ATOM 5771 N N . PRO B 1 374 ? -13.789 -15.156 -30.891 1 68.06 374 PRO B N 1
ATOM 5772 C CA . PRO B 1 374 ? -12.867 -14.508 -31.828 1 68.06 374 PRO B CA 1
ATOM 5773 C C . PRO B 1 374 ? -11.602 -14 -31.141 1 68.06 374 PRO B C 1
ATOM 5775 O O . PRO B 1 374 ? -11.641 -13.609 -29.969 1 68.06 374 PRO B O 1
ATOM 5778 N N . ALA B 1 375 ? -10.539 -14.344 -31.906 1 57.59 375 ALA B N 1
ATOM 5779 C CA . ALA B 1 375 ? -9.25 -13.875 -31.391 1 57.59 375 ALA B CA 1
ATOM 5780 C C . ALA B 1 375 ? -9.242 -12.352 -31.234 1 57.59 375 ALA B C 1
ATOM 5782 O O . ALA B 1 375 ? -9.836 -11.641 -32.062 1 57.59 375 ALA B O 1
#